Protein AF-0000000072481445 (afdb_homodimer)

Structure (mmCIF, N/CA/C/O backbone):
data_AF-0000000072481445-model_v1
#
loop_
_entity.id
_entity.type
_entity.pdbx_description
1 polymer "S-methyl-5'-thioadenosine phosphorylase"
#
loop_
_atom_site.group_PDB
_atom_site.id
_atom_site.type_symbol
_atom_site.label_atom_id
_atom_site.label_alt_id
_atom_site.label_comp_id
_atom_site.label_asym_id
_atom_site.label_entity_id
_atom_site.label_seq_id
_atom_site.pdbx_PDB_ins_code
_atom_site.Cartn_x
_atom_site.Cartn_y
_atom_site.Cartn_z
_atom_site.occupancy
_atom_site.B_iso_or_equiv
_atom_site.auth_seq_id
_atom_site.auth_comp_id
_atom_site.auth_asym_id
_atom_site.auth_atom_id
_atom_site.pdbx_PDB_model_num
ATOM 1 N N . MET A 1 1 ? -11.697 -18.052 -28.982 1 64.4 1 MET A N 1
ATOM 2 C CA . MET A 1 1 ? -11.62 -19.223 -28.114 1 64.4 1 MET A CA 1
ATOM 3 C C . MET A 1 1 ? -10.359 -19.183 -27.257 1 64.4 1 MET A C 1
ATOM 5 O O . MET A 1 1 ? -9.265 -18.932 -27.767 1 64.4 1 MET A O 1
ATOM 9 N N . TYR A 1 2 ? -10.506 -18.995 -25.963 1 80.51 2 TYR A N 1
ATOM 10 C CA . TYR A 1 2 ? -9.39 -18.939 -25.026 1 80.51 2 TYR A CA 1
ATOM 11 C C . TYR A 1 2 ? -8.826 -20.331 -24.766 1 80.51 2 TYR A C 1
ATOM 13 O O . TYR A 1 2 ? -9.576 -21.268 -24.478 1 80.51 2 TYR A O 1
ATOM 21 N N . GLY A 1 3 ? -7.567 -20.613 -25.312 1 81.81 3 GLY A N 1
ATOM 22 C CA . GLY A 1 3 ? -7.007 -21.947 -25.163 1 81.81 3 GLY A CA 1
ATOM 23 C C . GLY A 1 3 ? -5.511 -21.941 -24.912 1 81.81 3 GLY A C 1
ATOM 24 O O . GLY A 1 3 ? -4.911 -20.88 -24.729 1 81.81 3 GLY A O 1
ATOM 25 N N . ASN A 1 4 ? -4.974 -23.139 -24.82 1 88.79 4 ASN A N 1
ATOM 26 C CA . ASN A 1 4 ? -3.552 -23.39 -24.612 1 88.79 4 ASN A CA 1
ATOM 27 C C . ASN A 1 4 ? -2.779 -23.358 -25.927 1 88.79 4 ASN A C 1
ATOM 29 O O . ASN A 1 4 ? -2.931 -24.251 -26.763 1 88.79 4 ASN A O 1
ATOM 33 N N . PRO A 1 5 ? -1.974 -22.346 -26.081 1 90.45 5 PRO A N 1
ATOM 34 C CA . PRO A 1 5 ? -1.217 -22.254 -27.332 1 90.45 5 PRO A CA 1
ATOM 35 C C . PRO A 1 5 ? -0.036 -23.22 -27.379 1 90.45 5 PRO A C 1
ATOM 37 O O . PRO A 1 5 ? 0.562 -23.419 -28.44 1 90.45 5 PRO A O 1
ATOM 40 N N . HIS A 1 6 ? 0.334 -23.745 -26.209 1 88.96 6 HIS A N 1
ATOM 41 C CA . HIS A 1 6 ? 1.386 -24.753 -26.14 1 88.96 6 HIS A CA 1
ATOM 42 C C . HIS A 1 6 ? 0.817 -26.157 -26.322 1 88.96 6 HIS A C 1
ATOM 44 O O . HIS A 1 6 ? -0.168 -26.52 -25.675 1 88.96 6 HIS A O 1
ATOM 50 N N . LYS A 1 7 ? 1.376 -26.898 -27.187 1 86.5 7 LYS A N 1
ATOM 51 C CA . LYS A 1 7 ? 0.851 -28.194 -27.607 1 86.5 7 LYS A CA 1
ATOM 52 C C . LYS A 1 7 ? 0.726 -29.147 -26.422 1 86.5 7 LYS A C 1
ATOM 54 O O . LYS A 1 7 ? -0.226 -29.925 -26.341 1 86.5 7 LYS A O 1
ATOM 59 N N . GLU A 1 8 ? 1.588 -29.061 -25.49 1 89.55 8 GLU A N 1
ATOM 60 C CA . GLU A 1 8 ? 1.589 -29.95 -24.332 1 89.55 8 GLU A CA 1
ATOM 61 C C . GLU A 1 8 ? 1.099 -29.226 -23.081 1 89.55 8 GLU A C 1
ATOM 63 O O . GLU A 1 8 ? 1.242 -28.007 -22.966 1 89.55 8 GLU A O 1
ATOM 68 N N . VAL A 1 9 ? 0.489 -30.043 -22.187 1 88.67 9 VAL A N 1
ATOM 69 C CA . VAL A 1 9 ? 0.043 -29.507 -20.905 1 88.67 9 VAL A CA 1
ATOM 70 C C . VAL A 1 9 ? 1.228 -29.404 -19.948 1 88.67 9 VAL A C 1
ATOM 72 O O . VAL A 1 9 ? 1.979 -30.367 -19.774 1 88.67 9 VAL A O 1
ATOM 75 N N . VAL A 1 10 ? 1.362 -28.266 -19.44 1 95.43 10 VAL A N 1
ATOM 76 C CA . VAL A 1 10 ? 2.389 -28.034 -18.43 1 95.43 10 VAL A CA 1
ATOM 77 C C . VAL A 1 10 ? 1.734 -27.817 -17.068 1 95.43 10 VAL A C 1
ATOM 79 O O . VAL A 1 10 ? 0.969 -26.867 -16.884 1 95.43 10 VAL A O 1
ATOM 82 N N . THR A 1 11 ? 2.013 -28.586 -16.12 1 97.36 11 THR A N 1
ATOM 83 C CA . THR A 1 11 ? 1.202 -28.641 -14.908 1 97.36 11 THR A CA 1
ATOM 84 C C . THR A 1 11 ? 1.81 -27.771 -13.811 1 97.36 11 THR A C 1
ATOM 86 O O . THR A 1 11 ? 1.152 -27.474 -12.811 1 97.36 11 THR A O 1
ATOM 89 N N . ILE A 1 12 ? 3.064 -27.341 -13.949 1 98.3 12 ILE A N 1
ATOM 90 C CA . ILE A 1 12 ? 3.76 -26.594 -12.907 1 98.3 12 ILE A CA 1
ATOM 91 C C . ILE A 1 12 ? 4.065 -25.181 -13.4 1 98.3 12 ILE A C 1
ATOM 93 O O . ILE A 1 12 ? 4.519 -24.997 -14.532 1 98.3 12 ILE A O 1
ATOM 97 N N . ALA A 1 13 ? 3.772 -24.201 -12.579 1 98.39 13 ALA A N 1
ATOM 98 C CA . ALA A 1 13 ? 4.102 -22.815 -12.9 1 98.39 13 ALA A CA 1
ATOM 99 C C . ALA A 1 13 ? 4.869 -22.156 -11.757 1 98.39 13 ALA A C 1
ATOM 101 O O . ALA A 1 13 ? 4.702 -22.528 -10.593 1 98.39 13 ALA A O 1
ATOM 102 N N . VAL A 1 14 ? 5.696 -21.215 -12.13 1 98.05 14 VAL A N 1
ATOM 103 C CA . VAL A 1 14 ? 6.376 -20.332 -11.188 1 98.05 14 VAL A CA 1
ATOM 104 C C . VAL A 1 14 ? 5.993 -18.881 -11.471 1 98.05 14 VAL A C 1
ATOM 106 O O . VAL A 1 14 ? 6.074 -18.423 -12.614 1 98.05 14 VAL A O 1
ATOM 109 N N . ILE A 1 15 ? 5.489 -18.219 -10.499 1 98.1 15 ILE A N 1
ATOM 110 C CA . ILE A 1 15 ? 5.272 -16.779 -10.587 1 98.1 15 ILE A CA 1
ATOM 111 C C . ILE A 1 15 ? 6.403 -16.042 -9.872 1 98.1 15 ILE A C 1
ATOM 113 O O . ILE A 1 15 ? 6.582 -16.193 -8.662 1 98.1 15 ILE A O 1
ATOM 117 N N . GLY A 1 16 ? 7.163 -15.261 -10.635 1 96.1 16 GLY A N 1
ATOM 118 C CA . GLY A 1 16 ? 8.254 -14.489 -10.064 1 96.1 16 GLY A CA 1
ATOM 119 C C . GLY A 1 16 ? 7.826 -13.115 -9.584 1 96.1 16 GLY A C 1
ATOM 120 O O . GLY A 1 16 ? 7.161 -12.376 -10.314 1 96.1 16 GLY A O 1
ATOM 121 N N . GLY A 1 17 ? 8.2 -12.803 -8.448 1 91.86 17 GLY A N 1
ATOM 122 C CA . GLY A 1 17 ? 7.922 -11.491 -7.885 1 91.86 17 GLY A CA 1
ATOM 123 C C . GLY A 1 17 ? 9.101 -10.54 -7.976 1 91.86 17 GLY A C 1
ATOM 124 O O . GLY A 1 17 ? 9.974 -10.706 -8.831 1 91.86 17 GLY A O 1
ATOM 125 N N . SER A 1 18 ? 9.046 -9.447 -7.166 1 85.46 18 SER A N 1
ATOM 126 C CA . SER A 1 18 ? 10.114 -8.453 -7.13 1 85.46 18 SER A CA 1
ATOM 127 C C . SER A 1 18 ? 11.475 -9.112 -6.936 1 85.46 18 SER A C 1
ATOM 129 O O . SER A 1 18 ? 11.663 -9.898 -6.004 1 85.46 18 SER A O 1
ATOM 131 N N . GLY A 1 19 ? 12.376 -8.853 -7.902 1 78.51 19 GLY A N 1
ATOM 132 C CA . GLY A 1 19 ? 13.729 -9.383 -7.828 1 78.51 19 GLY A CA 1
ATOM 133 C C . GLY A 1 19 ? 13.912 -10.664 -8.62 1 78.51 19 GLY A C 1
ATOM 134 O O . GLY A 1 19 ? 15.035 -11.146 -8.779 1 78.51 19 GLY A O 1
ATOM 135 N N . VAL A 1 20 ? 12.771 -11.258 -9.021 1 85 20 VAL A N 1
ATOM 136 C CA . VAL A 1 20 ? 12.837 -12.5 -9.783 1 85 20 VAL A CA 1
ATOM 137 C C . VAL A 1 20 ? 12.022 -12.362 -11.068 1 85 20 VAL A C 1
ATOM 139 O O . VAL A 1 20 ? 10.858 -12.765 -11.118 1 85 20 VAL A O 1
ATOM 142 N N . TYR A 1 21 ? 12.604 -11.846 -12.057 1 82.88 21 TYR A N 1
ATOM 143 C CA . TYR A 1 21 ? 11.883 -11.552 -13.291 1 82.88 21 TYR A CA 1
ATOM 144 C C . TYR A 1 21 ? 12.244 -12.55 -14.385 1 82.88 21 TYR A C 1
ATOM 146 O O . TYR A 1 21 ? 11.576 -12.616 -15.419 1 82.88 21 TYR A O 1
ATOM 154 N N . LYS A 1 22 ? 13.31 -13.214 -14.017 1 80.32 22 LYS A N 1
ATOM 155 C CA . LYS A 1 22 ? 13.749 -14.306 -14.88 1 80.32 22 LYS A CA 1
ATOM 156 C C . LYS A 1 22 ? 14.452 -15.395 -14.075 1 80.32 22 LYS A C 1
ATOM 158 O O . LYS A 1 22 ? 15.042 -15.118 -13.029 1 80.32 22 LYS A O 1
ATOM 163 N N . LEU A 1 23 ? 14.281 -16.584 -14.531 1 84.93 23 LEU A N 1
ATOM 164 C CA . LEU A 1 23 ? 15.039 -17.709 -13.992 1 84.93 23 LEU A CA 1
ATOM 165 C C . LEU A 1 23 ? 16.095 -18.178 -14.987 1 84.93 23 LEU A C 1
ATOM 167 O O . LEU A 1 23 ? 15.775 -18.504 -16.132 1 84.93 23 LEU A O 1
ATOM 171 N N . ASP A 1 24 ? 17.3 -18.251 -14.571 1 85.65 24 ASP A N 1
ATOM 172 C CA . ASP A 1 24 ? 18.421 -18.577 -15.447 1 85.65 24 ASP A CA 1
ATOM 173 C C . ASP A 1 24 ? 18.406 -20.054 -15.832 1 85.65 24 ASP A C 1
ATOM 175 O O . ASP A 1 24 ? 19.007 -20.446 -16.834 1 85.65 24 ASP A O 1
ATOM 179 N N . CYS A 1 25 ? 17.682 -20.816 -15.139 1 85.24 25 CYS A N 1
ATOM 180 C CA . CYS A 1 25 ? 17.699 -22.262 -15.329 1 85.24 25 CYS A CA 1
ATOM 181 C C . CYS A 1 25 ? 16.705 -22.682 -16.406 1 85.24 25 CYS A C 1
ATOM 183 O O . CYS A 1 25 ? 16.585 -23.868 -16.718 1 85.24 25 CYS A O 1
ATOM 185 N N . LEU A 1 26 ? 16.003 -21.732 -16.991 1 88.59 26 LEU A N 1
ATOM 186 C CA . LEU A 1 26 ? 15.01 -22.056 -18.01 1 88.59 26 LEU A CA 1
ATOM 187 C C . LEU A 1 26 ? 15.684 -22.459 -19.317 1 88.59 26 LEU A C 1
ATOM 189 O O . LEU A 1 26 ? 16.462 -21.687 -19.883 1 88.59 26 LEU A O 1
ATOM 193 N N . GLN A 1 27 ? 15.392 -23.642 -19.708 1 92.18 27 GLN A N 1
ATOM 194 C CA . GLN A 1 27 ? 15.937 -24.165 -20.957 1 92.18 27 GLN A CA 1
ATOM 195 C C . GLN A 1 27 ? 14.857 -24.258 -22.031 1 92.18 27 GLN A C 1
ATOM 197 O O . GLN A 1 27 ? 13.702 -24.57 -21.732 1 92.18 27 GLN A O 1
ATOM 202 N N . ASP A 1 28 ? 15.231 -23.996 -23.293 1 94.02 28 ASP A N 1
ATOM 203 C CA . ASP A 1 28 ? 14.345 -24.122 -24.446 1 94.02 28 ASP A CA 1
ATOM 204 C C . ASP A 1 28 ? 13.082 -23.283 -24.263 1 94.02 28 ASP A C 1
ATOM 206 O O . ASP A 1 28 ? 11.969 -23.781 -24.445 1 94.02 28 ASP A O 1
ATOM 210 N N . ALA A 1 29 ? 13.268 -22.144 -23.886 1 94.97 29 ALA A N 1
ATOM 211 C CA . ALA A 1 29 ? 12.161 -21.254 -23.545 1 94.97 29 ALA A CA 1
ATOM 212 C C . ALA A 1 29 ? 11.345 -20.894 -24.783 1 94.97 29 ALA A C 1
ATOM 214 O O . ALA A 1 29 ? 11.907 -20.632 -25.849 1 94.97 29 ALA A O 1
ATOM 215 N N . LYS A 1 30 ? 10.094 -20.953 -24.714 1 96.64 30 LYS A N 1
ATOM 216 C CA . LYS A 1 30 ? 9.111 -20.464 -25.677 1 96.64 30 LYS A CA 1
ATOM 217 C C . LYS A 1 30 ? 8.145 -19.479 -25.025 1 96.64 30 LYS A C 1
ATOM 219 O O . LYS A 1 30 ? 7.701 -19.693 -23.895 1 96.64 30 LYS A O 1
ATOM 224 N N . TYR A 1 31 ? 7.828 -18.465 -25.705 1 96.37 31 TYR A N 1
ATOM 225 C CA . TYR A 1 31 ? 6.993 -17.399 -25.163 1 96.37 31 TYR A CA 1
ATOM 226 C C . TYR A 1 31 ? 5.657 -17.328 -25.891 1 96.37 31 TYR A C 1
ATOM 228 O O . TYR A 1 31 ? 5.607 -17.42 -27.12 1 96.37 31 TYR A O 1
ATOM 236 N N . TYR A 1 32 ? 4.575 -17.143 -25.115 1 97.11 32 TYR A N 1
ATOM 237 C CA . TYR A 1 32 ? 3.236 -17.164 -25.691 1 97.11 32 TYR A CA 1
ATOM 238 C C . TYR A 1 32 ? 2.4 -16 -25.173 1 97.11 32 TYR A C 1
ATOM 240 O O . TYR A 1 32 ? 2.437 -15.684 -23.981 1 97.11 32 TYR A O 1
ATOM 248 N N . ASP A 1 33 ? 1.711 -15.356 -26.054 1 96.16 33 ASP A N 1
ATOM 249 C CA . ASP A 1 33 ? 0.587 -14.513 -25.66 1 96.16 33 ASP A CA 1
ATOM 250 C C . ASP A 1 33 ? -0.65 -15.354 -25.352 1 96.16 33 ASP A C 1
ATOM 252 O O . ASP A 1 33 ? -1.081 -16.16 -26.179 1 96.16 33 ASP A O 1
ATOM 256 N N . VAL A 1 34 ? -1.16 -15.225 -24.208 1 96.47 34 VAL A N 1
ATOM 257 C CA . VAL A 1 34 ? -2.326 -16.002 -23.801 1 96.47 34 VAL A CA 1
ATOM 258 C C . VAL A 1 34 ? -3.452 -15.061 -23.378 1 96.47 34 VAL A C 1
ATOM 260 O O . VAL A 1 34 ? -3.642 -14.808 -22.186 1 96.47 34 VAL A O 1
ATOM 263 N N . PRO A 1 35 ? -4.214 -14.613 -24.279 1 96.28 35 PRO A N 1
ATOM 264 C CA . PRO A 1 35 ? -5.351 -13.763 -23.918 1 96.28 35 PRO A CA 1
ATOM 265 C C . PRO A 1 35 ? -6.379 -14.489 -23.052 1 96.28 35 PRO A C 1
ATOM 267 O O . PRO A 1 35 ? -6.557 -15.702 -23.186 1 96.28 35 PRO A O 1
ATOM 270 N N . THR A 1 36 ? -7 -13.797 -22.201 1 97.96 36 THR A N 1
ATOM 271 C CA . THR A 1 36 ? -8.035 -14.33 -21.322 1 97.96 36 THR A CA 1
ATOM 272 C C . THR A 1 36 ? -9.285 -13.456 -21.366 1 97.96 36 THR A C 1
ATOM 274 O O . THR A 1 36 ? -9.238 -12.32 -21.841 1 97.96 36 THR A O 1
ATOM 277 N N . PRO A 1 37 ? -10.406 -13.907 -20.916 1 97.75 37 PRO A N 1
ATOM 278 C CA . PRO A 1 37 ? -11.602 -13.067 -20.812 1 97.75 37 PRO A CA 1
ATOM 279 C C . PRO A 1 37 ? -11.415 -11.889 -19.858 1 97.75 37 PRO A C 1
ATOM 281 O O . PRO A 1 37 ? -12.239 -10.972 -19.835 1 97.75 37 PRO A O 1
ATOM 284 N N . TYR A 1 38 ? -10.369 -11.903 -19.135 1 98.08 38 TYR A N 1
ATOM 285 C CA . TYR A 1 38 ? -10.118 -10.871 -18.135 1 98.08 38 TYR A CA 1
ATOM 286 C C . TYR A 1 38 ? -9.035 -9.908 -18.605 1 98.08 38 TYR A C 1
ATOM 288 O O . TYR A 1 38 ? -8.526 -9.105 -17.82 1 98.08 38 TYR A O 1
ATOM 296 N N . GLY A 1 39 ? -8.716 -10.044 -19.841 1 97.37 39 GLY A N 1
ATOM 297 C CA . GLY A 1 39 ? -7.64 -9.231 -20.386 1 97.37 39 GLY A CA 1
ATOM 298 C C . GLY A 1 39 ? -6.328 -9.983 -20.509 1 97.37 39 GLY A C 1
ATOM 299 O O . GLY A 1 39 ? -6.314 -11.215 -20.542 1 97.37 39 GLY A O 1
ATOM 300 N N . ASN A 1 40 ? -5.22 -9.223 -20.592 1 97.05 40 ASN A N 1
ATOM 301 C CA . ASN A 1 40 ? -3.898 -9.811 -20.782 1 97.05 40 ASN A CA 1
ATOM 302 C C . ASN A 1 40 ? -3.183 -10.025 -19.451 1 97.05 40 ASN A C 1
ATOM 304 O O . ASN A 1 40 ? -3.318 -9.216 -18.532 1 97.05 40 ASN A O 1
ATOM 308 N N . PRO A 1 41 ? -2.416 -11.144 -19.377 1 97.9 41 PRO A N 1
ATOM 309 C CA . PRO A 1 41 ? -1.544 -11.306 -18.212 1 97.9 41 PRO A CA 1
ATOM 310 C C . PRO A 1 41 ? -0.45 -10.243 -18.141 1 97.9 41 PRO A C 1
ATOM 312 O O . PRO A 1 41 ? -0.337 -9.407 -19.042 1 97.9 41 PRO A O 1
ATOM 315 N N . SER A 1 42 ? 0.305 -10.242 -17.063 1 97.15 42 SER A N 1
ATOM 316 C CA . SER A 1 42 ? 1.349 -9.258 -16.798 1 97.15 42 SER A CA 1
ATOM 317 C C . SER A 1 42 ? 2.441 -9.31 -17.861 1 97.15 42 SER A C 1
ATOM 319 O O . SER A 1 42 ? 3.211 -8.36 -18.015 1 97.15 42 SER A O 1
ATOM 321 N N . GLY A 1 43 ? 2.569 -10.407 -18.552 1 95.34 43 GLY A N 1
ATOM 322 C CA . GLY A 1 43 ? 3.532 -10.643 -19.616 1 95.34 43 GLY A CA 1
ATOM 323 C C . GLY A 1 43 ? 3.288 -11.939 -20.366 1 95.34 43 GLY A C 1
ATOM 324 O O . GLY A 1 43 ? 2.322 -12.652 -20.085 1 95.34 43 GLY A O 1
ATOM 325 N N . GLN A 1 44 ? 4.154 -12.169 -21.314 1 96.24 44 GLN A N 1
ATOM 326 C CA . GLN A 1 44 ? 4.075 -13.455 -21.998 1 96.24 44 GLN A CA 1
ATOM 327 C C . GLN A 1 44 ? 4.378 -14.606 -21.042 1 96.24 44 GLN A C 1
ATOM 329 O O . GLN A 1 44 ? 5.227 -14.477 -20.158 1 96.24 44 GLN A O 1
ATOM 334 N N . LEU A 1 45 ? 3.679 -15.679 -21.213 1 97.3 45 LEU A N 1
ATOM 335 C CA . LEU A 1 45 ? 4.011 -16.893 -20.475 1 97.3 45 LEU A CA 1
ATOM 336 C C . LEU A 1 45 ? 5.205 -17.602 -21.104 1 97.3 45 LEU A C 1
ATOM 338 O O . LEU A 1 45 ? 5.239 -17.813 -22.319 1 97.3 45 LEU A O 1
ATOM 342 N N . CYS A 1 46 ? 6.15 -17.915 -20.306 1 96.78 46 CYS A N 1
ATOM 343 C CA . CYS A 1 46 ? 7.345 -18.62 -20.757 1 96.78 46 CYS A CA 1
ATOM 344 C C . CYS A 1 46 ? 7.261 -20.104 -20.423 1 96.78 46 CYS A C 1
ATOM 346 O O . CYS A 1 46 ? 7.239 -20.48 -19.25 1 96.78 46 CYS A O 1
ATOM 348 N N . VAL A 1 47 ? 7.178 -20.959 -21.41 1 97.23 47 VAL A N 1
ATOM 349 C CA . VAL A 1 47 ? 7.262 -22.403 -21.216 1 97.23 47 VAL A CA 1
ATOM 350 C C . VAL A 1 47 ? 8.699 -22.871 -21.432 1 97.23 47 VAL A C 1
ATOM 352 O O . VAL A 1 47 ? 9.289 -22.62 -22.485 1 97.23 47 VAL A O 1
ATOM 355 N N . ALA A 1 48 ? 9.214 -23.465 -20.429 1 95.66 48 ALA A N 1
ATOM 356 C CA . ALA A 1 48 ? 10.605 -23.906 -20.487 1 95.66 48 ALA A CA 1
ATOM 357 C C . ALA A 1 48 ? 10.817 -25.163 -19.648 1 95.66 48 ALA A C 1
ATOM 359 O O . ALA A 1 48 ? 9.908 -25.606 -18.941 1 95.66 48 ALA A O 1
ATOM 360 N N . LYS A 1 49 ? 11.962 -25.742 -19.846 1 95.02 49 LYS A N 1
ATOM 361 C CA . LYS A 1 49 ? 12.319 -26.918 -19.057 1 95.02 49 LYS A CA 1
ATOM 362 C C . LYS A 1 49 ? 13.283 -26.553 -17.932 1 95.02 49 LYS A C 1
ATOM 364 O O . LYS A 1 49 ? 14.186 -25.736 -18.121 1 95.02 49 LYS A O 1
ATOM 369 N N . VAL A 1 50 ? 12.988 -27.031 -16.799 1 92.52 50 VAL A N 1
ATOM 370 C CA . VAL A 1 50 ? 13.886 -26.981 -15.649 1 92.52 50 VAL A CA 1
ATOM 371 C C . VAL A 1 50 ? 14.322 -28.395 -15.273 1 92.52 50 VAL A C 1
ATOM 373 O O . VAL A 1 50 ? 13.535 -29.168 -14.721 1 92.52 50 VAL A O 1
ATOM 376 N N . ASP A 1 51 ? 15.569 -28.724 -15.565 1 88.65 51 ASP A N 1
ATOM 377 C CA . ASP A 1 51 ? 16.083 -30.074 -15.355 1 88.65 51 ASP A 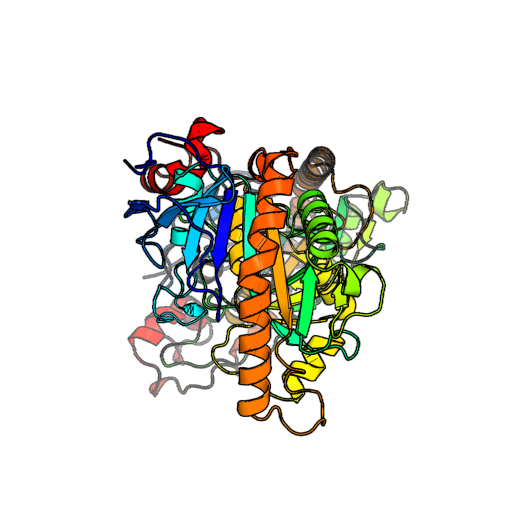CA 1
ATOM 378 C C . ASP A 1 51 ? 15.164 -31.116 -15.987 1 88.65 51 ASP A C 1
ATOM 380 O O . ASP A 1 51 ? 14.749 -32.069 -15.324 1 88.65 51 ASP A O 1
ATOM 384 N N . GLY A 1 52 ? 14.666 -30.833 -17.094 1 91.68 52 GLY A N 1
ATOM 385 C CA . GLY A 1 52 ? 13.876 -31.767 -17.879 1 91.68 52 GLY A CA 1
ATOM 386 C C . GLY A 1 52 ? 12.387 -31.661 -17.611 1 91.68 52 GLY A C 1
ATOM 387 O O . GLY A 1 52 ? 11.579 -32.272 -18.313 1 91.68 52 GLY A O 1
ATOM 388 N N . VAL A 1 53 ? 12.034 -30.931 -16.607 1 94.98 53 VAL A N 1
ATOM 389 C CA . VAL A 1 53 ? 10.625 -30.782 -16.256 1 94.98 53 VAL A CA 1
ATOM 390 C C . VAL A 1 53 ? 10.062 -29.518 -16.901 1 94.98 53 VAL A C 1
ATOM 392 O O . VAL A 1 53 ? 10.608 -28.427 -16.722 1 94.98 53 VAL A O 1
ATOM 395 N N . SER A 1 54 ? 9.028 -29.617 -17.676 1 95.59 54 SER A N 1
ATOM 396 C CA . SER A 1 54 ? 8.387 -28.461 -18.294 1 95.59 54 SER A CA 1
ATOM 397 C C . SER A 1 54 ? 7.646 -27.621 -17.259 1 95.59 54 SER A C 1
ATOM 399 O O . SER A 1 54 ? 6.914 -28.159 -16.424 1 95.59 54 SER A O 1
ATOM 401 N N . CYS A 1 55 ? 7.836 -26.366 -17.299 1 96.44 55 CYS A N 1
ATOM 402 C CA . CYS A 1 55 ? 7.137 -25.459 -16.395 1 96.44 55 CYS A CA 1
ATOM 403 C C . CYS A 1 55 ? 6.808 -24.144 -17.091 1 96.44 55 CYS A C 1
ATOM 405 O O . CYS A 1 55 ? 7.377 -23.831 -18.138 1 96.44 55 CYS A O 1
ATOM 407 N N . VAL A 1 56 ? 5.853 -23.392 -16.594 1 97.39 56 VAL A N 1
ATOM 408 C CA . VAL A 1 56 ? 5.484 -22.06 -17.061 1 97.39 56 VAL A CA 1
ATOM 409 C C . VAL A 1 56 ? 6.011 -21.007 -16.089 1 97.39 56 VAL A C 1
ATOM 411 O O . VAL A 1 56 ? 5.862 -21.146 -14.873 1 97.39 56 VAL A O 1
ATOM 414 N N . PHE A 1 57 ? 6.662 -19.979 -16.603 1 97.31 57 PHE A N 1
ATOM 415 C CA . PHE A 1 57 ? 7.123 -18.858 -15.793 1 97.31 57 PHE A CA 1
ATOM 416 C C . PHE A 1 57 ? 6.381 -17.58 -16.166 1 97.31 57 PHE A C 1
ATOM 418 O O . PHE A 1 57 ? 6.156 -17.308 -17.347 1 97.31 57 PHE A O 1
ATOM 425 N N . LEU A 1 58 ? 5.939 -16.834 -15.22 1 97.74 58 LEU A N 1
ATOM 426 C CA . LEU A 1 58 ? 5.249 -15.561 -15.4 1 97.74 58 LEU A CA 1
ATOM 427 C C . LEU A 1 58 ? 5.776 -14.514 -14.425 1 97.74 58 LEU A C 1
ATOM 429 O O . LEU A 1 58 ? 5.76 -14.727 -13.21 1 97.74 58 LEU A O 1
ATOM 433 N N . PRO A 1 59 ? 6.325 -13.398 -14.919 1 96.25 59 PRO A N 1
ATOM 434 C CA . PRO A 1 59 ? 6.683 -12.306 -14.012 1 96.25 59 PRO A CA 1
ATOM 435 C C . PRO A 1 59 ? 5.468 -11.515 -13.532 1 96.25 59 PRO A C 1
ATOM 437 O O . PRO A 1 59 ? 4.794 -10.865 -14.336 1 96.25 59 PRO A O 1
ATOM 440 N N . ARG A 1 60 ? 5.234 -11.431 -12.314 1 96.69 60 ARG A N 1
ATOM 441 C CA . ARG A 1 60 ? 4.032 -10.89 -11.687 1 96.69 60 ARG A CA 1
ATOM 442 C C . ARG A 1 60 ? 3.821 -9.431 -12.077 1 96.69 60 ARG A C 1
ATOM 444 O O . ARG A 1 60 ? 2.724 -9.045 -12.487 1 96.69 60 ARG A O 1
ATOM 451 N N . HIS A 1 61 ? 4.871 -8.622 -12.01 1 96.98 61 HIS A N 1
ATOM 452 C CA . HIS A 1 61 ? 4.78 -7.178 -12.19 1 96.98 61 HIS A CA 1
ATOM 453 C C . HIS A 1 61 ? 5.161 -6.774 -13.611 1 96.98 61 HIS A C 1
ATOM 455 O O . HIS A 1 61 ? 5.518 -5.62 -13.858 1 96.98 61 HIS A O 1
ATOM 461 N N . GLY A 1 62 ? 5.158 -7.777 -14.518 1 95.68 62 GLY A N 1
ATOM 462 C CA . GLY A 1 62 ? 5.702 -7.556 -15.848 1 95.68 62 GLY A CA 1
ATOM 463 C C . GLY A 1 62 ? 7.212 -7.688 -15.906 1 95.68 62 GLY A C 1
ATOM 464 O O . GLY A 1 62 ? 7.881 -7.682 -14.87 1 95.68 62 GLY A O 1
ATOM 465 N N . PRO A 1 63 ? 7.699 -7.818 -17.067 1 93.42 63 PRO A N 1
ATOM 466 C CA . PRO A 1 63 ? 9.139 -8.043 -17.214 1 93.42 63 PRO A CA 1
ATOM 467 C C . PRO A 1 63 ? 9.972 -6.847 -16.76 1 93.42 63 PRO A C 1
ATOM 469 O O . PRO A 1 63 ? 11.17 -6.989 -16.498 1 93.42 63 PRO A O 1
ATOM 472 N N . HIS A 1 64 ? 9.331 -5.688 -16.606 1 93.87 64 HIS A N 1
ATOM 473 C CA . HIS A 1 64 ? 10.082 -4.484 -16.271 1 93.87 64 HIS A CA 1
ATOM 474 C C . HIS A 1 64 ? 9.568 -3.856 -14.979 1 93.87 64 HIS A C 1
ATOM 476 O O . HIS A 1 64 ? 9.737 -2.655 -14.758 1 93.87 64 HIS A O 1
ATOM 482 N N . HIS A 1 65 ? 8.877 -4.675 -14.192 1 94.81 65 HIS A N 1
ATOM 483 C CA . HIS A 1 65 ? 8.291 -4.189 -12.947 1 94.81 65 HIS A CA 1
ATOM 484 C C . HIS A 1 65 ? 7.425 -2.958 -13.19 1 94.81 65 HIS A C 1
ATOM 486 O O . HIS A 1 65 ? 7.596 -1.933 -12.526 1 94.81 65 HIS A O 1
ATOM 492 N N . GLN A 1 66 ? 6.52 -3.071 -14.085 1 95.92 66 GLN A N 1
ATOM 493 C CA . GLN A 1 66 ? 5.789 -1.902 -14.562 1 95.92 66 GLN A CA 1
ATOM 494 C C . GLN A 1 66 ? 4.382 -1.856 -13.974 1 95.92 66 GLN A C 1
ATOM 496 O O . GLN A 1 66 ? 3.642 -0.895 -14.195 1 95.92 66 GLN A O 1
ATOM 501 N N . TYR A 1 67 ? 3.983 -2.858 -13.208 1 97.36 67 TYR A N 1
ATOM 502 C CA . TYR A 1 67 ? 2.663 -2.874 -12.588 1 97.36 67 TYR A CA 1
ATOM 503 C C . TYR A 1 67 ? 2.773 -2.799 -11.069 1 97.36 67 TYR A C 1
ATOM 505 O O . TYR A 1 67 ? 3.441 -3.629 -10.447 1 97.36 67 TYR A O 1
ATOM 513 N N . ASN A 1 68 ? 2.097 -1.846 -10.483 1 97.17 68 ASN A N 1
ATOM 514 C CA . ASN A 1 68 ? 1.915 -1.823 -9.035 1 97.17 68 ASN A CA 1
ATOM 515 C C . ASN A 1 68 ? 1.14 -3.043 -8.548 1 97.17 68 ASN A C 1
ATOM 517 O O . ASN A 1 68 ? 0.42 -3.676 -9.322 1 97.17 68 ASN A O 1
ATOM 521 N N . PRO A 1 69 ? 1.289 -3.368 -7.259 1 96.88 69 PRO A N 1
ATOM 522 C CA . PRO A 1 69 ? 0.525 -4.497 -6.724 1 96.88 69 PRO A CA 1
ATOM 523 C C . PRO A 1 69 ? -0.969 -4.393 -7.023 1 96.88 69 PRO A C 1
ATOM 525 O O . PRO A 1 69 ? -1.621 -5.405 -7.29 1 96.88 69 PRO A O 1
ATOM 528 N N . SER A 1 70 ? -1.466 -3.152 -7.09 1 96.36 70 SER A N 1
ATOM 529 C CA . SER A 1 70 ? -2.894 -2.967 -7.327 1 96.36 70 SER A CA 1
ATOM 530 C C . SER A 1 70 ? -3.218 -3.01 -8.817 1 96.36 70 SER A C 1
ATOM 532 O O . SER A 1 70 ? -4.383 -3.13 -9.202 1 96.36 70 SER A O 1
ATOM 534 N N . GLU A 1 71 ? -2.203 -2.918 -9.677 1 97.13 71 GLU A N 1
ATOM 535 C CA . GLU A 1 71 ? -2.418 -2.849 -11.119 1 97.13 71 GLU A CA 1
ATOM 536 C C . GLU A 1 71 ? -2.206 -4.211 -11.774 1 97.13 71 GLU A C 1
ATOM 538 O O . GLU A 1 71 ? -2.58 -4.414 -12.931 1 97.13 71 GLU A O 1
ATOM 543 N N . VAL A 1 72 ? -1.588 -5.14 -11.038 1 97.99 72 VAL A N 1
ATOM 544 C CA . VAL A 1 72 ? -1.401 -6.483 -11.577 1 97.99 72 VAL A CA 1
ATOM 545 C C . VAL A 1 72 ? -2.755 -7.083 -11.953 1 97.99 72 VAL A C 1
ATOM 547 O O . VAL A 1 72 ? -3.708 -7.016 -11.173 1 97.99 72 VAL A O 1
ATOM 550 N N . ASN A 1 73 ? -2.888 -7.544 -13.152 1 98.16 73 ASN A N 1
ATOM 551 C CA . ASN A 1 73 ? -4.092 -8.275 -13.534 1 98.16 73 ASN A CA 1
ATOM 552 C C . ASN A 1 73 ? -4.044 -9.723 -13.054 1 98.16 73 ASN A C 1
ATOM 554 O O . ASN A 1 73 ? -3.844 -10.64 -13.852 1 98.16 73 ASN A O 1
ATOM 558 N N . TYR A 1 74 ? -4.314 -9.921 -11.834 1 98.72 74 TYR A N 1
ATOM 559 C CA . TYR A 1 74 ? -4.206 -11.226 -11.192 1 98.72 74 TYR A CA 1
ATOM 560 C C . TYR A 1 74 ? -5.139 -12.236 -11.848 1 98.72 74 TYR A C 1
ATOM 562 O O . TYR A 1 74 ? -4.789 -13.409 -11.998 1 98.72 74 TYR A O 1
ATOM 570 N N . ARG A 1 75 ? -6.331 -11.752 -12.223 1 98.78 75 ARG A N 1
ATOM 571 C CA . ARG A 1 75 ? -7.285 -12.655 -12.859 1 98.78 75 ARG A CA 1
ATOM 572 C C . ARG A 1 75 ? -6.735 -13.196 -14.174 1 98.78 75 ARG A C 1
ATOM 574 O O . ARG A 1 75 ? -6.778 -14.403 -14.421 1 98.78 75 ARG A O 1
ATOM 581 N N . ALA A 1 76 ? -6.237 -12.313 -14.951 1 98.67 76 ALA A N 1
ATOM 582 C CA . ALA A 1 76 ? -5.678 -12.747 -16.229 1 98.67 76 ALA A CA 1
ATOM 583 C C . ALA A 1 76 ? -4.485 -13.674 -16.019 1 98.67 76 ALA A C 1
ATOM 585 O O . ALA A 1 76 ? -4.333 -14.671 -16.73 1 98.67 76 ALA A O 1
ATOM 586 N N . ASN A 1 77 ? -3.623 -13.335 -15.062 1 98.78 77 ASN A N 1
ATOM 587 C CA . ASN A 1 77 ? -2.46 -14.167 -14.768 1 98.78 77 ASN A CA 1
ATOM 588 C C . ASN A 1 77 ? -2.867 -15.596 -14.422 1 98.78 77 ASN A C 1
ATOM 590 O O . ASN A 1 77 ? -2.391 -16.549 -15.042 1 98.78 77 ASN A O 1
ATOM 594 N N . ILE A 1 78 ? -3.753 -15.742 -13.482 1 98.86 78 ILE A N 1
ATOM 595 C CA . ILE A 1 78 ? -4.139 -17.06 -12.99 1 98.86 78 ILE A CA 1
ATOM 596 C C . ILE A 1 78 ? -4.959 -17.788 -14.052 1 98.86 78 ILE A C 1
ATOM 598 O O . ILE A 1 78 ? -4.794 -18.993 -14.255 1 98.86 78 ILE A O 1
ATOM 602 N N . CYS A 1 79 ? -5.834 -17.061 -14.744 1 98.8 79 CYS A N 1
ATOM 603 C CA . CYS A 1 79 ? -6.642 -17.667 -15.797 1 98.8 79 CYS A CA 1
ATOM 604 C C . CYS A 1 79 ? -5.762 -18.2 -16.921 1 98.8 79 CYS A C 1
ATOM 606 O O . CYS A 1 79 ? -5.995 -19.297 -17.431 1 98.8 79 CYS A O 1
ATOM 608 N N . ALA A 1 80 ? -4.795 -17.401 -17.309 1 98.63 80 ALA A N 1
ATOM 609 C CA . ALA A 1 80 ? -3.877 -17.837 -18.358 1 98.63 80 ALA A CA 1
ATOM 610 C C . ALA A 1 80 ? -3.146 -19.114 -17.952 1 98.63 80 ALA A C 1
ATOM 612 O O . ALA A 1 80 ? -2.965 -20.019 -18.769 1 98.63 80 ALA A O 1
ATOM 613 N N . LEU A 1 81 ? -2.706 -19.167 -16.719 1 98.64 81 LEU A N 1
ATOM 614 C CA . LEU A 1 81 ? -2.035 -20.366 -16.228 1 98.64 81 LEU A CA 1
ATOM 615 C C . LEU A 1 81 ? -2.98 -21.562 -16.241 1 98.64 81 LEU A C 1
ATOM 617 O O . LEU A 1 81 ? -2.581 -22.67 -16.608 1 98.64 81 LEU A O 1
ATOM 621 N N . LYS A 1 82 ? -4.196 -21.36 -15.861 1 98.25 82 LYS A N 1
ATOM 622 C CA . LYS A 1 82 ? -5.201 -22.417 -15.934 1 98.25 82 LYS A CA 1
ATOM 623 C C . LYS A 1 82 ? -5.373 -22.915 -17.366 1 98.25 82 LYS A C 1
ATOM 625 O O . LYS A 1 82 ? -5.437 -24.123 -17.605 1 98.25 82 LYS A O 1
ATOM 630 N N . GLN A 1 83 ? -5.425 -21.994 -18.281 1 97.16 83 GLN A N 1
ATOM 631 C CA . GLN A 1 83 ? -5.58 -22.33 -19.693 1 97.16 83 GLN A CA 1
ATOM 632 C C . GLN A 1 83 ? -4.423 -23.197 -20.182 1 97.16 83 GLN A C 1
ATOM 634 O O . GLN A 1 83 ? -4.606 -24.05 -21.053 1 97.16 83 GLN A O 1
ATOM 639 N N . MET A 1 84 ? -3.274 -22.986 -19.589 1 97.34 84 MET A N 1
ATOM 640 C CA . MET A 1 84 ? -2.088 -23.745 -19.976 1 97.34 84 MET A CA 1
ATOM 641 C C . MET A 1 84 ? -2.12 -25.146 -19.374 1 97.34 84 MET A C 1
ATOM 643 O O . MET A 1 84 ? -1.285 -25.989 -19.709 1 97.34 84 MET A O 1
ATOM 647 N N . GLY A 1 85 ? -3.046 -25.394 -18.43 1 96.73 85 GLY A N 1
ATOM 648 C CA . GLY A 1 85 ? -3.176 -26.699 -17.801 1 96.73 85 GLY A CA 1
ATOM 649 C C . GLY A 1 85 ? -2.48 -26.785 -16.455 1 96.73 85 GLY A C 1
ATOM 650 O O . GLY A 1 85 ? -2.358 -27.869 -15.881 1 96.73 85 GLY A O 1
ATOM 651 N N . VAL A 1 86 ? -2.085 -25.682 -15.905 1 98.28 86 VAL A N 1
ATOM 652 C CA . VAL A 1 86 ? -1.326 -25.625 -14.66 1 98.28 86 VAL A CA 1
ATOM 653 C C . VAL A 1 86 ? -2.186 -26.135 -13.506 1 98.28 86 VAL A C 1
ATOM 655 O O . VAL A 1 86 ? -3.359 -25.772 -13.391 1 98.28 86 VAL A O 1
ATOM 658 N N . ARG A 1 87 ? -1.527 -26.928 -12.67 1 98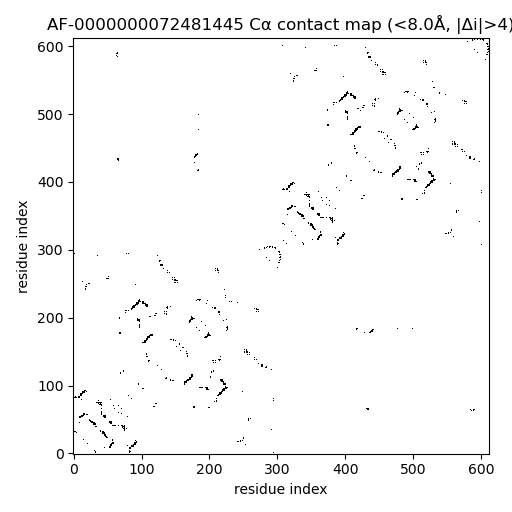.51 87 ARG A N 1
ATOM 659 C CA . ARG A 1 87 ? -2.199 -27.479 -11.498 1 98.51 87 ARG A CA 1
ATOM 660 C C . ARG A 1 87 ? -1.482 -27.073 -10.214 1 98.51 87 ARG A C 1
ATOM 662 O O . ARG A 1 87 ? -2.036 -27.201 -9.121 1 98.51 87 ARG A O 1
ATOM 669 N N . TYR A 1 88 ? -0.25 -26.629 -10.323 1 98.83 88 TYR A N 1
ATOM 670 C CA . TYR A 1 88 ? 0.591 -26.238 -9.197 1 98.83 88 TYR A CA 1
ATOM 671 C C . TYR A 1 88 ? 1.288 -24.911 -9.472 1 98.83 88 TYR A C 1
ATOM 673 O O . TYR A 1 88 ? 1.966 -24.758 -10.491 1 98.83 88 TYR A O 1
ATOM 681 N N . ILE A 1 89 ? 1.098 -23.963 -8.562 1 98.84 89 ILE A N 1
ATOM 682 C CA . ILE A 1 89 ? 1.775 -22.677 -8.688 1 98.84 89 ILE A CA 1
ATOM 683 C C . ILE A 1 89 ? 2.743 -22.488 -7.523 1 98.84 89 ILE A C 1
ATOM 685 O O . ILE A 1 89 ? 2.344 -22.556 -6.358 1 98.84 89 ILE A O 1
ATOM 689 N N . LEU A 1 90 ? 3.983 -22.309 -7.824 1 98.63 90 LEU A N 1
ATOM 690 C CA . LEU A 1 90 ? 4.976 -21.81 -6.879 1 98.63 90 LEU A CA 1
ATOM 691 C C . LEU A 1 90 ? 5.173 -20.306 -7.04 1 98.63 90 LEU A C 1
ATOM 693 O O . LEU A 1 90 ? 5.646 -19.846 -8.082 1 98.63 90 LEU A O 1
ATOM 697 N N . ALA A 1 91 ? 4.824 -19.571 -6.08 1 98.49 91 ALA A N 1
ATOM 698 C CA . ALA A 1 91 ? 5.018 -18.123 -6.108 1 98.49 91 ALA A CA 1
ATOM 699 C C . ALA A 1 91 ? 6.231 -17.716 -5.276 1 98.49 91 ALA A C 1
ATOM 701 O O . ALA A 1 91 ? 6.471 -18.273 -4.203 1 98.49 91 ALA A O 1
ATOM 702 N N . ILE A 1 92 ? 6.986 -16.79 -5.75 1 97.67 92 ILE A N 1
ATOM 703 C CA . ILE A 1 92 ? 8.14 -16.223 -5.061 1 97.67 92 ILE A CA 1
ATOM 704 C C . ILE A 1 92 ? 7.858 -14.767 -4.696 1 97.67 92 ILE A C 1
ATOM 706 O O . ILE A 1 92 ? 7.566 -13.947 -5.569 1 97.67 92 ILE A O 1
ATOM 710 N N . ASN A 1 93 ? 7.948 -14.427 -3.445 1 96.23 93 ASN A N 1
ATOM 711 C CA . ASN A 1 93 ? 7.546 -13.103 -2.983 1 96.23 93 ASN A CA 1
ATOM 712 C C . ASN A 1 93 ? 8.634 -12.451 -2.134 1 96.23 93 ASN A C 1
ATOM 714 O O . ASN A 1 93 ? 9.295 -13.125 -1.341 1 96.23 93 ASN A O 1
ATOM 718 N N . ALA A 1 94 ? 8.87 -11.157 -2.338 1 95.45 94 ALA A N 1
ATOM 719 C CA . ALA A 1 94 ? 9.64 -10.344 -1.4 1 95.45 94 ALA A CA 1
ATOM 720 C C . ALA A 1 94 ? 8.753 -9.813 -0.278 1 95.45 94 ALA A C 1
ATOM 722 O O . ALA A 1 94 ? 7.666 -9.29 -0.532 1 95.45 94 ALA A O 1
ATOM 723 N N . VAL A 1 95 ? 9.212 -9.983 0.97 1 96.91 95 VAL A N 1
ATOM 724 C CA . VAL A 1 95 ? 8.355 -9.608 2.09 1 96.91 95 VAL A CA 1
ATOM 725 C C . VAL A 1 95 ? 9.188 -8.928 3.174 1 96.91 95 VAL A C 1
ATOM 727 O O . VAL A 1 95 ? 10.406 -9.112 3.236 1 96.91 95 VAL A O 1
ATOM 730 N N . GLY A 1 96 ? 8.565 -8.09 3.938 1 95.81 96 GLY A N 1
ATOM 731 C CA . GLY A 1 96 ? 9.135 -7.608 5.186 1 95.81 96 GLY A CA 1
ATOM 732 C C . GLY A 1 96 ? 8.779 -8.475 6.379 1 95.81 96 GLY A C 1
ATOM 733 O O . GLY A 1 96 ? 7.768 -9.181 6.36 1 95.81 96 GLY A O 1
ATOM 734 N N . SER A 1 97 ? 9.583 -8.378 7.399 1 97.43 97 SER A N 1
ATOM 735 C CA . SER A 1 97 ? 9.347 -9.144 8.618 1 97.43 97 SER A CA 1
ATOM 736 C C . SER A 1 97 ? 8.582 -8.32 9.649 1 97.43 97 SER A C 1
ATOM 738 O O . SER A 1 97 ? 8.849 -7.129 9.821 1 97.43 97 SER A O 1
ATOM 740 N N . LEU A 1 98 ? 7.623 -8.889 10.269 1 97.65 98 LEU A N 1
ATOM 741 C CA . LEU A 1 98 ? 6.909 -8.303 11.398 1 97.65 98 LEU A CA 1
ATOM 742 C C . LEU A 1 98 ? 7.312 -8.978 12.705 1 97.65 98 LEU A C 1
ATOM 744 O O . LEU A 1 98 ? 6.712 -8.721 13.751 1 97.65 98 LEU A O 1
ATOM 748 N N . ASP A 1 99 ? 8.194 -9.873 12.644 1 96.61 99 ASP A N 1
ATOM 749 C CA . ASP A 1 99 ? 8.574 -10.739 13.756 1 96.61 99 ASP A CA 1
ATOM 750 C C . ASP A 1 99 ? 10.087 -10.941 13.803 1 96.61 99 ASP A C 1
ATOM 752 O O . ASP A 1 99 ? 10.71 -11.243 12.783 1 96.61 99 ASP A O 1
ATOM 756 N N . GLU A 1 100 ? 10.714 -10.806 14.952 1 95.1 100 GLU A N 1
ATOM 757 C CA . GLU A 1 100 ? 12.163 -10.871 15.118 1 95.1 100 GLU A CA 1
ATOM 758 C C . GLU A 1 100 ? 12.696 -12.258 14.769 1 95.1 100 GLU A C 1
ATOM 760 O O . GLU A 1 100 ? 13.876 -12.412 14.444 1 95.1 100 GLU A O 1
ATOM 765 N N . SER A 1 101 ? 11.838 -13.261 14.769 1 96.97 101 SER A N 1
ATOM 766 C CA . SER A 1 101 ? 12.261 -14.629 14.49 1 96.97 101 SER A CA 1
ATOM 767 C C . SER A 1 101 ? 12.419 -14.864 12.992 1 96.97 101 SER A C 1
ATOM 769 O O . SER A 1 101 ? 12.988 -15.874 12.573 1 96.97 101 SER A O 1
ATOM 771 N N . PHE A 1 102 ? 11.917 -13.992 12.207 1 97.55 102 PHE A N 1
ATOM 772 C CA . PHE A 1 102 ? 12.083 -14.017 10.758 1 97.55 102 PHE A CA 1
ATOM 773 C C . PHE A 1 102 ? 13.046 -12.926 10.305 1 97.55 102 PHE A C 1
ATOM 775 O O . PHE A 1 102 ? 12.676 -11.753 10.237 1 97.55 102 PHE A O 1
ATOM 782 N N . LYS A 1 103 ? 14.217 -13.27 9.892 1 96.04 103 LYS A N 1
ATOM 783 C CA . LYS A 1 103 ? 15.264 -12.282 9.652 1 96.04 103 LYS A CA 1
ATOM 784 C C . LYS A 1 103 ? 15.523 -12.108 8.158 1 96.04 103 LYS A C 1
ATOM 786 O O . LYS A 1 103 ? 15.271 -13.021 7.369 1 96.04 103 LYS A O 1
ATOM 791 N N . PRO A 1 104 ? 16.021 -10.904 7.789 1 95.74 104 PRO A N 1
ATOM 792 C CA . PRO A 1 104 ? 16.415 -10.724 6.39 1 95.74 104 PRO A CA 1
ATOM 793 C C . PRO A 1 104 ? 17.318 -11.846 5.882 1 95.74 104 PRO A C 1
ATOM 795 O O . PRO A 1 104 ? 18.302 -12.197 6.539 1 95.74 104 PRO A O 1
ATOM 798 N N . GLY A 1 105 ? 16.934 -12.396 4.76 1 96.55 105 GLY A N 1
ATOM 799 C CA . GLY A 1 105 ? 17.659 -13.53 4.209 1 96.55 105 GLY A CA 1
ATOM 800 C C . GLY A 1 105 ? 16.945 -14.852 4.415 1 96.55 105 GLY A C 1
ATOM 801 O O . GLY A 1 105 ? 17.202 -15.821 3.698 1 96.55 105 GLY A O 1
ATOM 802 N N . ASP A 1 106 ? 16.058 -14.902 5.33 1 98.1 106 ASP A N 1
ATOM 803 C CA . ASP A 1 106 ? 15.308 -16.126 5.597 1 98.1 106 ASP A CA 1
ATOM 804 C C . ASP A 1 106 ? 14.342 -16.438 4.456 1 98.1 106 ASP A C 1
ATOM 806 O O . ASP A 1 106 ? 13.916 -15.535 3.732 1 98.1 106 ASP A O 1
ATOM 810 N N . LEU A 1 107 ? 14.072 -17.694 4.296 1 98.58 107 LEU A N 1
ATOM 811 C CA . LEU A 1 107 ? 13.025 -18.19 3.409 1 98.58 107 LEU A CA 1
ATOM 812 C C . LEU A 1 107 ? 11.881 -18.803 4.21 1 98.58 107 LEU A C 1
ATOM 814 O O . LEU A 1 107 ? 12.115 -19.553 5.161 1 98.58 107 LEU A O 1
ATOM 818 N N . VAL A 1 108 ? 10.653 -18.45 3.837 1 98.79 108 VAL A N 1
ATOM 819 C CA . VAL A 1 108 ? 9.522 -18.893 4.646 1 98.79 108 VAL A CA 1
ATOM 820 C C . VAL A 1 108 ? 8.448 -19.499 3.744 1 98.79 108 VAL A C 1
ATOM 822 O O . VAL A 1 108 ? 8.023 -18.875 2.769 1 98.79 108 VAL A O 1
ATOM 825 N N . LEU A 1 109 ? 8.047 -20.673 4.017 1 98.77 109 LEU A N 1
ATOM 826 C CA . LEU A 1 109 ? 6.825 -21.218 3.436 1 98.77 109 LEU A CA 1
ATOM 827 C C . LEU A 1 109 ? 5.598 -20.736 4.202 1 98.77 109 LEU A C 1
ATOM 829 O O . LEU A 1 109 ? 5.344 -21.183 5.323 1 98.77 109 LEU A O 1
ATOM 833 N N . CYS A 1 110 ? 4.797 -19.931 3.541 1 98.62 110 CYS A N 1
ATOM 834 C CA . CYS A 1 110 ? 3.636 -19.375 4.227 1 98.62 110 CYS A CA 1
ATOM 835 C C . CYS A 1 110 ? 2.463 -20.347 4.191 1 98.62 110 CYS A C 1
ATOM 837 O O . CYS A 1 110 ? 2.185 -20.953 3.155 1 98.62 110 CYS A O 1
ATOM 839 N N . ASP A 1 111 ? 1.782 -20.419 5.316 1 98.56 111 ASP A N 1
ATOM 840 C CA . ASP A 1 111 ? 0.647 -21.336 5.349 1 98.56 111 ASP A CA 1
ATOM 841 C C . ASP A 1 111 ? -0.645 -20.599 5.693 1 98.56 111 ASP A C 1
ATOM 843 O O . ASP A 1 111 ? -1.738 -21.15 5.548 1 98.56 111 ASP A O 1
ATOM 847 N N . GLN A 1 112 ? -0.562 -19.33 6.129 1 98.77 112 GLN A N 1
ATOM 848 C CA . GLN A 1 112 ? -1.716 -18.48 6.402 1 98.77 112 GLN A CA 1
ATOM 849 C C . GLN A 1 112 ? -1.521 -17.083 5.818 1 98.77 112 GLN A C 1
ATOM 851 O O . GLN A 1 112 ? -0.387 -16.64 5.622 1 98.77 112 GLN A O 1
ATOM 856 N N . ILE A 1 113 ? -2.683 -16.437 5.544 1 98.7 113 ILE A N 1
ATOM 857 C CA . ILE A 1 113 ? -2.663 -15.107 4.945 1 98.7 113 ILE A CA 1
ATOM 858 C C . ILE A 1 113 ? -3.722 -14.227 5.607 1 98.7 113 ILE A C 1
ATOM 860 O O . ILE A 1 113 ? -4.827 -14.689 5.899 1 98.7 113 ILE A O 1
ATOM 864 N N . ILE A 1 114 ? -3.401 -13.02 5.893 1 98.62 114 ILE A N 1
ATOM 865 C CA . ILE A 1 114 ? -4.344 -11.971 6.265 1 98.62 114 ILE A CA 1
ATOM 866 C C . ILE A 1 114 ? -4.445 -10.944 5.14 1 98.62 114 ILE A C 1
ATOM 868 O O . ILE A 1 114 ? -3.459 -10.283 4.804 1 98.62 114 ILE A O 1
ATOM 872 N N . ASP A 1 115 ? -5.642 -10.845 4.604 1 98.16 115 ASP A N 1
ATOM 873 C CA . ASP A 1 115 ? -5.845 -9.977 3.448 1 98.16 115 ASP A CA 1
ATOM 874 C C . ASP A 1 115 ? -6.309 -8.587 3.879 1 98.16 115 ASP A C 1
ATOM 876 O O . ASP A 1 115 ? -7.409 -8.433 4.414 1 98.16 115 ASP A O 1
ATOM 880 N N . LYS A 1 116 ? -5.476 -7.574 3.569 1 97.37 116 LYS A N 1
ATOM 881 C CA . LYS A 1 116 ? -5.826 -6.187 3.86 1 97.37 116 LYS A CA 1
ATOM 882 C C . LYS A 1 116 ? -5.918 -5.362 2.579 1 97.37 116 LYS A C 1
ATOM 884 O O . LYS A 1 116 ? -5.899 -4.131 2.624 1 97.37 116 LYS A O 1
ATOM 889 N N . THR A 1 117 ? -5.953 -6.026 1.455 1 96.72 117 THR A N 1
ATOM 890 C CA . THR A 1 117 ? -6.08 -5.332 0.178 1 96.72 117 THR A CA 1
ATOM 891 C C . THR A 1 117 ? -7.519 -4.882 -0.053 1 96.72 117 THR A C 1
ATOM 893 O O . THR A 1 117 ? -8.451 -5.441 0.529 1 96.72 117 THR A O 1
ATOM 896 N N . TYR A 1 118 ? -7.711 -3.81 -0.946 1 94.1 118 TYR A N 1
ATOM 897 C CA . TYR A 1 118 ? -9.065 -3.301 -1.135 1 94.1 118 TYR A CA 1
ATOM 898 C C . TYR A 1 118 ? -9.295 -2.886 -2.583 1 94.1 118 TYR A C 1
ATOM 900 O O . TYR A 1 118 ? -10.433 -2.648 -2.994 1 94.1 118 TYR A O 1
ATOM 908 N N . ALA A 1 119 ? -8.305 -2.775 -3.394 1 92.41 119 ALA A N 1
ATOM 909 C CA . ALA A 1 119 ? -8.441 -2.117 -4.691 1 92.41 119 ALA A CA 1
ATOM 910 C C . ALA A 1 119 ? -8.384 -3.132 -5.83 1 92.41 119 ALA A C 1
ATOM 912 O O . ALA A 1 119 ? -8.291 -2.756 -7.001 1 92.41 119 ALA A O 1
ATOM 913 N N . ARG A 1 120 ? -8.411 -4.459 -5.565 1 93.34 120 ARG A N 1
ATOM 914 C CA . ARG A 1 120 ? -8.198 -5.461 -6.604 1 93.34 120 ARG A CA 1
ATOM 915 C C . ARG A 1 120 ? -9.399 -6.393 -6.72 1 93.34 120 ARG A C 1
ATOM 917 O O . ARG A 1 120 ? -10.139 -6.586 -5.753 1 93.34 120 ARG A O 1
ATOM 924 N N . LYS A 1 121 ? -9.573 -6.91 -7.974 1 95.18 121 LYS A N 1
ATOM 925 C CA . LYS A 1 121 ? -10.568 -7.96 -8.173 1 95.18 121 LYS A CA 1
ATOM 926 C C . LYS A 1 121 ? -10.065 -9.302 -7.65 1 95.18 121 LYS A C 1
ATOM 928 O O . LYS A 1 121 ? -8.999 -9.771 -8.053 1 95.18 121 LYS A O 1
ATOM 933 N N . THR A 1 122 ? -10.875 -9.916 -6.796 1 96.87 122 THR A N 1
ATOM 934 C CA . THR A 1 122 ? -10.351 -11.071 -6.077 1 96.87 122 THR A CA 1
ATOM 935 C C . THR A 1 122 ? -11.174 -12.319 -6.385 1 96.87 122 THR A C 1
ATOM 937 O O . THR A 1 122 ? -11.046 -13.338 -5.703 1 96.87 122 THR A O 1
ATOM 940 N N . THR A 1 123 ? -12.092 -12.28 -7.407 1 98.56 123 THR A N 1
ATOM 941 C CA . THR A 1 123 ? -12.914 -13.433 -7.76 1 98.56 123 THR A CA 1
ATOM 942 C C . THR A 1 123 ? -13.163 -13.48 -9.264 1 98.56 123 THR A C 1
ATOM 944 O O . THR A 1 123 ? -13.239 -12.438 -9.919 1 98.56 123 THR A O 1
ATOM 947 N N . PHE A 1 124 ? -13.272 -14.624 -9.751 1 98.63 124 PHE A N 1
ATOM 948 C CA . PHE A 1 124 ? -13.683 -14.83 -11.134 1 98.63 124 PHE A CA 1
ATOM 949 C C . PHE A 1 124 ? -15.203 -14.84 -11.251 1 98.63 124 PHE A C 1
ATOM 951 O O . PHE A 1 124 ? -15.747 -14.732 -12.352 1 98.63 124 PHE A O 1
ATOM 958 N N . PHE A 1 125 ? -15.859 -15.047 -10.204 1 98.58 125 PHE A N 1
ATOM 959 C CA . PHE A 1 125 ? -17.289 -15.337 -10.216 1 98.58 125 PHE A CA 1
ATOM 960 C C . PHE A 1 125 ? -18.094 -14.102 -9.83 1 98.58 125 PHE A C 1
ATOM 962 O O . PHE A 1 125 ? -18.349 -13.865 -8.648 1 98.58 125 PHE A O 1
ATOM 969 N N . GLU A 1 126 ? -18.424 -13.358 -10.756 1 98.1 126 GLU A N 1
ATOM 970 C CA . GLU A 1 126 ? -19.203 -12.125 -10.702 1 98.1 126 GLU A CA 1
ATOM 971 C C . GLU A 1 126 ? -20.054 -11.954 -11.957 1 98.1 126 GLU A C 1
ATOM 973 O O . GLU A 1 126 ? -19.956 -12.75 -12.892 1 98.1 126 GLU A O 1
ATOM 978 N N . GLY A 1 127 ? -20.943 -10.969 -11.906 1 97.45 127 GLY A N 1
ATOM 979 C CA . GLY A 1 127 ? -21.748 -10.702 -13.086 1 97.45 127 GLY A CA 1
ATOM 980 C C . GLY A 1 127 ? -22.797 -11.767 -13.347 1 97.45 127 GLY A C 1
ATOM 981 O O . GLY A 1 127 ? -23.012 -12.166 -14.493 1 97.45 127 GLY A O 1
ATOM 982 N N . GLY A 1 128 ? -23.331 -12.353 -12.386 1 98.13 128 GLY A N 1
ATOM 983 C CA . GLY A 1 128 ? -24.452 -13.267 -12.534 1 98.13 128 GLY A CA 1
ATOM 984 C C . GLY A 1 128 ? -24.13 -14.682 -12.091 1 98.13 128 GLY A C 1
ATOM 985 O O . GLY A 1 128 ? -24.912 -15.605 -12.327 1 98.13 128 GLY A O 1
ATOM 986 N N . VAL A 1 129 ? -22.942 -14.818 -11.49 1 98.44 129 VAL A N 1
ATOM 987 C CA . VAL A 1 129 ? -22.57 -16.115 -10.935 1 98.44 129 VAL A CA 1
ATOM 988 C C . VAL A 1 129 ? -21.868 -15.921 -9.593 1 98.44 129 VAL A C 1
ATOM 990 O O . VAL A 1 129 ? -21.084 -14.984 -9.425 1 98.44 129 VAL A O 1
ATOM 993 N N . VAL A 1 130 ? -22.207 -16.765 -8.626 1 98.39 130 VAL A N 1
ATOM 994 C CA . VAL A 1 130 ? -21.625 -16.688 -7.29 1 98.39 130 VAL A CA 1
ATOM 995 C C . VAL A 1 130 ? -20.974 -18.021 -6.932 1 98.39 130 VAL A C 1
ATOM 997 O O . VAL A 1 130 ? -21.574 -19.082 -7.119 1 98.39 130 VAL A O 1
ATOM 1000 N N . ALA A 1 131 ? -19.775 -17.965 -6.504 1 98.09 131 ALA A N 1
ATOM 1001 C CA . ALA A 1 131 ? -19.103 -19.133 -5.942 1 98.09 131 ALA A CA 1
ATOM 1002 C C . ALA A 1 131 ? -18.514 -18.82 -4.57 1 98.09 131 ALA A C 1
ATOM 1004 O O . ALA A 1 131 ? -17.924 -17.755 -4.369 1 98.09 131 ALA A O 1
ATOM 1005 N N . HIS A 1 132 ? -18.75 -19.678 -3.582 1 97.43 132 HIS A N 1
ATOM 1006 C CA . HIS A 1 132 ? -18.099 -19.639 -2.278 1 97.43 132 HIS A CA 1
ATOM 1007 C C . HIS A 1 132 ? -17.103 -20.782 -2.124 1 97.43 132 HIS A C 1
ATOM 1009 O O . HIS A 1 132 ? -17.493 -21.952 -2.094 1 97.43 132 HIS A O 1
ATOM 1015 N N . VAL A 1 133 ? -15.896 -20.453 -1.992 1 97.15 133 VAL A N 1
ATOM 1016 C CA . VAL A 1 133 ? -14.888 -21.505 -1.911 1 97.15 133 VAL A CA 1
ATOM 1017 C C . VAL A 1 133 ? -14.251 -21.505 -0.524 1 97.15 133 VAL A C 1
ATOM 1019 O O . VAL A 1 133 ? -14.172 -20.463 0.13 1 97.15 133 VAL A O 1
ATOM 1022 N N . ASP A 1 134 ? -13.834 -22.67 -0.114 1 95.77 134 ASP A N 1
ATOM 1023 C CA . ASP A 1 134 ? -13.115 -22.811 1.148 1 95.77 134 ASP A CA 1
ATOM 1024 C C . ASP A 1 134 ? -11.695 -22.259 1.036 1 95.77 134 ASP A C 1
ATOM 1026 O O . ASP A 1 134 ? -11.014 -22.482 0.033 1 95.77 134 ASP A O 1
ATOM 1030 N N . LEU A 1 135 ? -11.319 -21.484 2.021 1 97.37 135 LEU A N 1
ATOM 1031 C CA . LEU A 1 135 ? -9.986 -20.892 2.015 1 97.37 135 LEU A CA 1
ATOM 1032 C C . LEU A 1 135 ? -9.365 -20.937 3.407 1 97.37 135 LEU A C 1
ATOM 1034 O O . LEU A 1 135 ? -8.524 -20.099 3.743 1 97.37 135 LEU A O 1
ATOM 1038 N N . ALA A 1 136 ? -9.751 -21.872 4.261 1 97.53 136 ALA A N 1
ATOM 1039 C CA . ALA A 1 136 ? -9.185 -22.02 5.599 1 97.53 136 ALA A CA 1
ATOM 1040 C C . ALA A 1 136 ? -7.669 -22.182 5.538 1 97.53 136 ALA A C 1
ATOM 1042 O O . ALA A 1 136 ? -6.952 -21.71 6.423 1 97.53 136 ALA A O 1
ATOM 1043 N N . HIS A 1 137 ? -7.249 -22.902 4.53 1 97.81 137 HIS A N 1
ATOM 1044 C CA . HIS A 1 137 ? -5.831 -23.084 4.239 1 97.81 137 HIS A CA 1
ATOM 1045 C C . HIS A 1 137 ? -5.487 -22.581 2.84 1 97.81 137 HIS A C 1
ATOM 1047 O O . HIS A 1 137 ? -5.585 -23.33 1.865 1 97.81 137 HIS A O 1
ATOM 1053 N N . PRO A 1 138 ? -5.033 -21.333 2.758 1 98.37 138 PRO A N 1
ATOM 1054 C CA . PRO A 1 138 ? -4.885 -20.674 1.458 1 98.37 138 PRO A CA 1
ATOM 1055 C C . PRO A 1 138 ? -3.757 -21.27 0.619 1 98.37 138 PRO A C 1
ATOM 1057 O O . PRO A 1 138 ? -3.716 -21.069 -0.597 1 98.37 138 PRO A O 1
ATOM 1060 N N . THR A 1 139 ? -2.8 -22 1.277 1 98.51 139 THR A N 1
ATOM 1061 C CA . THR A 1 139 ? -1.724 -22.69 0.574 1 98.51 139 THR A CA 1
ATOM 1062 C C . THR A 1 139 ? -1.843 -24.201 0.755 1 98.51 139 THR A C 1
ATOM 1064 O O . THR A 1 139 ? -2.514 -24.671 1.676 1 98.51 139 THR A O 1
ATOM 1067 N N . SER A 1 140 ? -1.262 -24.892 -0.163 1 98.52 140 SER A N 1
ATOM 1068 C CA . SER A 1 140 ? -1.322 -26.35 -0.122 1 98.52 140 SER A CA 1
ATOM 1069 C C . SER A 1 140 ? -0.375 -26.912 0.933 1 98.52 140 SER A C 1
ATOM 1071 O O . SER A 1 140 ? 0.832 -26.665 0.886 1 98.52 140 SER A O 1
ATOM 1073 N N . ARG A 1 141 ? -0.904 -27.738 1.83 1 97.66 141 ARG A N 1
ATOM 1074 C CA . ARG A 1 141 ? -0.105 -28.349 2.888 1 97.66 141 ARG A CA 1
ATOM 1075 C C . ARG A 1 141 ? 0.914 -29.325 2.311 1 97.66 141 ARG A C 1
ATOM 1077 O O . ARG A 1 141 ? 2.074 -29.34 2.729 1 97.66 141 ARG A O 1
ATOM 1084 N N . ILE A 1 142 ? 0.477 -30.059 1.384 1 98.27 142 ILE A N 1
ATOM 1085 C CA . ILE A 1 142 ? 1.343 -31.058 0.767 1 98.27 142 ILE A CA 1
ATOM 1086 C C . ILE A 1 142 ? 2.433 -30.364 -0.047 1 98.27 142 ILE A C 1
ATOM 1088 O O . ILE A 1 142 ? 3.612 -30.713 0.057 1 98.27 142 ILE A O 1
ATOM 1092 N N . PHE A 1 143 ? 2.018 -29.337 -0.822 1 98.6 143 PHE A N 1
ATOM 1093 C CA . PHE A 1 143 ? 2.983 -28.597 -1.626 1 98.6 143 PHE A CA 1
ATOM 1094 C C . PHE A 1 143 ? 4.018 -27.916 -0.739 1 98.6 143 PHE A C 1
ATOM 1096 O O . PHE A 1 143 ? 5.216 -27.962 -1.025 1 98.6 143 PHE A O 1
ATOM 1103 N N . ASN A 1 144 ? 3.576 -27.377 0.349 1 98.58 144 ASN A N 1
ATOM 1104 C CA . ASN A 1 144 ? 4.482 -26.732 1.294 1 98.58 144 ASN A CA 1
ATOM 1105 C C . ASN A 1 144 ? 5.504 -27.717 1.852 1 98.58 144 ASN A C 1
ATOM 1107 O O . ASN A 1 144 ? 6.679 -27.378 2.008 1 98.58 144 ASN A O 1
ATOM 1111 N N . LYS A 1 145 ? 5.065 -28.901 2.172 1 98.24 145 LYS A N 1
ATOM 1112 C CA . LYS A 1 145 ? 5.972 -29.919 2.694 1 98.24 145 LYS A CA 1
ATOM 1113 C C . LYS A 1 145 ? 7.035 -30.288 1.663 1 98.24 145 LYS A C 1
ATOM 1115 O O . LYS A 1 145 ? 8.223 -30.36 1.987 1 98.24 145 LYS A O 1
ATOM 1120 N N . ILE A 1 146 ? 6.587 -30.479 0.435 1 98.25 146 ILE A N 1
ATOM 1121 C CA . ILE A 1 146 ? 7.504 -30.814 -0.649 1 98.25 146 ILE A CA 1
ATOM 1122 C C . ILE A 1 146 ? 8.517 -29.687 -0.835 1 98.25 146 ILE A C 1
ATOM 1124 O O . ILE A 1 146 ? 9.72 -29.936 -0.94 1 98.25 146 ILE A O 1
ATOM 1128 N N . ALA A 1 147 ? 8.035 -28.482 -0.836 1 98.51 147 ALA A N 1
ATOM 1129 C CA . ALA A 1 147 ? 8.895 -27.317 -1.024 1 98.51 147 ALA A CA 1
ATOM 1130 C C . ALA A 1 147 ? 9.879 -27.169 0.134 1 98.51 147 ALA A C 1
ATOM 1132 O O . ALA A 1 147 ? 11.054 -26.859 -0.078 1 98.51 147 ALA A O 1
ATOM 1133 N N . TYR A 1 148 ? 9.39 -27.383 1.326 1 98.53 148 TYR A N 1
ATOM 1134 C CA . TYR A 1 148 ? 10.244 -27.271 2.503 1 98.53 148 TYR A CA 1
ATOM 1135 C C . TYR A 1 148 ? 11.41 -28.25 2.425 1 98.53 148 TYR A C 1
ATOM 1137 O O . TYR A 1 148 ? 12.564 -27.867 2.63 1 98.53 148 TYR A O 1
ATOM 1145 N N . GLU A 1 149 ? 11.117 -29.458 2.153 1 98.17 149 GLU A N 1
ATOM 1146 C CA . GLU A 1 149 ? 12.149 -30.484 2.038 1 98.17 149 GLU A CA 1
ATOM 1147 C C . GLU A 1 149 ? 13.131 -30.156 0.917 1 98.17 149 GLU A C 1
ATOM 1149 O O . GLU A 1 149 ? 14.338 -30.36 1.063 1 98.17 149 GLU A O 1
ATOM 1154 N N . ALA A 1 150 ? 12.605 -29.698 -0.177 1 98.01 150 ALA A N 1
ATOM 1155 C CA . ALA A 1 150 ? 13.452 -29.315 -1.304 1 98.01 150 ALA A CA 1
ATOM 1156 C C . ALA A 1 150 ? 14.394 -28.177 -0.922 1 98.01 150 ALA A C 1
ATOM 1158 O O . ALA A 1 150 ? 15.563 -28.172 -1.314 1 98.01 150 ALA A O 1
ATOM 1159 N N . LEU A 1 151 ? 13.86 -27.188 -0.176 1 98.33 151 LEU A N 1
ATOM 1160 C CA . LEU A 1 151 ? 14.681 -26.068 0.27 1 98.33 151 LEU A CA 1
ATOM 1161 C C . LEU A 1 151 ? 15.827 -26.552 1.153 1 98.33 151 LEU A C 1
ATOM 1163 O O . LEU A 1 151 ? 16.966 -26.107 0.997 1 98.33 151 LEU A O 1
ATOM 1167 N N . LEU A 1 152 ? 15.569 -27.479 2.017 1 97.85 152 LEU A N 1
ATOM 1168 C CA . LEU A 1 152 ? 16.596 -28.005 2.909 1 97.85 152 LEU A CA 1
ATOM 1169 C C . LEU A 1 152 ? 17.65 -28.781 2.127 1 97.85 152 LEU A C 1
ATOM 1171 O O . LEU A 1 152 ? 18.829 -28.771 2.487 1 97.85 152 LEU A O 1
ATOM 1175 N N . ARG A 1 153 ? 17.228 -29.457 1.078 1 97.42 153 ARG A N 1
ATOM 1176 C CA . ARG A 1 153 ? 18.181 -30.153 0.219 1 97.42 153 ARG A CA 1
ATOM 1177 C C . ARG A 1 153 ? 19.041 -29.163 -0.56 1 97.42 153 ARG A C 1
ATOM 1179 O O . ARG A 1 153 ? 20.238 -29.387 -0.748 1 97.42 153 ARG A O 1
ATOM 1186 N N . CYS A 1 154 ? 18.434 -28.12 -0.983 1 96.49 154 CYS A N 1
ATOM 1187 C CA . CYS A 1 154 ? 19.12 -27.098 -1.765 1 96.49 154 CYS A CA 1
ATOM 1188 C C . CYS A 1 154 ? 20.16 -26.371 -0.921 1 96.49 154 CYS A C 1
ATOM 1190 O O . CYS A 1 154 ? 21.192 -25.938 -1.437 1 96.49 154 CYS A O 1
ATOM 1192 N N . PHE A 1 155 ? 19.859 -26.267 0.348 1 97.05 155 PHE A N 1
ATOM 1193 C CA . PHE A 1 155 ? 20.742 -25.564 1.271 1 97.05 155 PHE A CA 1
ATOM 1194 C C . PHE A 1 155 ? 21.102 -26.451 2.458 1 97.05 155 PHE A C 1
ATOM 1196 O O . PHE A 1 155 ? 20.674 -26.193 3.585 1 97.05 155 PHE A O 1
ATOM 1203 N N . PRO A 1 156 ? 22.029 -27.277 2.265 1 96.19 156 PRO A N 1
ATOM 1204 C CA . PRO A 1 156 ? 22.325 -28.282 3.289 1 96.19 156 PRO A CA 1
ATOM 1205 C C . PRO A 1 156 ? 22.899 -27.672 4.565 1 96.19 156 PRO A C 1
ATOM 1207 O O . PRO A 1 156 ? 22.668 -28.192 5.66 1 96.19 156 PRO A O 1
ATOM 1210 N N . ASP A 1 157 ? 23.734 -26.622 4.393 1 95.95 157 ASP A N 1
ATOM 1211 C CA . ASP A 1 157 ? 24.276 -25.97 5.581 1 95.95 157 ASP A CA 1
ATOM 1212 C C . ASP A 1 157 ? 23.158 -25.43 6.47 1 95.95 157 ASP A C 1
ATOM 1214 O O . ASP A 1 157 ? 23.259 -25.47 7.698 1 95.95 157 ASP A O 1
ATOM 1218 N N . VAL A 1 158 ? 22.136 -24.937 5.873 1 95.01 158 VAL A N 1
ATOM 1219 C CA . VAL A 1 158 ? 20.976 -24.434 6.603 1 95.01 158 VAL A CA 1
ATOM 1220 C C . VAL A 1 158 ? 20.253 -25.593 7.286 1 95.01 158 VAL A C 1
ATOM 1222 O O . VAL A 1 158 ? 19.862 -25.488 8.451 1 95.01 158 VAL A O 1
ATOM 1225 N N . ALA A 1 159 ? 20.116 -26.664 6.624 1 94.66 159 ALA A N 1
ATOM 1226 C CA . ALA A 1 159 ? 19.475 -27.857 7.172 1 94.66 159 ALA A CA 1
ATOM 1227 C C . ALA A 1 159 ? 20.21 -28.354 8.412 1 94.66 159 ALA A C 1
ATOM 1229 O O . ALA A 1 159 ? 19.591 -28.887 9.337 1 94.66 159 ALA A O 1
ATOM 1230 N N . ALA A 1 160 ? 21.461 -28.1 8.388 1 95.19 160 ALA A N 1
ATOM 1231 C CA . ALA A 1 160 ? 22.308 -28.573 9.479 1 95.19 160 ALA A CA 1
ATOM 1232 C C . ALA A 1 160 ? 22.389 -27.539 10.599 1 95.19 160 ALA A C 1
ATOM 1234 O O . ALA A 1 160 ? 23.069 -27.756 11.605 1 95.19 160 ALA A O 1
ATOM 1235 N N . GLY A 1 161 ? 21.802 -26.437 10.399 1 92.48 161 GLY A N 1
ATOM 1236 C CA . GLY A 1 161 ? 21.826 -25.39 11.407 1 92.48 161 GLY A CA 1
ATOM 1237 C C . GLY A 1 161 ? 23.078 -24.535 11.349 1 92.48 161 GLY A C 1
ATOM 1238 O O . GLY A 1 161 ? 23.433 -23.878 12.33 1 92.48 161 GLY A O 1
ATOM 1239 N N . LYS A 1 162 ? 23.821 -24.528 10.285 1 93.46 162 LYS A N 1
ATOM 1240 C CA . LYS A 1 162 ? 25.093 -23.824 10.15 1 93.46 162 LYS A CA 1
ATOM 1241 C C . LYS A 1 162 ? 25.007 -22.732 9.087 1 93.46 162 LYS A C 1
ATOM 1243 O O . LYS A 1 162 ? 26.024 -22.154 8.699 1 93.46 162 LYS A O 1
ATOM 1248 N N . GLY A 1 163 ? 23.857 -22.5 8.618 1 91.44 163 GLY A N 1
ATOM 1249 C CA . GLY A 1 163 ? 23.709 -21.525 7.549 1 91.44 163 GLY A CA 1
ATOM 1250 C C . GLY A 1 163 ? 23.608 -20.098 8.053 1 91.44 163 GLY A C 1
ATOM 1251 O O . GLY A 1 163 ? 23.474 -19.867 9.257 1 91.44 163 GLY A O 1
ATOM 1252 N N . THR A 1 164 ? 23.692 -19.15 7.143 1 93.08 164 THR A N 1
ATOM 1253 C CA . THR A 1 164 ? 23.639 -17.724 7.444 1 93.08 164 THR A CA 1
ATOM 1254 C C . THR A 1 164 ? 22.198 -17.224 7.443 1 93.08 164 THR A C 1
ATOM 1256 O O . THR A 1 164 ? 21.945 -16.041 7.68 1 93.08 164 THR A O 1
ATOM 1259 N N . PHE A 1 165 ? 21.258 -18.145 7.118 1 96.95 165 PHE A N 1
ATOM 1260 C CA . PHE A 1 165 ? 19.829 -17.857 7.139 1 96.95 165 PHE A CA 1
ATOM 1261 C C . PHE A 1 165 ? 19.035 -19.09 7.555 1 96.95 165 PHE A C 1
ATOM 1263 O O . PHE A 1 165 ? 19.611 -20.153 7.798 1 96.95 165 PHE A O 1
ATOM 1270 N N . GLN A 1 166 ? 17.747 -18.948 7.703 1 97.99 166 GLN A N 1
ATOM 1271 C CA . GLN A 1 166 ? 16.889 -20.053 8.116 1 97.99 166 GLN A CA 1
ATOM 1272 C C . GLN A 1 166 ? 15.77 -20.287 7.105 1 97.99 166 GLN A C 1
ATOM 1274 O O . GLN A 1 166 ? 15.406 -19.381 6.352 1 97.99 166 GLN A O 1
ATOM 1279 N N . VAL A 1 167 ? 15.326 -21.487 7.091 1 98.49 167 VAL A N 1
ATOM 1280 C CA . VAL A 1 167 ? 14.123 -21.851 6.35 1 98.49 167 VAL A CA 1
ATOM 1281 C C . VAL A 1 167 ? 12.993 -22.171 7.325 1 98.49 167 VAL A C 1
ATOM 1283 O O . VAL A 1 167 ? 13.139 -23.035 8.193 1 98.49 167 VAL A O 1
ATOM 1286 N N . HIS A 1 168 ? 11.925 -21.424 7.208 1 98.51 168 HIS A N 1
ATOM 1287 C CA . HIS A 1 168 ? 10.777 -21.624 8.084 1 98.51 168 HIS A CA 1
ATOM 1288 C C . HIS A 1 168 ? 9.673 -22.404 7.376 1 98.51 168 HIS A C 1
ATOM 1290 O O . HIS A 1 168 ? 9.326 -22.097 6.233 1 98.51 168 HIS A O 1
ATOM 1296 N N . SER A 1 169 ? 9.074 -23.323 8.023 1 98.16 169 SER A N 1
ATOM 1297 C CA . SER A 1 169 ? 8.068 -24.184 7.41 1 98.16 169 SER A CA 1
ATOM 1298 C C . SER A 1 169 ? 6.674 -23.574 7.525 1 98.16 169 SER A C 1
ATOM 1300 O O . SER A 1 169 ? 5.709 -24.11 6.977 1 98.16 169 SER A O 1
ATOM 1302 N N . SER A 1 170 ? 6.574 -22.467 8.262 1 98.38 170 SER A N 1
ATOM 1303 C CA . SER A 1 170 ? 5.28 -21.828 8.474 1 98.38 170 SER A CA 1
ATOM 1304 C C . SER A 1 170 ? 5.437 -20.333 8.729 1 98.38 170 SER A C 1
ATOM 1306 O O . SER A 1 170 ? 6.462 -19.891 9.253 1 98.38 170 SER A O 1
ATOM 1308 N N . GLY A 1 171 ? 4.434 -19.576 8.374 1 98.67 171 GLY A N 1
ATOM 1309 C CA . GLY A 1 171 ? 4.346 -18.145 8.62 1 98.67 171 GLY A CA 1
ATOM 1310 C C . GLY A 1 171 ? 3.05 -17.533 8.125 1 98.67 171 GLY A C 1
ATOM 1311 O O . GLY A 1 171 ? 2.5 -17.965 7.11 1 98.67 171 GLY A O 1
ATOM 1312 N N . THR A 1 172 ? 2.56 -16.574 8.815 1 98.88 172 THR A N 1
ATOM 1313 C CA . THR A 1 172 ? 1.379 -15.817 8.415 1 98.88 172 THR A CA 1
ATOM 1314 C C . THR A 1 172 ? 1.779 -14.535 7.691 1 98.88 172 THR A C 1
ATOM 1316 O O . THR A 1 172 ? 2.505 -13.705 8.242 1 98.88 172 THR A O 1
ATOM 1319 N N . LEU A 1 173 ? 1.309 -14.449 6.493 1 98.84 173 LEU A N 1
ATOM 1320 C CA . LEU A 1 173 ? 1.681 -13.329 5.635 1 98.84 173 LEU A CA 1
ATOM 1321 C C . LEU A 1 173 ? 0.535 -12.33 5.518 1 98.84 173 LEU A C 1
ATOM 1323 O O . LEU A 1 173 ? -0.533 -12.661 5 1 98.84 173 LEU A O 1
ATOM 1327 N N . VAL A 1 174 ? 0.739 -11.093 6.043 1 98.82 174 VAL A N 1
ATOM 1328 C CA . VAL A 1 174 ? -0.205 -10.003 5.819 1 98.82 174 VAL A CA 1
ATOM 1329 C C . VAL A 1 174 ? -0.013 -9.432 4.416 1 98.82 174 VAL A C 1
ATOM 1331 O O . VAL A 1 174 ? 1.11 -9.114 4.017 1 98.82 174 VAL A O 1
ATOM 1334 N N . THR A 1 175 ? -1.052 -9.341 3.637 1 98.62 175 THR A N 1
ATOM 1335 C CA . THR A 1 175 ? -0.986 -8.714 2.322 1 98.62 175 THR A CA 1
ATOM 1336 C C . THR A 1 175 ? -1.608 -7.321 2.355 1 98.62 175 THR A C 1
ATOM 1338 O O . THR A 1 175 ? -2.819 -7.179 2.536 1 98.62 175 THR A O 1
ATOM 1341 N N . MET A 1 176 ? -0.777 -6.334 2.195 1 97.85 176 MET A N 1
ATOM 1342 C CA . MET A 1 176 ? -1.257 -4.955 2.179 1 97.85 176 MET A CA 1
ATOM 1343 C C . MET A 1 176 ? -1.417 -4.451 0.749 1 97.85 176 MET A C 1
ATOM 1345 O O . MET A 1 176 ? -0.977 -5.106 -0.198 1 97.85 176 MET A O 1
ATOM 1349 N N . GLU A 1 177 ? -1.986 -3.294 0.621 1 96.71 177 GLU A N 1
ATOM 1350 C CA . GLU A 1 177 ? -2.32 -2.782 -0.705 1 96.71 177 GLU A CA 1
ATOM 1351 C C . GLU A 1 177 ? -1.082 -2.243 -1.416 1 96.71 177 GLU A C 1
ATOM 1353 O O . GLU A 1 177 ? -0.817 -2.597 -2.567 1 96.71 177 GLU A O 1
ATOM 1358 N N . GLY A 1 178 ? -0.222 -1.419 -0.654 1 94.35 178 GLY A N 1
ATOM 1359 C CA . GLY A 1 178 ? 0.87 -0.708 -1.301 1 94.35 178 GLY A CA 1
ATOM 1360 C C . GLY A 1 178 ? 0.403 0.461 -2.147 1 94.35 178 GLY A C 1
ATOM 1361 O O . GLY A 1 178 ? -0.733 0.92 -2.008 1 94.35 178 GLY A O 1
ATOM 1362 N N . PRO A 1 179 ? 1.323 1.028 -2.997 1 95.66 179 PRO A N 1
ATOM 1363 C CA . PRO A 1 179 ? 2.687 0.546 -3.228 1 95.66 179 PRO A CA 1
ATOM 1364 C C . PRO A 1 179 ? 3.68 1.068 -2.192 1 95.66 179 PRO A C 1
ATOM 1366 O O . PRO A 1 179 ? 4.835 0.635 -2.165 1 95.66 179 PRO A O 1
ATOM 1369 N N . GLN A 1 180 ? 3.263 2.055 -1.327 1 94.56 180 GLN A N 1
ATOM 1370 C CA . GLN A 1 180 ? 4.164 2.547 -0.29 1 94.56 180 GLN A CA 1
ATOM 1371 C C . GLN A 1 180 ? 4.315 1.529 0.836 1 94.56 180 GLN A C 1
ATOM 1373 O O . GLN A 1 180 ? 3.424 0.706 1.059 1 94.56 180 GLN A O 1
ATOM 1378 N N . PHE A 1 181 ? 5.411 1.676 1.51 1 94.06 181 PHE A N 1
ATOM 1379 C CA . PHE A 1 181 ? 5.615 0.816 2.67 1 94.06 181 PHE A CA 1
ATOM 1380 C C . PHE A 1 181 ? 4.784 1.298 3.853 1 94.06 181 PHE A C 1
ATOM 1382 O O . PHE A 1 181 ? 4.099 2.319 3.763 1 94.06 181 PHE A O 1
ATOM 1389 N N . SER A 1 182 ? 4.768 0.528 4.876 1 95.57 182 SER A N 1
ATOM 1390 C CA . SER A 1 182 ? 3.934 0.801 6.042 1 95.57 182 SER A CA 1
ATOM 1391 C C . SER A 1 182 ? 4.54 1.898 6.91 1 95.57 182 SER A C 1
ATOM 1393 O O . SER A 1 182 ? 5.76 2.078 6.931 1 95.57 182 SER A O 1
ATOM 1395 N N . THR A 1 183 ? 3.658 2.622 7.587 1 97.18 183 THR A N 1
ATOM 1396 C CA . THR A 1 183 ? 4.118 3.387 8.741 1 97.18 183 THR A CA 1
ATOM 1397 C C . THR A 1 183 ? 4.505 2.456 9.887 1 97.18 183 THR A C 1
ATOM 1399 O O . THR A 1 183 ? 4.141 1.278 9.887 1 97.18 183 THR A O 1
ATOM 1402 N N . LYS A 1 184 ? 5.225 3.017 10.861 1 96.89 184 LYS A N 1
ATOM 1403 C CA . LYS A 1 184 ? 5.552 2.223 12.042 1 96.89 184 LYS A CA 1
ATOM 1404 C C . LYS A 1 184 ? 4.288 1.764 12.763 1 96.89 184 LYS A C 1
ATOM 1406 O O . LYS A 1 184 ? 4.189 0.608 13.178 1 96.89 184 LYS A O 1
ATOM 1411 N N . ALA A 1 185 ? 3.307 2.632 12.902 1 97.75 185 ALA A N 1
ATOM 1412 C CA . ALA A 1 185 ? 2.051 2.296 13.567 1 97.75 185 ALA A CA 1
ATOM 1413 C C . ALA A 1 185 ? 1.336 1.157 12.845 1 97.75 185 ALA A C 1
ATOM 1415 O O . ALA A 1 185 ? 0.799 0.249 13.483 1 97.75 185 ALA A O 1
ATOM 1416 N N . GLU A 1 186 ? 1.337 1.177 11.563 1 97.56 186 GLU A N 1
ATOM 1417 C CA . GLU A 1 186 ? 0.693 0.132 10.773 1 97.56 186 GLU A CA 1
ATOM 1418 C C . GLU A 1 186 ? 1.41 -1.205 10.938 1 97.56 186 GLU A C 1
ATOM 1420 O O . GLU A 1 186 ? 0.767 -2.254 11.027 1 97.56 186 GLU A O 1
ATOM 1425 N N . SER A 1 187 ? 2.731 -1.155 10.913 1 97.19 187 SER A N 1
ATOM 1426 C CA . SER A 1 187 ? 3.492 -2.385 11.107 1 97.19 187 SER A CA 1
ATOM 1427 C C . SER A 1 187 ? 3.221 -2.991 12.48 1 97.19 187 SER A C 1
ATOM 1429 O O . SER A 1 187 ? 3.07 -4.208 12.608 1 97.19 187 SER A O 1
ATOM 1431 N N . LEU A 1 188 ? 3.191 -2.144 13.467 1 97.13 188 LEU A N 1
ATOM 1432 C CA . LEU A 1 188 ? 2.911 -2.619 14.818 1 97.13 188 LEU A CA 1
ATOM 1433 C C . LEU A 1 188 ? 1.509 -3.214 14.905 1 97.13 188 LEU A C 1
ATOM 1435 O O . LEU A 1 188 ? 1.301 -4.227 15.577 1 97.13 188 LEU A O 1
ATOM 1439 N N . LEU A 1 189 ? 0.577 -2.62 14.242 1 97.1 189 LEU A N 1
ATOM 1440 C CA . LEU A 1 189 ? -0.772 -3.17 14.159 1 97.1 189 LEU A CA 1
ATOM 1441 C C . LEU A 1 189 ? -0.756 -4.557 13.525 1 97.1 189 LEU A C 1
ATOM 1443 O O . LEU A 1 189 ? -1.37 -5.49 14.047 1 97.1 189 LEU A O 1
ATOM 1447 N N . ASN A 1 190 ? -0.1 -4.729 12.424 1 97.74 190 ASN A N 1
ATOM 1448 C CA . ASN A 1 190 ? -0.038 -6.004 11.718 1 97.74 190 ASN A CA 1
ATOM 1449 C C . ASN A 1 190 ? 0.629 -7.083 12.566 1 97.74 190 ASN A C 1
ATOM 1451 O O . ASN A 1 190 ? 0.229 -8.248 12.523 1 97.74 190 ASN A O 1
ATOM 1455 N N . LYS A 1 191 ? 1.619 -6.677 13.3 1 96.38 191 LYS A N 1
ATOM 1456 C CA . LYS A 1 191 ? 2.239 -7.584 14.262 1 96.38 191 LYS A CA 1
ATOM 1457 C C . LYS A 1 191 ? 1.237 -8.028 15.323 1 96.38 191 LYS A C 1
ATOM 1459 O O . LYS A 1 191 ? 1.132 -9.219 15.626 1 96.38 191 LYS A O 1
ATOM 1464 N N . GLN A 1 192 ? 0.495 -7.141 15.781 1 95.65 192 GLN A N 1
ATOM 1465 C CA . GLN A 1 192 ? -0.446 -7.381 16.87 1 95.65 192 GLN A CA 1
ATOM 1466 C C . GLN A 1 192 ? -1.553 -8.338 16.439 1 95.65 192 GLN A C 1
ATOM 1468 O O . GLN A 1 192 ? -2.029 -9.146 17.24 1 95.65 192 GLN A O 1
ATOM 1473 N N . ILE A 1 193 ? -1.855 -8.304 15.206 1 95.37 193 ILE A N 1
ATOM 1474 C CA . ILE A 1 193 ? -2.985 -9.123 14.782 1 95.37 193 ILE A CA 1
ATOM 1475 C C . ILE A 1 193 ? -2.489 -10.499 14.343 1 95.37 193 ILE A C 1
ATOM 1477 O O . ILE A 1 193 ? -3.246 -11.284 13.768 1 95.37 193 ILE A O 1
ATOM 1481 N N . GLY A 1 194 ? -1.243 -10.765 14.497 1 96.72 194 GLY A N 1
ATOM 1482 C CA . GLY A 1 194 ? -0.759 -12.125 14.321 1 96.72 194 GLY A CA 1
ATOM 1483 C C . GLY A 1 194 ? 0.05 -12.31 13.051 1 96.72 194 GLY A C 1
ATOM 1484 O O . GLY A 1 194 ? 0.359 -13.44 12.664 1 96.72 194 GLY A O 1
ATOM 1485 N N . GLY A 1 195 ? 0.387 -11.212 12.363 1 98.38 195 GLY A N 1
ATOM 1486 C CA . GLY A 1 195 ? 1.236 -11.319 11.187 1 98.38 195 GLY A CA 1
ATOM 1487 C C . GLY A 1 195 ? 2.684 -11.622 11.522 1 98.38 195 GLY A C 1
ATOM 1488 O O . GLY A 1 195 ? 3.224 -11.095 12.497 1 98.38 195 GLY A O 1
ATOM 1489 N N . HIS A 1 196 ? 3.308 -12.476 10.73 1 98.76 196 HIS A N 1
ATOM 1490 C CA . HIS A 1 196 ? 4.743 -12.715 10.827 1 98.76 196 HIS A CA 1
ATOM 1491 C C . HIS A 1 196 ? 5.504 -11.949 9.75 1 98.76 196 HIS A C 1
ATOM 1493 O O . HIS A 1 196 ? 6.649 -11.544 9.962 1 98.76 196 HIS A O 1
ATOM 1499 N N . LEU A 1 197 ? 4.881 -11.863 8.638 1 98.76 197 LEU A N 1
ATOM 1500 C CA . LEU A 1 197 ? 5.435 -11.247 7.437 1 98.76 197 LEU A CA 1
ATOM 1501 C C . LEU A 1 197 ? 4.432 -10.285 6.808 1 98.76 197 LEU A C 1
ATOM 1503 O O . LEU A 1 197 ? 3.241 -10.328 7.125 1 98.76 197 LEU A O 1
ATOM 1507 N N . ILE A 1 198 ? 4.975 -9.421 5.939 1 98.53 198 ILE A N 1
ATOM 1508 C CA . ILE A 1 198 ? 4.095 -8.492 5.24 1 98.53 198 ILE A CA 1
ATOM 1509 C C . ILE A 1 198 ? 4.558 -8.331 3.794 1 98.53 198 ILE A C 1
ATOM 1511 O O . ILE A 1 198 ? 5.755 -8.19 3.531 1 98.53 198 ILE A O 1
ATOM 1515 N N . GLY A 1 199 ? 3.685 -8.501 2.853 1 97.81 199 GLY A N 1
ATOM 1516 C CA . GLY A 1 199 ? 3.882 -8.294 1.427 1 97.81 199 GLY A CA 1
ATOM 1517 C C . GLY A 1 199 ? 2.684 -7.661 0.744 1 97.81 199 GLY A C 1
ATOM 1518 O O . GLY A 1 199 ? 1.795 -7.125 1.409 1 97.81 199 GLY A O 1
ATOM 1519 N N . MET A 1 200 ? 2.663 -7.679 -0.615 1 98.05 200 MET A N 1
ATOM 1520 C CA . MET A 1 200 ? 1.636 -6.877 -1.274 1 98.05 200 MET A CA 1
ATOM 1521 C C . MET A 1 200 ? 0.879 -7.705 -2.307 1 98.05 200 MET A C 1
ATOM 1523 O O . MET A 1 200 ? 0.013 -7.184 -3.012 1 98.05 200 MET A O 1
ATOM 1527 N N . THR A 1 201 ? 1.11 -9.118 -2.412 1 97.75 201 THR A N 1
ATOM 1528 C CA . THR A 1 201 ? 0.582 -9.734 -3.624 1 97.75 201 THR A CA 1
ATOM 1529 C C . THR A 1 201 ? -0.058 -11.083 -3.311 1 97.75 201 THR A C 1
ATOM 1531 O O . THR A 1 201 ? -0.861 -11.592 -4.095 1 97.75 201 THR A O 1
ATOM 1534 N N . SER A 1 202 ? 0.171 -11.74 -2.241 1 98.14 202 SER A N 1
ATOM 1535 C CA . SER A 1 202 ? -0.062 -13.167 -2.044 1 98.14 202 SER A CA 1
ATOM 1536 C C . SER A 1 202 ? -1.547 -13.466 -1.87 1 98.14 202 SER A C 1
ATOM 1538 O O . SER A 1 202 ? -2.041 -14.487 -2.352 1 98.14 202 SER A O 1
ATOM 1540 N N . ALA A 1 203 ? -2.276 -12.603 -1.171 1 98.52 203 ALA A N 1
ATOM 1541 C CA . ALA A 1 203 ? -3.671 -12.897 -0.853 1 98.52 203 ALA A CA 1
ATOM 1542 C C . ALA A 1 203 ? -4.503 -13.052 -2.123 1 98.52 203 ALA A C 1
ATOM 1544 O O . ALA A 1 203 ? -5.251 -14.022 -2.267 1 98.52 203 ALA A O 1
ATOM 1545 N N . THR A 1 204 ? -4.347 -12.119 -3.033 1 98.4 204 THR A N 1
ATOM 1546 C CA . THR A 1 204 ? -5.132 -12.13 -4.263 1 98.4 204 THR A CA 1
ATOM 1547 C C . THR A 1 204 ? -4.776 -13.34 -5.121 1 98.4 204 THR A C 1
ATOM 1549 O O . THR A 1 204 ? -5.661 -14.001 -5.668 1 98.4 204 THR A O 1
ATOM 1552 N N . GLU A 1 205 ? -3.522 -13.67 -5.188 1 98.5 205 GLU A N 1
ATOM 1553 C CA . GLU A 1 205 ? -3.07 -14.819 -5.967 1 98.5 205 GLU A CA 1
ATOM 1554 C C . GLU A 1 205 ? -3.628 -16.122 -5.402 1 98.5 205 GLU A C 1
ATOM 1556 O O . GLU A 1 205 ? -4.114 -16.972 -6.152 1 98.5 205 GLU A O 1
ATOM 1561 N N . ALA A 1 206 ? -3.553 -16.242 -4.105 1 98.74 206 ALA A N 1
ATOM 1562 C CA . ALA A 1 206 ? -4.017 -17.463 -3.452 1 98.74 206 ALA A CA 1
ATOM 1563 C C . ALA A 1 206 ? -5.516 -17.66 -3.656 1 98.74 206 ALA A C 1
ATOM 1565 O O . ALA A 1 206 ? -5.97 -18.772 -3.933 1 98.74 206 ALA A O 1
ATOM 1566 N N . ARG A 1 207 ? -6.281 -16.584 -3.549 1 98.58 207 ARG A N 1
ATOM 1567 C CA . ARG A 1 207 ? -7.73 -16.653 -3.708 1 98.58 207 ARG A CA 1
ATOM 1568 C C . ARG A 1 207 ? -8.106 -17.073 -5.125 1 98.58 207 ARG A C 1
ATOM 1570 O O . ARG A 1 207 ? -8.948 -17.953 -5.315 1 98.58 207 ARG A O 1
ATOM 1577 N N . LEU A 1 208 ? -7.48 -16.442 -6.072 1 98.86 208 LEU A N 1
ATOM 1578 C CA . LEU A 1 208 ? -7.812 -16.72 -7.465 1 98.86 208 LEU A CA 1
ATOM 1579 C C . LEU A 1 208 ? -7.314 -18.102 -7.877 1 98.86 208 LEU A C 1
ATOM 1581 O O . LEU A 1 208 ? -7.973 -18.798 -8.653 1 98.86 208 LEU A O 1
ATOM 1585 N N . ALA A 1 209 ? -6.152 -18.484 -7.349 1 98.89 209 ALA A N 1
ATOM 1586 C CA . ALA A 1 209 ? -5.674 -19.84 -7.606 1 98.89 209 ALA A CA 1
ATOM 1587 C C . ALA A 1 209 ? -6.667 -20.878 -7.091 1 98.89 209 ALA A C 1
ATOM 1589 O O . ALA A 1 209 ? -6.943 -21.871 -7.768 1 98.89 209 ALA A O 1
ATOM 1590 N N . ARG A 1 210 ? -7.204 -20.645 -5.904 1 98.77 210 ARG A N 1
ATOM 1591 C CA . ARG A 1 210 ? -8.19 -21.554 -5.329 1 98.77 210 ARG A CA 1
ATOM 1592 C C . ARG A 1 210 ? -9.421 -21.663 -6.222 1 98.77 210 ARG A C 1
ATOM 1594 O O . ARG A 1 210 ? -9.874 -22.767 -6.531 1 98.77 210 ARG A O 1
ATOM 1601 N N . GLU A 1 211 ? -9.885 -20.536 -6.706 1 98.71 211 GLU A N 1
ATOM 1602 C CA . GLU A 1 211 ? -11.073 -20.531 -7.554 1 98.71 211 GLU A CA 1
ATOM 1603 C C . GLU A 1 211 ? -10.79 -21.183 -8.904 1 98.71 211 GLU A C 1
ATOM 1605 O O . GLU A 1 211 ? -11.71 -21.652 -9.578 1 98.71 211 GLU A O 1
ATOM 1610 N N . ALA A 1 212 ? -9.54 -21.2 -9.301 1 98.71 212 ALA A N 1
ATOM 1611 C CA . ALA A 1 212 ? -9.15 -21.842 -10.554 1 98.71 212 ALA A CA 1
ATOM 1612 C C . ALA A 1 212 ? -8.79 -23.308 -10.331 1 98.71 212 ALA A C 1
ATOM 1614 O O . ALA A 1 212 ? -8.354 -23.995 -11.257 1 98.71 212 ALA A O 1
ATOM 1615 N N . GLU A 1 213 ? -8.807 -23.742 -9.067 1 98.64 213 GLU A N 1
ATOM 1616 C CA . GLU A 1 213 ? -8.502 -25.11 -8.661 1 98.64 213 GLU A CA 1
ATOM 1617 C C . GLU A 1 213 ? -7.045 -25.46 -8.95 1 98.64 213 GLU A C 1
ATOM 1619 O O . GLU A 1 213 ? -6.755 -26.523 -9.505 1 98.64 213 GLU A O 1
ATOM 1624 N N . ILE A 1 214 ? -6.243 -24.579 -8.559 1 98.79 214 ILE A N 1
ATOM 1625 C CA . ILE A 1 214 ? -4.798 -24.759 -8.65 1 98.79 214 ILE A CA 1
ATOM 1626 C C . ILE A 1 214 ? -4.191 -24.777 -7.249 1 98.79 214 ILE A C 1
ATOM 1628 O O . ILE A 1 214 ? -4.51 -23.924 -6.417 1 98.79 214 ILE A O 1
ATOM 1632 N N . ALA A 1 215 ? -3.352 -25.751 -6.919 1 98.87 215 ALA A N 1
ATOM 1633 C CA . ALA A 1 215 ? -2.616 -25.762 -5.658 1 98.87 215 ALA A CA 1
ATOM 1634 C C . ALA A 1 215 ? -1.556 -24.665 -5.631 1 98.87 215 ALA A C 1
ATOM 1636 O O . ALA A 1 215 ? -0.767 -24.532 -6.571 1 98.87 215 ALA A O 1
ATOM 1637 N N . TYR A 1 216 ? -1.524 -23.951 -4.587 1 98.78 216 TYR A N 1
ATOM 1638 C CA . TYR A 1 216 ? -0.703 -22.751 -4.471 1 98.78 216 TYR A CA 1
ATOM 1639 C C . TYR A 1 216 ? 0.259 -22.86 -3.294 1 98.78 216 TYR A C 1
ATOM 1641 O O . TYR A 1 216 ? -0.127 -23.294 -2.206 1 98.78 216 TYR A O 1
ATOM 1649 N N . ALA A 1 217 ? 1.493 -22.566 -3.493 1 98.76 217 ALA A N 1
ATOM 1650 C CA . ALA A 1 217 ? 2.514 -22.382 -2.466 1 98.76 217 ALA A CA 1
ATOM 1651 C C . ALA A 1 217 ? 3.333 -21.121 -2.725 1 98.76 217 ALA A C 1
ATOM 1653 O O . ALA A 1 217 ? 3.535 -20.73 -3.877 1 98.76 217 ALA A O 1
ATOM 1654 N N . THR A 1 218 ? 3.777 -20.528 -1.678 1 98.5 218 THR A N 1
ATOM 1655 C CA . THR A 1 218 ? 4.607 -19.337 -1.821 1 98.5 218 THR A CA 1
ATOM 1656 C C . THR A 1 218 ? 5.835 -19.422 -0.92 1 98.5 218 THR A C 1
ATOM 1658 O O . THR A 1 218 ? 5.737 -19.842 0.235 1 98.5 218 THR A O 1
ATOM 1661 N N . VAL A 1 219 ? 6.986 -19.173 -1.503 1 98.4 219 VAL A N 1
ATOM 1662 C CA . VAL A 1 219 ? 8.21 -18.939 -0.744 1 98.4 219 VAL A CA 1
ATOM 1663 C C . VAL A 1 219 ? 8.423 -17.439 -0.554 1 98.4 219 VAL A C 1
ATOM 1665 O O . VAL A 1 219 ? 8.708 -16.72 -1.515 1 98.4 219 VAL A O 1
ATOM 1668 N N . ALA A 1 220 ? 8.303 -17.021 0.636 1 98.35 220 ALA A N 1
ATOM 1669 C CA . ALA A 1 220 ? 8.535 -15.624 0.992 1 98.35 220 ALA A CA 1
ATOM 1670 C C . ALA A 1 220 ? 10.005 -15.379 1.32 1 98.35 220 ALA A C 1
ATOM 1672 O O . ALA A 1 220 ? 10.572 -16.042 2.193 1 98.35 220 ALA A O 1
ATOM 1673 N N . MET A 1 221 ? 10.575 -14.477 0.633 1 97.82 221 MET A N 1
ATOM 1674 C CA . MET A 1 221 ? 11.955 -14.071 0.884 1 97.82 221 MET A CA 1
ATOM 1675 C C . MET A 1 221 ? 12.004 -12.811 1.742 1 97.82 221 MET A C 1
ATOM 1677 O O . MET A 1 221 ? 11.638 -11.728 1.283 1 97.82 221 MET A O 1
ATOM 1681 N N . VAL A 1 222 ? 12.498 -12.968 2.935 1 97.19 222 VAL A N 1
ATOM 1682 C CA . VAL A 1 222 ? 12.498 -11.848 3.872 1 97.19 222 VAL A CA 1
ATOM 1683 C C . VAL A 1 222 ? 13.588 -10.851 3.485 1 97.19 222 VAL A C 1
ATOM 1685 O O . VAL A 1 222 ? 14.764 -11.213 3.392 1 97.19 222 VAL A O 1
ATOM 1688 N N . THR A 1 223 ? 13.193 -9.621 3.3 1 93.92 223 THR A N 1
ATOM 1689 C CA . THR A 1 223 ? 14.137 -8.643 2.772 1 93.92 223 THR A CA 1
ATOM 1690 C C . THR A 1 223 ? 14.531 -7.635 3.848 1 93.92 223 THR A C 1
ATOM 1692 O O . THR A 1 223 ? 15.605 -7.034 3.781 1 93.92 223 THR A O 1
ATOM 1695 N N . ASP A 1 224 ? 13.681 -7.449 4.774 1 92.63 224 ASP A N 1
ATOM 1696 C CA . ASP A 1 224 ? 13.873 -6.401 5.772 1 92.63 224 ASP A CA 1
ATOM 1697 C C . ASP A 1 224 ? 13.027 -6.666 7.015 1 92.63 224 ASP A C 1
ATOM 1699 O O . ASP A 1 224 ? 12.263 -7.632 7.059 1 92.63 224 ASP A O 1
ATOM 1703 N N . MET A 1 225 ? 13.204 -5.813 8.018 1 93.26 225 MET A N 1
ATOM 1704 C CA . MET A 1 225 ? 12.476 -5.957 9.276 1 93.26 225 MET A CA 1
ATOM 1705 C C . MET A 1 225 ? 11.246 -5.056 9.299 1 93.26 225 MET A C 1
ATOM 1707 O O . MET A 1 225 ? 10.703 -4.767 10.366 1 93.26 225 MET A O 1
ATOM 1711 N N . ASP A 1 226 ? 10.815 -4.635 8.194 1 91.68 226 ASP A N 1
ATOM 1712 C CA . ASP A 1 226 ? 9.7 -3.707 8.038 1 91.68 226 ASP A CA 1
ATOM 1713 C C . ASP A 1 226 ? 9.856 -2.501 8.962 1 91.68 226 ASP A C 1
ATOM 1715 O O . ASP A 1 226 ? 10.948 -2.238 9.469 1 91.68 226 ASP A O 1
ATOM 1719 N N . ALA A 1 227 ? 8.799 -1.734 9.233 1 91.67 227 ALA A N 1
ATOM 1720 C CA . ALA A 1 227 ? 8.908 -0.399 9.815 1 91.67 227 ALA A CA 1
ATOM 1721 C C . ALA A 1 227 ? 8.884 -0.462 11.339 1 91.67 227 ALA A C 1
ATOM 1723 O O . ALA A 1 227 ? 9.222 0.515 12.013 1 91.67 227 ALA A O 1
ATOM 1724 N N . TRP A 1 228 ? 8.553 -1.576 11.94 1 91.49 228 TRP A N 1
ATOM 1725 C CA . TRP A 1 228 ? 8.337 -1.63 13.382 1 91.49 228 TRP A CA 1
ATOM 1726 C C . TRP A 1 228 ? 9.664 -1.602 14.133 1 91.49 228 TRP A C 1
ATOM 1728 O O . TRP A 1 228 ? 9.721 -1.183 15.292 1 91.49 228 TRP A O 1
ATOM 1738 N N . SER A 1 229 ? 10.638 -2.103 13.5 1 83.03 229 SER A N 1
ATOM 1739 C CA . SER A 1 229 ? 11.913 -2.3 14.181 1 83.03 229 SER A CA 1
ATOM 1740 C C . SER A 1 229 ? 12.763 -1.034 14.14 1 83.03 229 SER A C 1
ATOM 1742 O O . SER A 1 229 ? 12.769 -0.317 13.138 1 83.03 229 SER A O 1
ATOM 1744 N N . ASP A 1 230 ? 13.231 -0.665 15.349 1 71.22 230 ASP A N 1
ATOM 1745 C CA . ASP A 1 230 ? 14.106 0.501 15.427 1 71.22 230 ASP A CA 1
ATOM 1746 C C . ASP A 1 230 ? 15.494 0.184 14.874 1 71.22 230 ASP A C 1
ATOM 1748 O O . ASP A 1 230 ? 16.408 1.006 14.97 1 71.22 230 ASP A O 1
ATOM 1752 N N . ALA A 1 231 ? 15.635 -1.138 14.59 1 57.56 231 ALA A N 1
ATOM 1753 C CA . ALA A 1 231 ? 16.937 -1.396 13.98 1 57.56 231 ALA A CA 1
ATOM 1754 C C . ALA A 1 231 ? 17.264 -0.347 12.921 1 57.56 231 ALA A C 1
ATOM 1756 O O . ALA A 1 231 ? 16.361 0.252 12.332 1 57.56 231 ALA A O 1
ATOM 1757 N N . PRO A 1 232 ? 18.497 0.066 13.026 1 51.85 232 PRO A N 1
ATOM 1758 C CA . PRO A 1 232 ? 18.844 1.107 12.056 1 51.85 232 PRO A CA 1
ATOM 1759 C C . PRO A 1 232 ? 18.042 0.998 10.761 1 51.85 232 PRO A C 1
ATOM 1761 O O . PRO A 1 232 ? 17.752 -0.11 10.301 1 51.85 232 PRO A O 1
ATOM 1764 N N . HIS A 1 233 ? 17.174 2.009 10.516 1 49.88 233 HIS A N 1
ATOM 1765 C CA . HIS A 1 233 ? 16.367 2.102 9.304 1 49.88 233 HIS A CA 1
ATOM 1766 C C . HIS A 1 233 ? 17.034 1.375 8.141 1 49.88 233 HIS A C 1
ATOM 1768 O O . HIS A 1 233 ? 18.253 1.454 7.971 1 49.88 233 HIS A O 1
ATOM 1774 N N . VAL A 1 234 ? 16.45 0.508 7.793 1 51.16 234 VAL A N 1
ATOM 1775 C CA . VAL A 1 234 ? 16.919 -0.253 6.64 1 51.16 234 VAL A CA 1
ATOM 1776 C C . VAL A 1 234 ? 17.624 0.68 5.657 1 51.16 234 VAL A C 1
ATOM 1778 O O . VAL A 1 234 ? 17.056 1.69 5.235 1 51.16 234 VAL A O 1
ATOM 1781 N N . ASP A 1 235 ? 19.005 0.91 5.877 1 56.46 235 ASP A N 1
ATOM 1782 C CA . ASP A 1 235 ? 19.814 1.526 4.83 1 56.46 235 ASP A CA 1
ATOM 1783 C C . ASP A 1 235 ? 19.492 0.928 3.463 1 56.46 235 ASP A C 1
ATOM 1785 O O . ASP A 1 235 ? 19.436 -0.294 3.312 1 56.46 235 ASP A O 1
ATOM 1789 N N . VAL A 1 236 ? 18.935 1.728 2.624 1 59.85 236 VAL A N 1
ATOM 1790 C CA . VAL A 1 236 ? 18.622 1.328 1.256 1 59.85 236 VAL A CA 1
ATOM 1791 C C . VAL A 1 236 ? 19.676 0.346 0.75 1 59.85 236 VAL A C 1
ATOM 1793 O O . VAL A 1 236 ? 19.348 -0.635 0.078 1 59.85 236 VAL A O 1
ATOM 1796 N N . SER A 1 237 ? 20.911 0.579 1.254 1 67.97 237 SER A N 1
ATOM 1797 C CA . SER A 1 237 ? 21.999 -0.281 0.797 1 67.97 237 SER A CA 1
ATOM 1798 C C . SER A 1 237 ? 21.841 -1.702 1.327 1 67.97 237 SER A C 1
ATOM 1800 O O . SER A 1 237 ? 22.071 -2.67 0.6 1 67.97 237 SER A O 1
ATOM 1802 N N . GLN A 1 238 ? 21.44 -1.741 2.569 1 75.61 238 GLN A N 1
ATOM 1803 C CA . GLN A 1 238 ? 21.268 -3.059 3.172 1 75.61 238 GLN A CA 1
ATOM 1804 C C . GLN A 1 238 ? 20.107 -3.811 2.528 1 75.61 238 GLN A C 1
ATOM 1806 O O . GLN A 1 238 ? 20.206 -5.012 2.268 1 75.61 238 GLN A O 1
ATOM 1811 N N . VAL A 1 239 ? 19.135 -3.107 2.201 1 74.65 239 VAL A N 1
ATOM 1812 C CA . VAL A 1 239 ? 17.967 -3.716 1.574 1 74.65 239 VAL A CA 1
ATOM 1813 C C . VAL A 1 239 ? 18.339 -4.245 0.191 1 74.65 239 VAL A C 1
ATOM 1815 O O . VAL A 1 239 ? 17.96 -5.359 -0.177 1 74.65 239 VAL A O 1
ATOM 1818 N N . MET A 1 240 ? 19.131 -3.519 -0.42 1 77.85 240 MET A N 1
ATOM 1819 C CA . MET A 1 240 ? 19.537 -3.922 -1.764 1 77.85 240 MET A CA 1
ATOM 1820 C C . MET A 1 240 ? 20.434 -5.154 -1.714 1 77.85 240 MET A C 1
ATOM 1822 O O . MET A 1 240 ? 20.332 -6.036 -2.568 1 77.85 240 MET A O 1
ATOM 1826 N N . LYS A 1 241 ? 21.277 -5.182 -0.729 1 85.22 241 LYS A N 1
ATOM 1827 C CA . LYS A 1 241 ? 22.16 -6.333 -0.562 1 85.22 241 LYS A CA 1
ATOM 1828 C C . LYS A 1 241 ? 21.363 -7.6 -0.269 1 85.22 241 LYS A C 1
ATOM 1830 O O . LYS A 1 241 ? 21.62 -8.652 -0.858 1 85.22 241 LYS A O 1
ATOM 1835 N N . VAL A 1 242 ? 20.453 -7.455 0.571 1 89.73 242 VAL A N 1
ATOM 1836 C CA . VAL A 1 242 ? 19.631 -8.603 0.94 1 89.73 242 VAL A CA 1
ATOM 1837 C C . VAL A 1 242 ? 18.798 -9.05 -0.259 1 89.73 242 VAL A C 1
ATOM 1839 O O . VAL A 1 242 ? 18.655 -10.249 -0.511 1 89.73 242 VAL A O 1
ATOM 1842 N N . MET A 1 243 ? 18.343 -8.089 -0.97 1 86.55 243 MET A N 1
ATOM 1843 C CA . MET A 1 243 ? 17.551 -8.405 -2.156 1 86.55 243 MET A CA 1
ATOM 1844 C C . MET A 1 243 ? 18.381 -9.177 -3.175 1 86.55 243 MET A C 1
ATOM 1846 O O . MET A 1 243 ? 17.899 -10.142 -3.772 1 86.55 243 MET A O 1
ATOM 1850 N N . ALA A 1 244 ? 19.563 -8.79 -3.339 1 88.31 244 ALA A N 1
ATOM 1851 C CA . ALA A 1 244 ? 20.452 -9.459 -4.285 1 88.31 244 ALA A CA 1
ATOM 1852 C C . ALA A 1 244 ? 20.746 -10.89 -3.844 1 88.31 244 ALA A C 1
ATOM 1854 O O . ALA A 1 244 ? 20.735 -11.813 -4.662 1 88.31 244 ALA A O 1
ATOM 1855 N N . ALA A 1 245 ? 21.009 -11.021 -2.575 1 92.75 245 ALA A N 1
ATOM 1856 C CA . ALA A 1 245 ? 21.279 -12.352 -2.036 1 92.75 245 ALA A CA 1
ATOM 1857 C C . ALA A 1 245 ? 20.06 -13.259 -2.18 1 92.75 245 ALA A C 1
ATOM 1859 O O . ALA A 1 245 ? 20.194 -14.444 -2.493 1 92.75 245 ALA A O 1
ATOM 1860 N N . ASN A 1 246 ? 18.941 -12.718 -1.938 1 93.7 246 ASN A N 1
ATOM 1861 C CA . ASN A 1 246 ? 17.702 -13.471 -2.097 1 93.7 246 ASN A CA 1
ATOM 1862 C C . ASN A 1 246 ? 17.471 -13.871 -3.551 1 93.7 246 ASN A C 1
ATOM 1864 O O . ASN A 1 246 ? 17.004 -14.977 -3.828 1 93.7 246 ASN A O 1
ATOM 1868 N N . ALA A 1 247 ? 17.779 -12.976 -4.384 1 90.99 247 ALA A N 1
ATOM 1869 C CA . ALA A 1 247 ? 17.638 -13.266 -5.808 1 90.99 247 ALA A CA 1
ATOM 1870 C C . ALA A 1 247 ? 18.548 -14.417 -6.226 1 90.99 247 ALA A C 1
ATOM 1872 O O . ALA A 1 247 ? 18.175 -15.237 -7.068 1 90.99 247 ALA A O 1
ATOM 1873 N N . GLU A 1 248 ? 19.72 -14.482 -5.665 1 92.79 248 GLU A N 1
ATOM 1874 C CA . GLU A 1 248 ? 20.636 -15.585 -5.942 1 92.79 248 GLU A CA 1
ATOM 1875 C C . GLU A 1 248 ? 20.063 -16.913 -5.456 1 92.79 248 GLU A C 1
ATOM 1877 O O . GLU A 1 248 ? 20.151 -17.925 -6.155 1 92.79 248 GLU A O 1
ATOM 1882 N N . LYS A 1 249 ? 19.513 -16.93 -4.244 1 95.03 249 LYS A N 1
ATOM 1883 C CA . LYS A 1 249 ? 18.856 -18.133 -3.742 1 95.03 249 LYS A CA 1
ATOM 1884 C C . LYS A 1 249 ? 17.72 -18.564 -4.665 1 95.03 249 LYS A C 1
ATOM 1886 O O . LYS A 1 249 ? 17.539 -19.757 -4.92 1 95.03 249 LYS A O 1
ATOM 1891 N N . ALA A 1 250 ? 17.019 -17.549 -5.179 1 94.72 250 ALA A N 1
ATOM 1892 C CA . ALA A 1 250 ? 15.835 -17.794 -5.999 1 94.72 250 ALA A CA 1
ATOM 1893 C C . ALA A 1 250 ? 16.219 -18.378 -7.356 1 94.72 250 ALA A C 1
ATOM 1895 O O . ALA A 1 250 ? 15.37 -18.923 -8.067 1 94.72 250 ALA A O 1
ATOM 1896 N N . GLN A 1 251 ? 17.444 -18.296 -7.678 1 92.64 251 GLN A N 1
ATOM 1897 C CA . GLN A 1 251 ? 17.914 -18.941 -8.9 1 92.64 251 GLN A CA 1
ATOM 1898 C C . GLN A 1 251 ? 18.163 -20.43 -8.675 1 92.64 251 GLN A C 1
ATOM 1900 O O . GLN A 1 251 ? 18.283 -21.196 -9.633 1 92.64 251 GLN A O 1
ATOM 1905 N N . ARG A 1 252 ? 18.138 -20.862 -7.478 1 93.62 252 ARG A N 1
ATOM 1906 C CA . ARG A 1 252 ? 18.532 -22.23 -7.154 1 93.62 252 ARG A CA 1
ATOM 1907 C C . ARG A 1 252 ? 17.331 -23.051 -6.695 1 93.62 252 ARG A C 1
ATOM 1909 O O . ARG A 1 252 ? 17.037 -24.103 -7.266 1 93.62 252 ARG A O 1
ATOM 1916 N N . TYR A 1 253 ? 16.575 -22.574 -5.772 1 95.81 253 TYR A N 1
ATOM 1917 C CA . TYR A 1 253 ? 15.652 -23.451 -5.06 1 95.81 253 TYR A CA 1
ATOM 1918 C C . TYR A 1 253 ? 14.452 -23.802 -5.932 1 95.81 253 TYR A C 1
ATOM 1920 O O . TYR A 1 253 ? 13.858 -24.872 -5.778 1 95.81 253 TYR A O 1
ATOM 1928 N N . PRO A 1 254 ? 14.022 -22.933 -6.878 1 95.81 254 PRO A N 1
ATOM 1929 C CA . PRO A 1 254 ? 12.895 -23.368 -7.707 1 95.81 254 PRO A CA 1
ATOM 1930 C C . PRO A 1 254 ? 13.193 -24.65 -8.482 1 95.81 254 PRO A C 1
ATOM 1932 O O . PRO A 1 254 ? 12.305 -25.485 -8.667 1 95.81 254 PRO A O 1
ATOM 1935 N N . VAL A 1 255 ? 14.421 -24.828 -8.878 1 94.94 255 VAL A N 1
ATOM 1936 C CA . VAL A 1 255 ? 14.823 -26.02 -9.617 1 94.94 255 VAL A CA 1
ATOM 1937 C C . VAL A 1 255 ? 14.555 -27.265 -8.775 1 94.94 255 VAL A C 1
ATOM 1939 O O . VAL A 1 255 ? 13.93 -28.218 -9.247 1 94.94 255 VAL A O 1
ATOM 1942 N N . GLU A 1 256 ? 14.985 -27.165 -7.568 1 96.29 256 GLU A N 1
ATOM 1943 C CA . GLU A 1 256 ? 14.837 -28.307 -6.669 1 96.29 256 GLU A CA 1
ATOM 1944 C C . GLU A 1 256 ? 13.37 -28.559 -6.335 1 96.29 256 GLU A C 1
ATOM 1946 O O . GLU A 1 256 ? 12.941 -29.71 -6.23 1 96.29 256 GLU A O 1
ATOM 1951 N N . ILE A 1 257 ? 12.599 -27.54 -6.17 1 97.68 257 ILE A N 1
ATOM 1952 C CA . ILE A 1 257 ? 11.188 -27.674 -5.821 1 97.68 257 ILE A CA 1
ATOM 1953 C C . ILE A 1 257 ? 10.419 -28.265 -7.001 1 97.68 257 ILE A C 1
ATOM 1955 O O . ILE A 1 257 ? 9.605 -29.175 -6.826 1 97.68 257 ILE A O 1
ATOM 1959 N N . ILE A 1 258 ? 10.696 -27.773 -8.187 1 96.88 258 ILE A N 1
ATOM 1960 C CA . ILE A 1 258 ? 10.024 -28.241 -9.394 1 96.88 258 ILE A CA 1
ATOM 1961 C C . ILE A 1 258 ? 10.327 -29.721 -9.612 1 96.88 258 ILE A C 1
ATOM 1963 O O . ILE A 1 258 ? 9.422 -30.512 -9.889 1 96.88 258 ILE A O 1
ATOM 1967 N N . LYS A 1 259 ? 11.59 -30.067 -9.446 1 96.02 259 LYS A N 1
ATOM 1968 C CA . LYS A 1 259 ? 11.985 -31.465 -9.592 1 96.02 259 LYS A CA 1
ATOM 1969 C C . LYS A 1 259 ? 11.25 -32.351 -8.591 1 96.02 259 LYS A C 1
ATOM 1971 O O . LYS A 1 259 ? 10.727 -33.407 -8.955 1 96.02 259 LYS A O 1
ATOM 1976 N N . SER A 1 260 ? 11.265 -31.928 -7.402 1 97.07 260 SER A N 1
ATOM 1977 C CA . SER A 1 260 ? 10.617 -32.694 -6.343 1 97.07 260 SER A CA 1
ATOM 1978 C C . SER A 1 260 ? 9.121 -32.838 -6.599 1 97.07 260 SER A C 1
ATOM 1980 O O . SER A 1 260 ? 8.548 -33.907 -6.379 1 97.07 260 SER A O 1
ATOM 1982 N N . LEU A 1 261 ? 8.537 -31.766 -7.02 1 96.99 261 LEU A N 1
ATOM 1983 C CA . LEU A 1 261 ? 7.107 -31.77 -7.309 1 96.99 261 LEU A CA 1
ATOM 1984 C C . LEU A 1 261 ? 6.792 -32.696 -8.479 1 96.99 261 LEU A C 1
ATOM 1986 O O . LEU A 1 261 ? 5.825 -33.46 -8.429 1 96.99 261 LEU A O 1
ATOM 1990 N N . ALA A 1 262 ? 7.61 -32.61 -9.52 1 96.05 262 ALA A N 1
ATOM 1991 C CA . ALA A 1 262 ? 7.4 -33.424 -10.714 1 96.05 262 ALA A CA 1
ATOM 1992 C C . ALA A 1 262 ? 7.483 -34.912 -10.384 1 96.05 262 ALA A C 1
ATOM 1994 O O . ALA A 1 262 ? 6.803 -35.731 -11.006 1 96.05 262 ALA A O 1
ATOM 1995 N N . GLN A 1 263 ? 8.277 -35.218 -9.418 1 94.87 263 GLN A N 1
ATOM 1996 C CA . GLN A 1 263 ? 8.458 -36.607 -9.011 1 94.87 263 GLN A CA 1
ATOM 1997 C C . GLN A 1 263 ? 7.336 -37.058 -8.08 1 94.87 263 GLN A C 1
ATOM 1999 O O . GLN A 1 263 ? 7.146 -38.257 -7.863 1 94.87 263 GLN A O 1
ATOM 2004 N N . ASN A 1 264 ? 6.663 -36.088 -7.561 1 92.62 264 ASN A N 1
ATOM 2005 C CA . ASN A 1 264 ? 5.638 -36.387 -6.567 1 92.62 264 ASN A CA 1
ATOM 2006 C C . ASN A 1 264 ? 4.366 -35.581 -6.814 1 92.62 264 ASN A C 1
ATOM 2008 O O . ASN A 1 264 ? 3.892 -34.872 -5.924 1 92.62 264 ASN A O 1
ATOM 2012 N N . LEU A 1 265 ? 3.845 -35.758 -8.005 1 95.32 265 LEU A N 1
ATOM 2013 C CA . LEU A 1 265 ? 2.58 -35.076 -8.257 1 95.32 265 LEU A CA 1
ATOM 2014 C C . LEU A 1 265 ? 1.478 -35.625 -7.357 1 95.32 265 LEU A C 1
ATOM 2016 O O . LEU A 1 265 ? 1.454 -36.821 -7.056 1 95.32 265 LEU A O 1
ATOM 2020 N N . PHE A 1 266 ? 0.645 -34.767 -6.869 1 97.56 266 PHE A N 1
ATOM 2021 C CA . PHE A 1 266 ? -0.387 -35.173 -5.922 1 97.56 266 PHE A CA 1
ATOM 2022 C C . PHE A 1 266 ? -1.711 -34.489 -6.237 1 97.56 266 PHE A C 1
ATOM 2024 O O . PHE A 1 266 ? -1.749 -33.52 -6.999 1 97.56 266 PHE A O 1
ATOM 2031 N N . ASP A 1 267 ? -2.729 -35.063 -5.767 1 97.74 267 ASP A N 1
ATOM 2032 C CA . ASP A 1 267 ? -4.04 -34.421 -5.782 1 97.74 267 ASP A CA 1
ATOM 2033 C C . ASP A 1 267 ? -4.265 -33.602 -4.513 1 97.74 267 ASP A C 1
ATOM 2035 O O . ASP A 1 267 ? -3.895 -34.029 -3.418 1 97.74 267 ASP A O 1
ATOM 2039 N N . ASP A 1 268 ? -4.694 -32.419 -4.647 1 97.5 268 ASP A N 1
ATOM 2040 C CA . ASP A 1 268 ? -4.91 -31.474 -3.556 1 97.5 268 ASP A CA 1
ATOM 2041 C C . ASP A 1 268 ? -6.389 -31.118 -3.422 1 97.5 268 ASP A C 1
ATOM 2043 O O . ASP A 1 268 ? -7.115 -31.072 -4.418 1 97.5 268 ASP A O 1
ATOM 2047 N N . PRO A 1 269 ? -6.862 -30.904 -2.195 1 96.38 269 PRO A N 1
ATOM 2048 C CA . PRO A 1 269 ? -8.23 -30.399 -2.06 1 96.38 269 PRO A CA 1
ATOM 2049 C C . PRO A 1 269 ? -8.498 -29.18 -2.94 1 96.38 269 PRO A C 1
ATOM 2051 O O . PRO A 1 269 ? -9.615 -29.005 -3.435 1 96.38 269 PRO A O 1
ATOM 2054 N N . ALA A 1 270 ? -7.518 -28.394 -3.195 1 97.72 270 ALA A N 1
ATOM 2055 C CA . ALA A 1 270 ? -7.654 -27.196 -4.019 1 97.72 270 ALA A CA 1
ATOM 2056 C C . ALA A 1 270 ? -8.062 -27.556 -5.445 1 97.72 270 ALA A C 1
ATOM 2058 O O . ALA A 1 270 ? -8.66 -26.74 -6.151 1 97.72 270 ALA A O 1
ATOM 2059 N N . HIS A 1 271 ? -7.808 -28.753 -5.901 1 98.17 271 HIS A N 1
ATOM 2060 C CA . HIS A 1 271 ? -8.093 -29.171 -7.269 1 98.17 271 HIS A CA 1
ATOM 2061 C C . HIS A 1 271 ? -9.574 -29.485 -7.453 1 98.17 271 HIS A C 1
ATOM 2063 O O . HIS A 1 271 ? -10.022 -29.75 -8.571 1 98.17 271 HIS A O 1
ATOM 2069 N N . HIS A 1 272 ? -10.335 -29.395 -6.385 1 97.19 272 HIS A N 1
ATOM 2070 C CA . HIS A 1 272 ? -11.73 -29.817 -6.431 1 97.19 272 HIS A CA 1
ATOM 2071 C C . HIS A 1 272 ? -12.639 -28.789 -5.765 1 97.19 272 HIS A C 1
ATOM 2073 O O . HIS A 1 272 ? -13.773 -29.103 -5.396 1 97.19 272 HIS A O 1
ATOM 2079 N N . THR A 1 273 ? -12.177 -27.594 -5.583 1 96.79 273 THR A N 1
ATOM 2080 C CA . THR A 1 273 ? -12.834 -26.603 -4.737 1 96.79 273 THR A CA 1
ATOM 2081 C C . THR A 1 273 ? -14.172 -26.182 -5.337 1 96.79 273 THR A C 1
ATOM 2083 O O . THR A 1 273 ? -15.102 -25.831 -4.608 1 96.79 273 THR A O 1
ATOM 2086 N N . LEU A 1 274 ? -14.394 -26.269 -6.621 1 97.65 274 LEU A N 1
ATOM 2087 C CA . LEU A 1 274 ? -15.578 -25.724 -7.277 1 97.65 274 LEU A CA 1
ATOM 2088 C C . LEU A 1 274 ? -16.696 -26.76 -7.33 1 97.65 274 LEU A C 1
ATOM 2090 O O . LEU A 1 274 ? -17.818 -26.449 -7.736 1 97.65 274 LEU A O 1
ATOM 2094 N N . GLU A 1 275 ? -16.398 -28.007 -6.958 1 95.43 275 GLU A N 1
ATOM 2095 C CA . GLU A 1 275 ? -17.345 -29.111 -7.089 1 95.43 275 GLU A CA 1
ATOM 2096 C C . GLU A 1 275 ? -18.705 -28.744 -6.502 1 95.43 275 GLU A C 1
ATOM 2098 O O . GLU A 1 275 ? -19.744 -29.056 -7.087 1 95.43 275 GLU A O 1
ATOM 2103 N N . TYR A 1 276 ? -18.744 -27.963 -5.393 1 93.54 276 TYR A N 1
ATOM 2104 C CA . TYR A 1 276 ? -19.999 -27.574 -4.76 1 93.54 276 TYR A CA 1
ATOM 2105 C C . TYR A 1 276 ? -20.015 -26.082 -4.452 1 93.54 276 TYR A C 1
ATOM 2107 O O . TYR A 1 276 ? -20.835 -25.614 -3.659 1 93.54 276 TYR A O 1
ATOM 2115 N N . ALA A 1 277 ? -19.138 -25.398 -5.075 1 97.35 277 ALA A N 1
ATOM 2116 C CA . ALA A 1 277 ? -18.924 -24.021 -4.638 1 97.35 277 ALA A CA 1
ATOM 2117 C C . ALA A 1 277 ? -19.794 -23.052 -5.434 1 97.35 277 ALA A C 1
ATOM 2119 O O . ALA A 1 277 ? -20.139 -21.973 -4.946 1 97.35 277 ALA A O 1
ATOM 2120 N N . ILE A 1 278 ? -20.144 -23.365 -6.676 1 97.5 278 ILE A N 1
ATOM 2121 C CA . ILE A 1 278 ? -20.94 -22.477 -7.516 1 97.5 278 ILE A CA 1
ATOM 2122 C C . ILE A 1 278 ? -22.41 -22.566 -7.113 1 97.5 278 ILE A C 1
ATOM 2124 O O . ILE A 1 278 ? -23.035 -23.621 -7.248 1 97.5 278 ILE A O 1
ATOM 2128 N N . MET A 1 279 ? -22.935 -21.497 -6.685 1 97.68 279 MET A N 1
ATOM 2129 C CA . MET A 1 279 ? -24.258 -21.465 -6.069 1 97.68 279 MET A CA 1
ATOM 2130 C C . MET A 1 279 ? -25.336 -21.177 -7.109 1 97.68 279 MET A C 1
ATOM 2132 O O . MET A 1 279 ? -26.488 -21.582 -6.944 1 97.68 279 MET A O 1
ATOM 2136 N N . THR A 1 280 ? -24.963 -20.445 -8.108 1 97.82 280 THR A N 1
ATOM 2137 C CA . THR A 1 280 ? -25.934 -20.074 -9.132 1 97.82 280 THR A CA 1
ATOM 2138 C C . THR A 1 280 ? -26.229 -21.256 -10.051 1 97.82 280 THR A C 1
ATOM 2140 O O . THR A 1 280 ? -25.308 -21.889 -10.571 1 97.82 280 THR A O 1
ATOM 2143 N N . LYS A 1 281 ? -27.453 -21.528 -10.219 1 97.5 281 LYS A N 1
ATOM 2144 C CA . LYS A 1 281 ? -27.828 -22.597 -11.14 1 97.5 281 LYS A CA 1
ATOM 2145 C C . LYS A 1 281 ? -27.401 -22.268 -12.568 1 97.5 281 LYS A C 1
ATOM 2147 O O . LYS A 1 281 ? -27.512 -21.121 -13.005 1 97.5 281 LYS A O 1
ATOM 2152 N N . PRO A 1 282 ? -26.892 -23.314 -13.229 1 97.28 282 PRO A N 1
ATOM 2153 C CA . PRO A 1 282 ? -26.355 -23.092 -14.574 1 97.28 282 PRO A CA 1
ATOM 2154 C C . PRO A 1 282 ? -27.341 -22.373 -15.492 1 97.28 282 PRO A C 1
ATOM 2156 O O . PRO A 1 282 ? -26.941 -21.514 -16.282 1 97.28 282 PRO A O 1
ATOM 2159 N N . GLU A 1 283 ? -28.582 -22.636 -15.412 1 97.49 283 GLU A N 1
ATOM 2160 C CA . GLU A 1 283 ? -29.579 -22.103 -16.336 1 97.49 283 GLU A CA 1
ATOM 2161 C C . GLU A 1 283 ? -29.834 -20.62 -16.078 1 97.49 283 GLU A C 1
ATOM 2163 O O . GLU A 1 283 ? -30.45 -19.938 -16.899 1 97.49 283 GLU A O 1
ATOM 2168 N N . HIS A 1 284 ? -29.386 -20.092 -14.96 1 98.14 284 HIS A N 1
ATOM 2169 C CA . HIS A 1 284 ? -29.639 -18.699 -14.61 1 98.14 284 HIS A CA 1
ATOM 2170 C C . HIS A 1 284 ? -28.386 -17.849 -14.791 1 98.14 284 HIS A C 1
ATOM 2172 O O . HIS A 1 284 ? -28.414 -16.637 -14.565 1 98.14 284 HIS A O 1
ATOM 2178 N N . ILE A 1 285 ? -27.315 -18.473 -15.179 1 98.05 285 ILE A N 1
ATOM 2179 C CA . ILE A 1 285 ? -26.092 -17.727 -15.455 1 98.05 285 ILE A CA 1
ATOM 2180 C C . ILE A 1 285 ? -26.163 -17.119 -16.854 1 98.05 285 ILE A C 1
ATOM 2182 O O . ILE A 1 285 ? -26.427 -17.823 -17.831 1 98.05 285 ILE A O 1
ATOM 2186 N N . PRO A 1 286 ? -25.937 -15.79 -16.936 1 98.48 286 PRO A N 1
ATOM 2187 C CA . PRO A 1 286 ? -25.97 -15.15 -18.254 1 98.48 286 PRO A CA 1
ATOM 2188 C C . PRO A 1 286 ? -24.957 -15.75 -19.226 1 98.48 286 PRO A C 1
ATOM 2190 O O . PRO A 1 286 ? -23.869 -16.161 -18.815 1 98.48 286 PRO A O 1
ATOM 2193 N N . ALA A 1 287 ? -25.263 -15.746 -20.521 1 97.75 287 ALA A N 1
ATOM 2194 C CA . ALA A 1 287 ? -24.424 -16.332 -21.564 1 97.75 287 ALA A CA 1
ATOM 2195 C C . ALA A 1 287 ? -23.036 -15.699 -21.572 1 97.75 287 ALA A C 1
ATOM 2197 O O . ALA A 1 287 ? -22.029 -16.396 -21.715 1 97.75 287 ALA A O 1
ATOM 2198 N N . GLU A 1 288 ? -23.023 -14.397 -21.407 1 97.78 288 GLU A N 1
ATOM 2199 C CA . GLU A 1 288 ? -21.752 -13.68 -21.402 1 97.78 288 GLU A CA 1
ATOM 2200 C C . GLU A 1 288 ? -20.867 -14.133 -20.244 1 97.78 288 GLU A C 1
ATOM 2202 O O . GLU A 1 288 ? -19.651 -14.263 -20.399 1 97.78 288 GLU A O 1
ATOM 2207 N N . THR A 1 289 ? -21.489 -14.386 -19.119 1 98.24 289 THR A N 1
ATOM 2208 C CA . THR A 1 289 ? -20.763 -14.834 -17.936 1 98.24 289 THR A CA 1
ATOM 2209 C C . THR A 1 289 ? -20.24 -16.255 -18.128 1 98.24 289 THR A C 1
ATOM 2211 O O . THR A 1 289 ? -19.099 -16.555 -17.772 1 98.24 289 THR A O 1
ATOM 2214 N N . LYS A 1 290 ? -21.023 -17.126 -18.688 1 97.9 290 LYS A N 1
ATOM 2215 C CA . LYS A 1 290 ? -20.582 -18.486 -18.98 1 97.9 290 LYS A CA 1
ATOM 2216 C C . LYS A 1 290 ? -19.36 -18.483 -19.895 1 97.9 290 LYS A C 1
ATOM 2218 O O . LYS A 1 290 ? -18.424 -19.259 -19.692 1 97.9 290 LYS A O 1
ATOM 2223 N N . GLN A 1 291 ? -19.423 -17.612 -20.897 1 97.37 291 GLN A N 1
ATOM 2224 C CA . GLN A 1 291 ? -18.289 -17.495 -21.807 1 97.37 291 GLN A CA 1
ATOM 2225 C C . GLN A 1 291 ? -17.039 -17.022 -21.07 1 97.37 291 GLN A C 1
ATOM 2227 O O . GLN A 1 291 ? -15.939 -17.517 -21.321 1 97.37 291 GLN A O 1
ATOM 2232 N N . ARG A 1 292 ? -17.185 -16.131 -20.122 1 97.87 292 ARG A N 1
ATOM 2233 C CA . ARG A 1 292 ? -16.065 -15.535 -19.402 1 97.87 292 ARG A CA 1
ATOM 2234 C C . ARG A 1 292 ? -15.396 -16.555 -18.487 1 97.87 292 ARG A C 1
ATOM 2236 O O . ARG A 1 292 ? -14.167 -16.62 -18.415 1 97.87 292 ARG A O 1
ATOM 2243 N N . ILE A 1 293 ? -16.206 -17.419 -17.803 1 98.37 293 ILE A N 1
ATOM 2244 C CA . ILE A 1 293 ? -15.62 -18.303 -16.802 1 98.37 293 ILE A CA 1
ATOM 2245 C C . ILE A 1 293 ? -15.279 -19.649 -17.437 1 98.37 293 ILE A C 1
ATOM 2247 O O . ILE A 1 293 ? -14.719 -20.529 -16.78 1 98.37 293 ILE A O 1
ATOM 2251 N N . ALA A 1 294 ? -15.501 -19.86 -18.701 1 97.76 294 ALA A N 1
ATOM 2252 C CA . ALA A 1 294 ? -15.35 -21.13 -19.406 1 97.76 294 ALA A CA 1
ATOM 2253 C C . ALA A 1 294 ? -13.941 -21.691 -19.231 1 97.76 294 ALA A C 1
ATOM 2255 O O . ALA A 1 294 ? -13.77 -22.883 -18.963 1 97.76 294 ALA A O 1
ATOM 2256 N N . PRO A 1 295 ? -12.89 -20.838 -19.298 1 97.31 295 PRO A N 1
ATOM 2257 C CA . PRO A 1 295 ? -11.549 -21.408 -19.147 1 97.31 295 PRO A CA 1
ATOM 2258 C C . PRO A 1 295 ? -11.338 -22.066 -17.785 1 97.31 295 PRO A C 1
ATOM 2260 O O . PRO A 1 295 ? -10.457 -22.917 -17.637 1 97.31 295 PRO A O 1
ATOM 2263 N N . LEU A 1 296 ? -12.128 -21.698 -16.822 1 97.82 296 LEU A N 1
ATOM 2264 C CA . LEU A 1 296 ? -11.952 -22.175 -15.455 1 97.82 296 LEU A CA 1
ATOM 2265 C C . LEU A 1 296 ? -12.782 -23.429 -15.205 1 97.82 296 LEU A C 1
ATOM 2267 O O . LEU A 1 296 ? -12.417 -24.265 -14.375 1 97.82 296 LEU A O 1
ATOM 2271 N N . VAL A 1 297 ? -13.948 -23.614 -15.969 1 97.51 297 VAL A N 1
ATOM 2272 C CA . VAL A 1 297 ? -14.92 -24.587 -15.481 1 97.51 297 VAL A CA 1
ATOM 2273 C C . VAL A 1 297 ? -15.242 -25.593 -16.584 1 97.51 297 VAL A C 1
ATOM 2275 O O . VAL A 1 297 ? -15.769 -26.674 -16.312 1 97.51 297 VAL A O 1
ATOM 2278 N N . ALA A 1 298 ? -14.957 -25.361 -17.846 1 96.02 298 ALA A N 1
ATOM 2279 C CA . ALA A 1 298 ? -15.491 -26.121 -18.973 1 96.02 298 ALA A CA 1
ATOM 2280 C C . ALA A 1 298 ? -15.048 -27.58 -18.91 1 96.02 298 ALA A C 1
ATOM 2282 O O . ALA A 1 298 ? -15.818 -28.484 -19.242 1 96.02 298 ALA A O 1
ATOM 2283 N N . SER A 1 299 ? -13.851 -27.744 -18.539 1 93.75 299 SER A N 1
ATOM 2284 C CA . SER A 1 299 ? -13.286 -29.089 -18.578 1 93.75 299 SER A CA 1
ATOM 2285 C C . SER A 1 299 ? -13.903 -29.98 -17.505 1 93.75 299 SER A C 1
ATOM 2287 O O . SER A 1 299 ? -14.215 -31.145 -17.762 1 93.75 299 SER A O 1
ATOM 2289 N N . LYS A 1 300 ? -14.166 -29.465 -16.333 1 96.24 300 LYS A N 1
ATOM 2290 C CA . LYS A 1 300 ? -14.585 -30.29 -15.203 1 96.24 300 LYS A CA 1
ATOM 2291 C C . LYS A 1 300 ? -16.063 -30.08 -14.887 1 96.24 300 LYS A C 1
ATOM 2293 O O . LYS A 1 300 ? -16.722 -30.974 -14.352 1 96.24 300 LYS A O 1
ATOM 2298 N N . TYR A 1 301 ? -16.514 -28.919 -15.214 1 97.09 301 TYR A N 1
ATOM 2299 C CA . TYR A 1 301 ? -17.897 -28.56 -14.917 1 97.09 301 TYR A CA 1
ATOM 2300 C C . TYR A 1 301 ? -18.577 -27.956 -16.14 1 97.09 301 TYR A C 1
ATOM 2302 O O . TYR A 1 301 ? -18.994 -26.795 -16.116 1 97.09 301 TYR A O 1
ATOM 2310 N N . PRO A 1 302 ? -18.839 -28.741 -17.132 1 96.74 302 PRO A N 1
ATOM 2311 C CA . PRO A 1 302 ? -19.323 -28.233 -18.417 1 96.74 302 PRO A CA 1
ATOM 2312 C C . PRO A 1 302 ? -20.708 -27.598 -18.317 1 96.74 302 PRO A C 1
ATOM 2314 O O . PRO A 1 302 ? -21.091 -26.804 -19.179 1 96.74 302 PRO A O 1
ATOM 2317 N N . GLN A 1 303 ? -21.481 -27.872 -17.325 1 96.58 303 GLN A N 1
ATOM 2318 C CA . GLN A 1 303 ? -22.813 -27.298 -17.166 1 96.58 303 GLN A CA 1
ATOM 2319 C C . GLN A 1 303 ? -22.739 -25.793 -16.925 1 96.58 303 GLN A C 1
ATOM 2321 O O . GLN A 1 303 ? -23.734 -25.084 -17.085 1 96.58 303 GLN A O 1
ATOM 2326 N N . PHE A 1 304 ? -21.61 -25.291 -16.494 1 96.9 304 PHE A N 1
ATOM 2327 C CA . PHE A 1 304 ? -21.459 -23.87 -16.205 1 96.9 304 PHE A CA 1
ATOM 2328 C C . PHE A 1 304 ? -20.795 -23.148 -17.371 1 96.9 304 PHE A C 1
ATOM 2330 O O . PHE A 1 304 ? -20.518 -21.95 -17.289 1 96.9 304 PHE A O 1
ATOM 2337 N N . ALA A 1 305 ? -20.425 -23.822 -18.41 1 95.08 305 ALA A N 1
ATOM 2338 C CA . ALA A 1 305 ? -19.827 -23.267 -19.622 1 95.08 305 ALA A CA 1
ATOM 2339 C C . ALA A 1 305 ? -20.837 -23.232 -20.766 1 95.08 305 ALA A C 1
ATOM 2341 O O . ALA A 1 305 ? -21.89 -23.87 -20.692 1 95.08 305 ALA A O 1
ATOM 2342 N N . PRO A 1 306 ? -20.485 -22.485 -21.783 1 92.97 306 PRO A N 1
ATOM 2343 C CA . PRO A 1 306 ? -21.46 -22.423 -22.874 1 92.97 306 PRO A CA 1
ATOM 2344 C C . PRO A 1 306 ? -21.771 -23.797 -23.466 1 92.97 306 PRO A C 1
ATOM 2346 O O . PRO A 1 306 ? -20.921 -24.691 -23.438 1 92.97 306 PRO A O 1
ATOM 2349 N N . MET B 1 1 ? 2.453 22.408 -20.797 1 64.03 1 MET B N 1
ATOM 2350 C CA . MET B 1 1 ? 3.604 22.36 -19.899 1 64.03 1 MET B CA 1
ATOM 2351 C C . MET B 1 1 ? 3.204 22.746 -18.48 1 64.03 1 MET B C 1
ATOM 2353 O O . MET B 1 1 ? 2.549 23.77 -18.272 1 64.03 1 MET B O 1
ATOM 2357 N N . TYR B 1 2 ? 3.134 21.799 -17.577 1 80.07 2 TYR B N 1
ATOM 2358 C CA . TYR B 1 2 ? 2.753 22.025 -16.187 1 80.07 2 TYR B CA 1
ATOM 2359 C C . TYR B 1 2 ? 3.867 22.73 -15.423 1 80.07 2 TYR B C 1
ATOM 2361 O O . TYR B 1 2 ? 5.019 22.289 -15.446 1 80.07 2 TYR B O 1
ATOM 2369 N N . GLY B 1 3 ? 3.621 24.107 -15.115 1 81.59 3 GLY B N 1
ATOM 2370 C CA . GLY B 1 3 ? 4.682 24.851 -14.455 1 81.59 3 GLY B CA 1
ATOM 2371 C C . GLY B 1 3 ? 4.171 25.784 -13.373 1 81.59 3 GLY B C 1
ATOM 2372 O O . GLY B 1 3 ? 2.982 25.776 -13.05 1 81.59 3 GLY B O 1
ATOM 2373 N N . ASN B 1 4 ? 5.071 26.512 -12.8 1 88.79 4 ASN B N 1
ATOM 2374 C CA . ASN B 1 4 ? 4.818 27.496 -11.753 1 88.79 4 ASN B CA 1
ATOM 2375 C C . ASN B 1 4 ? 4.404 28.844 -12.338 1 88.79 4 ASN B C 1
ATOM 2377 O O . ASN B 1 4 ? 5.22 29.536 -12.95 1 88.79 4 ASN B O 1
ATOM 2381 N N . PRO B 1 5 ? 3.149 29.203 -12.128 1 90.55 5 PRO B N 1
ATOM 2382 C CA . PRO B 1 5 ? 2.694 30.484 -12.673 1 90.55 5 PRO B CA 1
ATOM 2383 C C . PRO B 1 5 ? 3.186 31.679 -11.86 1 90.55 5 PRO B C 1
ATOM 2385 O O . PRO B 1 5 ? 3.08 32.823 -12.312 1 90.55 5 PRO B O 1
ATOM 2388 N N . HIS B 1 6 ? 3.638 31.384 -10.65 1 88.88 6 HIS B N 1
ATOM 2389 C CA . HIS B 1 6 ? 4.225 32.43 -9.82 1 88.88 6 HIS B CA 1
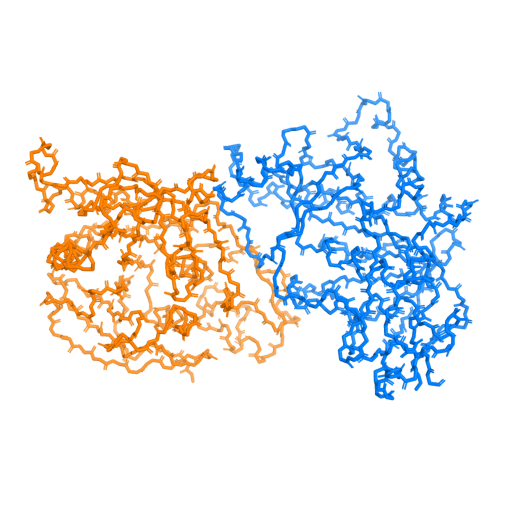ATOM 2390 C C . HIS B 1 6 ? 5.718 32.576 -10.092 1 88.88 6 HIS B C 1
ATOM 2392 O O . HIS B 1 6 ? 6.455 31.587 -10.089 1 88.88 6 HIS B O 1
ATOM 2398 N N . LYS B 1 7 ? 6.199 33.689 -10.319 1 85.87 7 LYS B N 1
ATOM 2399 C CA . LYS B 1 7 ? 7.559 33.978 -10.765 1 85.87 7 LYS B CA 1
ATOM 2400 C C . LYS B 1 7 ? 8.587 33.481 -9.752 1 85.87 7 LYS B C 1
ATOM 2402 O O . LYS B 1 7 ? 9.652 32.99 -10.132 1 85.87 7 LYS B O 1
ATOM 2407 N N . GLU B 1 8 ? 8.262 33.554 -8.495 1 89.4 8 GLU B N 1
ATOM 2408 C CA . GLU B 1 8 ? 9.183 33.136 -7.442 1 89.4 8 GLU B CA 1
ATOM 2409 C C . GLU B 1 8 ? 8.779 31.784 -6.861 1 89.4 8 GLU B C 1
ATOM 2411 O O . GLU B 1 8 ? 7.598 31.428 -6.865 1 89.4 8 GLU B O 1
ATOM 2416 N N . VAL B 1 9 ? 9.793 31.059 -6.428 1 88.19 9 VAL B N 1
ATOM 2417 C CA . VAL B 1 9 ? 9.549 29.781 -5.768 1 88.19 9 VAL B CA 1
ATOM 2418 C C . VAL B 1 9 ? 9.133 30.019 -4.318 1 88.19 9 VAL B C 1
ATOM 2420 O O . VAL B 1 9 ? 9.801 30.754 -3.587 1 88.19 9 VAL B O 1
ATOM 2423 N N . VAL B 1 10 ? 8.038 29.49 -4.002 1 95.46 10 VAL B N 1
ATOM 2424 C CA . VAL B 1 10 ? 7.556 29.536 -2.625 1 95.46 10 VAL B CA 1
ATOM 2425 C C . VAL B 1 10 ? 7.694 28.158 -1.982 1 95.46 10 VAL B C 1
ATOM 2427 O O . VAL B 1 10 ? 7.085 27.188 -2.441 1 95.46 10 VAL B O 1
ATOM 2430 N N . THR B 1 11 ? 8.388 28.013 -0.933 1 97.3 11 THR B N 1
ATOM 2431 C CA . THR B 1 11 ? 8.818 26.704 -0.457 1 97.3 11 THR B CA 1
ATOM 2432 C C . THR B 1 11 ? 7.887 26.195 0.64 1 97.3 11 THR B C 1
ATOM 2434 O O . THR B 1 11 ? 7.92 25.013 0.991 1 97.3 11 THR B O 1
ATOM 2437 N N . ILE B 1 12 ? 7.031 27.073 1.195 1 98.28 12 ILE B N 1
ATOM 2438 C CA . ILE B 1 12 ? 6.178 26.698 2.318 1 98.28 12 ILE B CA 1
ATOM 2439 C C . ILE B 1 12 ? 4.712 26.768 1.898 1 98.28 12 ILE B C 1
ATOM 2441 O O . ILE B 1 12 ? 4.29 27.73 1.251 1 98.28 12 ILE B O 1
ATOM 2445 N N . ALA B 1 13 ? 3.97 25.742 2.222 1 98.39 13 ALA B N 1
ATOM 2446 C CA . ALA B 1 13 ? 2.533 25.732 1.961 1 98.39 13 ALA B CA 1
ATOM 2447 C C . ALA B 1 13 ? 1.75 25.374 3.221 1 98.39 13 ALA B C 1
ATOM 2449 O O . ALA B 1 13 ? 2.253 24.659 4.09 1 98.39 13 ALA B O 1
ATOM 2450 N N . VAL B 1 14 ? 0.564 25.896 3.276 1 97.97 14 VAL B N 1
ATOM 2451 C CA . VAL B 1 14 ? -0.416 25.523 4.291 1 97.97 14 VAL B CA 1
ATOM 2452 C C . VAL B 1 14 ? -1.662 24.95 3.62 1 97.97 14 VAL B C 1
ATOM 2454 O O . VAL B 1 14 ? -2.214 25.557 2.699 1 97.97 14 VAL B O 1
ATOM 2457 N N . ILE B 1 15 ? -2.036 23.791 4.015 1 98.07 15 ILE B N 1
ATOM 2458 C CA . ILE B 1 15 ? -3.313 23.224 3.594 1 98.07 15 ILE B CA 1
ATOM 2459 C C . ILE B 1 15 ? -4.334 23.36 4.721 1 98.07 15 ILE B C 1
ATOM 2461 O O . ILE B 1 15 ? -4.154 22.794 5.802 1 98.07 15 ILE B O 1
ATOM 2465 N N . GLY B 1 16 ? -5.395 24.128 4.454 1 95.91 16 GLY B N 1
ATOM 2466 C CA . GLY B 1 16 ? -6.447 24.305 5.442 1 95.91 16 GLY B CA 1
ATOM 2467 C C . GLY B 1 16 ? -7.533 23.249 5.355 1 95.91 16 GLY B C 1
ATOM 2468 O O . GLY B 1 16 ? -8.055 22.976 4.272 1 95.91 16 GLY B O 1
ATOM 2469 N N . GLY B 1 17 ? -7.818 22.692 6.412 1 91.47 17 GLY B N 1
ATOM 2470 C CA . GLY B 1 17 ? -8.889 21.711 6.48 1 91.47 17 GLY B CA 1
ATOM 2471 C C . GLY B 1 17 ? -10.202 22.295 6.968 1 91.47 17 GLY B C 1
ATOM 2472 O O . GLY B 1 17 ? -10.436 23.499 6.845 1 91.47 17 GLY B O 1
ATOM 2473 N N . SER B 1 18 ? -11.103 21.373 7.403 1 84.27 18 SER B N 1
ATOM 2474 C CA . SER B 1 18 ? -12.405 21.792 7.913 1 84.27 18 SER B CA 1
ATOM 2475 C C . SER B 1 18 ? -12.258 22.855 8.996 1 84.27 18 SER B C 1
ATOM 2477 O O . SER B 1 18 ? -11.524 22.663 9.967 1 84.27 18 SER B O 1
ATOM 2479 N N . GLY B 1 19 ? -12.853 24.039 8.745 1 78.13 19 GLY B N 1
ATOM 2480 C CA . GLY B 1 19 ? -12.84 25.134 9.702 1 78.13 19 GLY B CA 1
ATOM 2481 C C . GLY B 1 19 ? -11.78 26.177 9.401 1 78.13 19 GLY B C 1
ATOM 2482 O O . GLY B 1 19 ? -11.74 27.231 10.039 1 78.13 19 GLY B O 1
ATOM 2483 N N . VAL B 1 20 ? -10.855 25.827 8.5 1 84.2 20 VAL B N 1
ATOM 2484 C CA . VAL B 1 20 ? -9.794 26.759 8.134 1 84.2 20 VAL B CA 1
ATOM 2485 C C . VAL B 1 20 ? -9.75 26.921 6.616 1 84.2 20 VAL B C 1
ATOM 2487 O O . VAL B 1 20 ? -8.967 26.254 5.936 1 84.2 20 VAL B O 1
ATOM 2490 N N . TYR B 1 21 ? -10.514 27.798 6.084 1 81.06 21 TYR B N 1
ATOM 2491 C CA . TYR B 1 21 ? -10.645 27.937 4.638 1 81.06 21 TYR B CA 1
ATOM 2492 C C . TYR B 1 21 ? -9.947 29.199 4.146 1 81.06 21 TYR B C 1
ATOM 2494 O O . TYR B 1 21 ? -9.743 29.374 2.943 1 81.06 21 TYR B O 1
ATOM 2502 N N . LYS B 1 22 ? -9.689 29.974 5.156 1 79.56 22 LYS B N 1
ATOM 2503 C CA . LYS B 1 22 ? -8.913 31.185 4.902 1 79.56 22 LYS B CA 1
ATOM 2504 C C . LYS B 1 22 ? -8.05 31.548 6.107 1 79.56 22 LYS B C 1
ATOM 2506 O O . LYS B 1 22 ? -8.399 31.228 7.246 1 79.56 22 LYS B O 1
ATOM 2511 N N . LEU B 1 23 ? -6.937 32.084 5.825 1 84.11 23 LEU B N 1
ATOM 2512 C CA . LEU B 1 23 ? -6.088 32.663 6.861 1 84.11 23 LEU B CA 1
ATOM 2513 C C . LEU B 1 23 ? -6.09 34.186 6.777 1 84.11 23 LEU B C 1
ATOM 2515 O O . LEU B 1 23 ? -5.767 34.754 5.731 1 84.11 23 LEU B O 1
ATOM 2519 N N . ASP B 1 24 ? -6.397 34.83 7.815 1 85.26 24 ASP B N 1
ATOM 2520 C CA . ASP B 1 24 ? -6.54 36.283 7.839 1 85.26 24 ASP B CA 1
ATOM 2521 C C . ASP B 1 24 ? -5.179 36.969 7.754 1 85.26 24 ASP B C 1
ATOM 2523 O O . ASP B 1 24 ? -5.092 38.143 7.388 1 85.26 24 ASP B O 1
ATOM 2527 N N . CYS B 1 25 ? -4.189 36.238 7.994 1 83.96 25 CYS B N 1
ATOM 2528 C CA . CYS B 1 25 ? -2.854 36.819 8.073 1 83.96 25 CYS B CA 1
ATOM 2529 C C . CYS B 1 25 ? -2.211 36.899 6.694 1 83.96 25 CYS B C 1
ATOM 2531 O O . CYS B 1 25 ? -1.079 37.369 6.558 1 83.96 25 CYS B O 1
ATOM 2533 N N . LEU B 1 26 ? -2.914 36.508 5.66 1 87.98 26 LEU B N 1
ATOM 2534 C CA . LEU B 1 26 ? -2.349 36.516 4.315 1 87.98 26 LEU B CA 1
ATOM 2535 C C . LEU B 1 26 ? -2.321 37.931 3.746 1 87.98 26 LEU B C 1
ATOM 2537 O O . LEU B 1 26 ? -3.363 38.58 3.632 1 87.98 26 LEU B O 1
ATOM 2541 N N . GLN B 1 27 ? -1.151 38.334 3.459 1 91.6 27 GLN B N 1
ATOM 2542 C CA . GLN B 1 27 ? -0.96 39.658 2.877 1 91.6 27 GLN B CA 1
ATOM 2543 C C . GLN B 1 27 ? -0.592 39.562 1.399 1 91.6 27 GLN B C 1
ATOM 2545 O O . GLN B 1 27 ? 0.121 38.643 0.99 1 91.6 27 GLN B O 1
ATOM 2550 N N . ASP B 1 28 ? -1.085 40.509 0.572 1 93.48 28 ASP B N 1
ATOM 2551 C CA . ASP B 1 28 ? -0.758 40.611 -0.847 1 93.48 28 ASP B CA 1
ATOM 2552 C C . ASP B 1 28 ? -1.088 39.313 -1.581 1 93.48 28 ASP B C 1
ATOM 2554 O O . ASP B 1 28 ? -0.254 38.78 -2.316 1 93.48 28 ASP B O 1
ATOM 2558 N N . ALA B 1 29 ? -2.213 38.871 -1.323 1 94.7 29 ALA B N 1
ATOM 2559 C CA . ALA B 1 29 ? -2.633 37.574 -1.847 1 94.7 29 ALA B CA 1
ATOM 2560 C C . ALA B 1 29 ? -2.798 37.623 -3.364 1 94.7 29 ALA B C 1
ATOM 2562 O O . ALA B 1 29 ? -3.333 38.593 -3.905 1 94.7 29 ALA B O 1
ATOM 2563 N N . LYS B 1 30 ? -2.258 36.692 -4.065 1 96.29 30 LYS B N 1
ATOM 2564 C CA . LYS B 1 30 ? -2.457 36.41 -5.483 1 96.29 30 LYS B CA 1
ATOM 2565 C C . LYS B 1 30 ? -2.987 34.994 -5.694 1 96.29 30 LYS B C 1
ATOM 2567 O O . LYS B 1 30 ? -2.525 34.051 -5.048 1 96.29 30 LYS B O 1
ATOM 2572 N N . TYR B 1 31 ? -3.899 34.86 -6.582 1 96.17 31 TYR B N 1
ATOM 2573 C CA . TYR B 1 31 ? -4.561 33.58 -6.809 1 96.17 31 TYR B CA 1
ATOM 2574 C C . TYR B 1 31 ? -4.231 33.034 -8.193 1 96.17 31 TYR B C 1
ATOM 2576 O O . TYR B 1 31 ? -4.239 33.776 -9.179 1 96.17 31 TYR B O 1
ATOM 2584 N N . TYR B 1 32 ? -3.918 31.749 -8.269 1 96.87 32 TYR B N 1
ATOM 2585 C CA . TYR B 1 32 ? -3.487 31.131 -9.518 1 96.87 32 TYR B CA 1
ATOM 2586 C C . TYR B 1 32 ? -4.249 29.837 -9.776 1 96.87 32 TYR B C 1
ATOM 2588 O O . TYR B 1 32 ? -4.455 29.036 -8.861 1 96.87 32 TYR B O 1
ATOM 2596 N N . ASP B 1 33 ? -4.688 29.674 -10.969 1 96.05 33 ASP B N 1
ATOM 2597 C CA . ASP B 1 33 ? -5.054 28.347 -11.455 1 96.05 33 ASP B CA 1
ATOM 2598 C C . ASP B 1 33 ? -3.814 27.537 -11.825 1 96.05 33 ASP B C 1
ATOM 2600 O O . ASP B 1 33 ? -2.979 27.993 -12.609 1 96.05 33 ASP B O 1
ATOM 2604 N N . VAL B 1 34 ? -3.657 26.4 -11.218 1 96.39 34 VAL B N 1
ATOM 2605 C CA . VAL B 1 34 ? -2.494 25.558 -11.481 1 96.39 34 VAL B CA 1
ATOM 2606 C C . VAL B 1 34 ? -2.95 24.182 -11.96 1 96.39 34 VAL B C 1
ATOM 2608 O O . VAL B 1 34 ? -3.024 23.236 -11.172 1 96.39 34 VAL B O 1
ATOM 261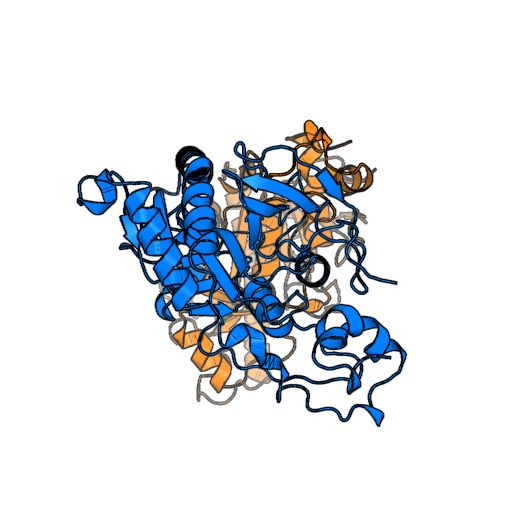1 N N . PRO B 1 35 ? -3.183 24.044 -13.198 1 96.18 35 PRO B N 1
ATOM 2612 C CA . PRO B 1 35 ? -3.549 22.726 -13.721 1 96.18 35 PRO B CA 1
ATOM 2613 C C . PRO B 1 35 ? -2.441 21.691 -13.539 1 96.18 35 PRO B C 1
ATOM 2615 O O . PRO B 1 35 ? -1.257 22.037 -13.568 1 96.18 35 PRO B O 1
ATOM 2618 N N . THR B 1 36 ? -2.824 20.498 -13.328 1 97.91 36 THR B N 1
ATOM 2619 C CA . THR B 1 36 ? -1.89 19.389 -13.173 1 97.91 36 THR B CA 1
ATOM 2620 C C . THR B 1 36 ? -2.27 18.229 -14.089 1 97.91 36 THR B C 1
ATOM 2622 O O . THR B 1 36 ? -3.39 18.178 -14.603 1 97.91 36 THR B O 1
ATOM 2625 N N . PRO B 1 37 ? -1.377 17.283 -14.345 1 97.67 37 PRO B N 1
ATOM 2626 C CA . PRO B 1 37 ? -1.733 16.082 -15.105 1 97.67 37 PRO B CA 1
ATOM 2627 C C . PRO B 1 37 ? -2.822 15.255 -14.426 1 97.67 37 PRO B C 1
ATOM 2629 O O . PRO B 1 37 ? -3.38 14.341 -15.039 1 97.67 37 PRO B O 1
ATOM 2632 N N . TYR B 1 38 ? -3.189 15.594 -13.235 1 98.06 38 TYR B N 1
ATOM 2633 C CA . TYR B 1 38 ? -4.163 14.835 -12.46 1 98.06 38 TYR B CA 1
ATOM 2634 C C . TYR B 1 38 ? -5.473 15.602 -12.328 1 98.06 38 TYR B C 1
ATOM 2636 O O . TYR B 1 38 ? -6.335 15.238 -11.524 1 98.06 38 TYR B O 1
ATOM 2644 N N . GLY B 1 39 ? -5.537 16.655 -13.102 1 97.44 39 GLY B N 1
ATOM 2645 C CA . GLY B 1 39 ? -6.709 17.51 -13.008 1 97.44 39 GLY B CA 1
ATOM 2646 C C . GLY B 1 39 ? -6.462 18.777 -12.211 1 97.44 39 GLY B C 1
ATOM 2647 O O . GLY B 1 39 ? -5.316 19.206 -12.059 1 97.44 39 GLY B O 1
ATOM 2648 N N . ASN B 1 40 ? -7.563 19.317 -11.689 1 96.89 40 ASN B N 1
ATOM 2649 C CA . ASN B 1 40 ? -7.481 20.579 -10.962 1 96.89 40 ASN B CA 1
ATOM 2650 C C . ASN B 1 40 ? -7.421 20.354 -9.454 1 96.89 40 ASN B C 1
ATOM 2652 O O . ASN B 1 40 ? -8.057 19.436 -8.933 1 96.89 40 ASN B O 1
ATOM 2656 N N . PRO B 1 41 ? -6.659 21.22 -8.773 1 97.79 41 PRO B N 1
ATOM 2657 C CA . PRO B 1 41 ? -6.714 21.19 -7.31 1 97.79 41 PRO B CA 1
ATOM 2658 C C . PRO B 1 41 ? -8.081 21.596 -6.763 1 97.79 41 PRO B C 1
ATOM 2660 O O . PRO B 1 41 ? -8.975 21.959 -7.532 1 97.79 41 PRO B O 1
ATOM 2663 N N . SER B 1 42 ? -8.251 21.456 -5.472 1 97.2 42 SER B N 1
ATOM 2664 C CA . SER B 1 42 ? -9.513 21.732 -4.795 1 97.2 42 SER B CA 1
ATOM 2665 C C . SER B 1 42 ? -9.925 23.191 -4.965 1 97.2 42 SER B C 1
ATOM 2667 O O . SER B 1 42 ? -11.094 23.537 -4.781 1 97.2 42 SER B O 1
ATOM 2669 N N . GLY B 1 43 ? -9.002 24.088 -5.277 1 95.26 43 GLY B N 1
ATOM 2670 C CA . GLY B 1 43 ? -9.204 25.512 -5.498 1 95.26 43 GLY B CA 1
ATOM 2671 C C . GLY B 1 43 ? -7.972 26.213 -6.037 1 95.26 43 GLY B C 1
ATOM 2672 O O . GLY B 1 43 ? -6.944 25.576 -6.276 1 95.26 43 GLY B O 1
ATOM 2673 N N . GLN B 1 44 ? -8.135 27.481 -6.227 1 96.07 44 GLN B N 1
ATOM 2674 C CA . GLN B 1 44 ? -6.967 28.26 -6.626 1 96.07 44 GLN B CA 1
ATOM 2675 C C . GLN B 1 44 ? -5.911 28.271 -5.524 1 96.07 44 GLN B C 1
ATOM 2677 O O . GLN B 1 44 ? -6.244 28.297 -4.338 1 96.07 44 GLN B O 1
ATOM 2682 N N . LEU B 1 45 ? -4.7 28.201 -5.912 1 97.13 45 LEU B N 1
ATOM 2683 C CA . LEU B 1 45 ? -3.613 28.386 -4.957 1 97.13 45 LEU B CA 1
ATOM 2684 C C . LEU B 1 45 ? -3.414 29.864 -4.639 1 97.13 45 LEU B C 1
ATOM 2686 O O . LEU B 1 45 ? -3.323 30.692 -5.548 1 97.13 45 LEU B O 1
ATOM 2690 N N . CYS B 1 46 ? -3.38 30.152 -3.406 1 96.58 46 CYS B N 1
ATOM 2691 C CA . CYS B 1 46 ? -3.172 31.521 -2.946 1 96.58 46 CYS B CA 1
ATOM 2692 C C . CYS B 1 46 ? -1.728 31.736 -2.509 1 96.58 46 CYS B C 1
ATOM 2694 O O . CYS B 1 46 ? -1.268 31.117 -1.548 1 96.58 46 CYS B O 1
ATOM 2696 N N . VAL B 1 47 ? -0.991 32.569 -3.209 1 96.98 47 VAL B N 1
ATOM 2697 C CA . VAL B 1 47 ? 0.344 32.978 -2.785 1 96.98 47 VAL B CA 1
ATOM 2698 C C . VAL B 1 47 ? 0.263 34.302 -2.029 1 96.98 47 VAL B C 1
ATOM 2700 O O . VAL B 1 47 ? -0.262 35.29 -2.549 1 96.98 47 VAL B O 1
ATOM 2703 N N . ALA B 1 48 ? 0.738 34.259 -0.809 1 95.48 48 ALA B N 1
ATOM 2704 C CA . ALA B 1 48 ? 0.661 35.445 0.04 1 95.48 48 ALA B CA 1
ATOM 2705 C C . ALA B 1 48 ? 1.828 35.494 1.022 1 95.48 48 ALA B C 1
ATOM 2707 O O . ALA B 1 48 ? 2.612 34.546 1.112 1 95.48 48 ALA B O 1
ATOM 2708 N N . LYS B 1 49 ? 1.947 36.619 1.645 1 94.72 49 LYS B N 1
ATOM 2709 C CA . LYS B 1 49 ? 2.985 36.776 2.66 1 94.72 49 LYS B CA 1
ATOM 2710 C C . LYS B 1 49 ? 2.401 36.663 4.066 1 94.72 49 LYS B C 1
ATOM 2712 O O . LYS B 1 49 ? 1.307 37.165 4.331 1 94.72 49 LYS B O 1
ATOM 2717 N N . VAL B 1 50 ? 3.042 35.889 4.846 1 92.26 50 VAL B N 1
ATOM 2718 C CA . VAL B 1 50 ? 2.781 35.818 6.28 1 92.26 50 VAL B CA 1
ATOM 2719 C C . VAL B 1 50 ? 3.979 36.366 7.051 1 92.26 50 VAL B C 1
ATOM 2721 O O . VAL B 1 50 ? 5.022 35.712 7.136 1 92.26 50 VAL B O 1
ATOM 2724 N N . ASP B 1 51 ? 3.837 37.544 7.598 1 88.43 51 ASP B N 1
ATOM 2725 C CA . ASP B 1 51 ? 4.936 38.224 8.278 1 88.43 51 ASP B CA 1
ATOM 2726 C C . ASP B 1 51 ? 6.178 38.282 7.392 1 88.43 51 ASP B C 1
ATOM 2728 O O . ASP B 1 51 ? 7.266 37.884 7.813 1 88.43 51 ASP B O 1
ATOM 2732 N N . GLY B 1 52 ? 5.987 38.524 6.176 1 91.45 52 GLY B N 1
ATOM 2733 C CA . GLY B 1 52 ? 7.071 38.735 5.229 1 91.45 52 GLY B CA 1
ATOM 2734 C C . GLY B 1 52 ? 7.514 37.46 4.536 1 91.45 52 GLY B C 1
ATOM 2735 O O . GLY B 1 52 ? 8.313 37.503 3.599 1 91.45 52 GLY B O 1
ATOM 2736 N N . VAL B 1 53 ? 7.009 36.355 5.007 1 94.81 53 VAL B N 1
ATOM 2737 C CA . VAL B 1 53 ? 7.395 35.078 4.415 1 94.81 53 VAL B CA 1
ATOM 2738 C C . VAL B 1 53 ? 6.358 34.655 3.378 1 94.81 53 VAL B C 1
ATOM 2740 O O . VAL B 1 53 ? 5.165 34.577 3.68 1 94.81 53 VAL B O 1
ATOM 2743 N N . SER B 1 54 ? 6.756 34.424 2.175 1 95.35 54 SER B N 1
ATOM 2744 C CA . SER B 1 54 ? 5.85 33.961 1.128 1 95.35 54 SER B CA 1
ATOM 2745 C C . SER B 1 54 ? 5.418 32.519 1.37 1 95.35 54 SER B C 1
ATOM 2747 O O . SER B 1 54 ? 6.249 31.657 1.667 1 95.35 54 SER B O 1
ATOM 2749 N N . CYS B 1 55 ? 4.177 32.293 1.266 1 96.3 55 CYS B N 1
ATOM 2750 C CA . CYS B 1 55 ? 3.648 30.942 1.42 1 96.3 55 CYS B CA 1
ATOM 2751 C C . CYS B 1 55 ? 2.476 30.704 0.476 1 96.3 55 CYS B C 1
ATOM 2753 O O . CYS B 1 55 ? 1.901 31.654 -0.059 1 96.3 55 CYS B O 1
ATOM 2755 N N . VAL B 1 56 ? 2.178 29.46 0.185 1 97.28 56 VAL B N 1
ATOM 2756 C CA . VAL B 1 56 ? 1.023 29.048 -0.605 1 97.28 56 VAL B CA 1
ATOM 2757 C C . VAL B 1 56 ? -0.061 28.492 0.315 1 97.28 56 VAL B C 1
ATOM 2759 O O . VAL B 1 56 ? 0.224 27.686 1.205 1 97.28 56 VAL B O 1
ATOM 2762 N N . PHE B 1 57 ? -1.293 28.944 0.138 1 97.12 57 PHE B N 1
ATOM 2763 C CA . PHE B 1 57 ? -2.432 28.413 0.878 1 97.12 57 PHE B CA 1
ATOM 2764 C C . PHE B 1 57 ? -3.395 27.691 -0.056 1 97.12 57 PHE B C 1
ATOM 2766 O O . PHE B 1 57 ? -3.662 28.159 -1.164 1 97.12 57 PHE B O 1
ATOM 2773 N N . LEU B 1 58 ? -3.857 26.551 0.332 1 97.55 58 LEU B N 1
ATOM 2774 C CA . LEU B 1 58 ? -4.819 25.747 -0.414 1 97.55 58 LEU B CA 1
ATOM 2775 C C . LEU B 1 58 ? -5.892 25.184 0.512 1 97.55 58 LEU B C 1
ATOM 2777 O O . LEU B 1 58 ? -5.578 24.494 1.485 1 97.55 58 LEU B O 1
ATOM 2781 N N . PRO B 1 59 ? -7.166 25.539 0.302 1 95.95 59 PRO B N 1
ATOM 2782 C CA . PRO B 1 59 ? -8.227 24.881 1.066 1 95.95 59 PRO B CA 1
ATOM 2783 C C . PRO B 1 59 ? -8.501 23.456 0.59 1 95.95 59 PRO B C 1
ATOM 2785 O O . PRO B 1 59 ? -8.955 23.255 -0.54 1 95.95 59 PRO B O 1
ATOM 2788 N N . ARG B 1 60 ? -8.419 22.51 1.447 1 96.4 60 ARG B N 1
ATOM 2789 C CA . ARG B 1 60 ? -8.457 21.088 1.125 1 96.4 60 ARG B CA 1
ATOM 2790 C C . ARG B 1 60 ? -9.778 20.712 0.463 1 96.4 60 ARG B C 1
ATOM 2792 O O . ARG B 1 60 ? -9.791 20.054 -0.58 1 96.4 60 ARG B O 1
ATOM 2799 N N . HIS B 1 61 ? -10.862 21.183 1.01 1 96.81 61 HIS B N 1
ATOM 2800 C CA . HIS B 1 61 ? -12.197 20.779 0.584 1 96.81 61 HIS B CA 1
ATOM 2801 C C . HIS B 1 61 ? -12.809 21.809 -0.36 1 96.81 61 HIS B C 1
ATOM 2803 O O . HIS B 1 61 ? -14.03 21.853 -0.53 1 96.81 61 HIS B O 1
ATOM 2809 N N . GLY B 1 62 ? -11.961 22.683 -0.904 1 95.38 62 GLY B N 1
ATOM 2810 C CA . GLY B 1 62 ? -12.459 23.819 -1.664 1 95.38 62 GLY B CA 1
ATOM 2811 C C . GLY B 1 62 ? -12.845 24.998 -0.79 1 95.38 62 GLY B C 1
ATOM 2812 O O . GLY B 1 62 ? -12.981 24.857 0.427 1 95.38 62 GLY B O 1
ATOM 2813 N N . PRO B 1 63 ? -12.958 26.12 -1.409 1 91.95 63 PRO B N 1
ATOM 2814 C CA . PRO B 1 63 ? -13.239 27.331 -0.635 1 91.95 63 PRO B CA 1
ATOM 2815 C C . PRO B 1 63 ? -14.595 27.282 0.066 1 91.95 63 PRO B C 1
ATOM 2817 O O . PRO B 1 63 ? -14.824 28.02 1.027 1 91.95 63 PRO B O 1
ATOM 2820 N N . HIS B 1 64 ? -15.456 26.352 -0.38 1 92.79 64 HIS B N 1
ATOM 2821 C CA . HIS B 1 64 ? -16.797 26.285 0.19 1 92.79 64 HIS B CA 1
ATOM 2822 C C . HIS B 1 64 ? -17.059 24.922 0.823 1 92.79 64 HIS B C 1
ATOM 2824 O O . HIS B 1 64 ? -18.212 24.511 0.965 1 92.79 64 HIS B O 1
ATOM 2830 N N . HIS B 1 65 ? -15.982 24.224 1.086 1 93.85 65 HIS B N 1
ATOM 2831 C CA . HIS B 1 65 ? -16.085 22.893 1.673 1 93.85 65 HIS B CA 1
ATOM 2832 C C . HIS B 1 65 ? -16.977 21.986 0.832 1 93.85 65 HIS B C 1
ATOM 2834 O O . HIS B 1 65 ? -17.892 21.348 1.357 1 93.85 65 HIS B O 1
ATOM 2840 N N . GLN B 1 66 ? -16.686 21.898 -0.399 1 95.98 66 GLN B N 1
ATOM 2841 C CA . GLN B 1 66 ? -17.634 21.275 -1.317 1 95.98 66 GLN B CA 1
ATOM 2842 C C . GLN B 1 66 ? -17.185 19.869 -1.702 1 95.98 66 GLN B C 1
ATOM 2844 O O . GLN B 1 66 ? -17.912 19.144 -2.385 1 95.98 66 GLN B O 1
ATOM 2849 N N . TYR B 1 67 ? -16.068 19.422 -1.274 1 96.78 67 TYR B N 1
ATOM 2850 C CA . TYR B 1 67 ? -15.584 18.083 -1.593 1 96.78 67 TYR B CA 1
ATOM 2851 C C . TYR B 1 67 ? -15.558 17.203 -0.349 1 96.78 67 TYR B C 1
ATOM 2853 O O . TYR B 1 67 ? -14.933 17.553 0.654 1 96.78 67 TYR B O 1
ATOM 2861 N N . ASN B 1 68 ? -16.23 16.074 -0.444 1 96.73 68 ASN B N 1
ATOM 2862 C CA . ASN B 1 68 ? -16.062 15.045 0.576 1 96.73 68 ASN B CA 1
ATOM 2863 C C . ASN B 1 68 ? -14.617 14.56 0.651 1 96.73 68 ASN B C 1
ATOM 2865 O O . ASN B 1 68 ? -13.86 14.699 -0.311 1 96.73 68 ASN B O 1
ATOM 2869 N N . PRO B 1 69 ? -14.259 14.007 1.843 1 96.88 69 PRO B N 1
ATOM 2870 C CA . PRO B 1 69 ? -12.888 13.504 1.957 1 96.88 69 PRO B CA 1
ATOM 2871 C C . PRO B 1 69 ? -12.494 12.597 0.794 1 96.88 69 PRO B C 1
ATOM 2873 O O . PRO B 1 69 ? -11.355 12.652 0.322 1 96.88 69 PRO B O 1
ATOM 2876 N N . SER B 1 70 ? -13.429 11.836 0.252 1 96.46 70 SER B N 1
ATOM 2877 C CA . SER B 1 70 ? -13.112 10.9 -0.821 1 96.46 70 SER B CA 1
ATOM 2878 C C . SER B 1 70 ? -13.141 11.589 -2.182 1 96.46 70 SER B C 1
ATOM 2880 O O . SER B 1 70 ? -12.682 11.026 -3.178 1 96.46 70 SER B O 1
ATOM 2882 N N . GLU B 1 71 ? -13.632 12.795 -2.251 1 97.21 71 GLU B N 1
ATOM 2883 C CA . GLU B 1 71 ? -13.775 13.513 -3.514 1 97.21 71 GLU B CA 1
ATOM 2884 C C . GLU B 1 71 ? -12.645 14.52 -3.707 1 97.21 71 GLU B C 1
ATOM 2886 O O . GLU B 1 71 ? -12.446 15.033 -4.81 1 97.21 71 GLU B O 1
ATOM 2891 N N . VAL B 1 72 ? -11.927 14.795 -2.616 1 97.85 72 VAL B N 1
ATOM 2892 C CA . VAL B 1 72 ? -10.786 15.697 -2.731 1 97.85 72 VAL B CA 1
ATOM 2893 C C . VAL B 1 72 ? -9.79 15.143 -3.747 1 97.85 72 VAL B C 1
ATOM 2895 O O . VAL B 1 72 ? -9.459 13.955 -3.717 1 97.85 72 VAL B O 1
ATOM 2898 N N . ASN B 1 73 ? -9.376 15.947 -4.673 1 98.16 73 ASN B N 1
ATOM 2899 C CA . ASN B 1 73 ? -8.316 15.543 -5.591 1 98.16 73 ASN B CA 1
ATOM 2900 C C . ASN B 1 73 ? -6.935 15.744 -4.974 1 98.16 73 ASN B C 1
ATOM 2902 O O . ASN B 1 73 ? -6.206 16.661 -5.357 1 98.16 73 ASN B O 1
ATOM 2906 N N . TYR B 1 74 ? -6.565 14.865 -4.145 1 98.67 74 TYR B N 1
ATOM 2907 C CA . TYR B 1 74 ? -5.329 14.966 -3.378 1 98.67 74 TYR B CA 1
ATOM 2908 C C . TYR B 1 74 ? -4.117 15.018 -4.301 1 98.67 74 TYR B C 1
ATOM 2910 O O . TYR B 1 74 ? -3.155 15.741 -4.033 1 98.67 74 TYR B O 1
ATOM 2918 N N . ARG B 1 75 ? -4.154 14.233 -5.41 1 98.71 75 ARG B N 1
ATOM 2919 C CA . ARG B 1 75 ? -3.031 14.214 -6.342 1 98.71 75 ARG B CA 1
ATOM 2920 C C . ARG B 1 75 ? -2.818 15.587 -6.971 1 98.71 75 ARG B C 1
ATOM 2922 O O . ARG B 1 75 ? -1.691 16.085 -7.021 1 98.71 75 ARG B O 1
ATOM 2929 N N . ALA B 1 76 ? -3.899 16.172 -7.396 1 98.65 76 ALA B N 1
ATOM 2930 C CA . ALA B 1 76 ? -3.786 17.496 -8.003 1 98.65 76 ALA B CA 1
ATOM 2931 C C . ALA B 1 76 ? -3.31 18.528 -6.985 1 98.65 76 ALA B C 1
ATOM 2933 O O . ALA B 1 76 ? -2.48 19.384 -7.301 1 98.65 76 ALA B O 1
ATOM 2934 N N . ASN B 1 77 ? -3.852 18.436 -5.769 1 98.75 77 ASN B N 1
ATOM 2935 C CA . ASN B 1 77 ? -3.45 19.364 -4.718 1 98.75 77 ASN B CA 1
ATOM 2936 C C . ASN B 1 77 ? -1.944 19.314 -4.472 1 98.75 77 ASN B C 1
ATOM 2938 O O . ASN B 1 77 ? -1.268 20.343 -4.53 1 98.75 77 ASN B O 1
ATOM 2942 N N . ILE B 1 78 ? -1.429 18.135 -4.253 1 98.86 78 ILE B N 1
ATOM 2943 C CA . ILE B 1 78 ? -0.024 17.977 -3.894 1 98.86 78 ILE B CA 1
ATOM 2944 C C . ILE B 1 78 ? 0.855 18.268 -5.108 1 98.86 78 ILE B C 1
ATOM 2946 O O . ILE B 1 78 ? 1.908 18.898 -4.984 1 98.86 78 ILE B O 1
ATOM 2950 N N . CYS B 1 79 ? 0.429 17.833 -6.281 1 98.79 79 CYS B N 1
ATOM 2951 C CA . CYS B 1 79 ? 1.192 18.086 -7.498 1 98.79 79 CYS B CA 1
ATOM 2952 C C . CYS B 1 79 ? 1.294 19.58 -7.777 1 98.79 79 CYS B C 1
ATOM 2954 O O . CYS B 1 79 ? 2.36 20.075 -8.148 1 98.79 79 CYS B O 1
ATOM 2956 N N . ALA B 1 80 ? 0.18 20.275 -7.632 1 98.57 80 ALA B N 1
ATOM 2957 C CA . ALA B 1 80 ? 0.186 21.72 -7.846 1 98.57 80 ALA B CA 1
ATOM 2958 C C . ALA B 1 80 ? 1.161 22.41 -6.897 1 98.57 80 ALA B C 1
ATOM 2960 O O . ALA B 1 80 ? 1.886 23.324 -7.299 1 98.57 80 ALA B O 1
ATOM 2961 N N . LEU B 1 81 ? 1.16 21.974 -5.669 1 98.62 81 LEU B N 1
ATOM 2962 C CA . LEU B 1 81 ? 2.09 22.546 -4.701 1 98.62 81 LEU B CA 1
ATOM 2963 C C . LEU B 1 81 ? 3.534 22.254 -5.095 1 98.62 81 LEU B C 1
ATOM 2965 O O . LEU B 1 81 ? 4.401 23.122 -4.977 1 98.62 81 LEU B O 1
ATOM 2969 N N . LYS B 1 82 ? 3.794 21.049 -5.517 1 98.26 82 LYS B N 1
ATOM 2970 C CA . LYS B 1 82 ? 5.123 20.704 -6.013 1 98.26 82 LYS B CA 1
ATOM 2971 C C . LYS B 1 82 ? 5.532 21.613 -7.169 1 98.26 82 LYS B C 1
ATOM 2973 O O . LYS B 1 82 ? 6.665 22.097 -7.215 1 98.26 82 LYS B O 1
ATOM 2978 N N . GLN B 1 83 ? 4.629 21.858 -8.084 1 97.18 83 GLN B N 1
ATOM 2979 C CA . GLN B 1 83 ? 4.882 22.713 -9.239 1 97.18 83 GLN B CA 1
ATOM 2980 C C . GLN B 1 83 ? 5.254 24.128 -8.804 1 97.18 83 GLN B C 1
ATOM 2982 O O . GLN B 1 83 ? 6.044 24.801 -9.469 1 97.18 83 GLN B O 1
ATOM 2987 N N . MET B 1 84 ? 4.693 24.537 -7.665 1 97.31 84 MET B N 1
ATOM 2988 C CA . MET B 1 84 ? 4.962 25.877 -7.15 1 97.31 84 MET B CA 1
ATOM 2989 C C . MET B 1 84 ? 6.332 25.939 -6.483 1 97.31 84 MET B C 1
ATOM 2991 O O . MET B 1 84 ? 6.799 27.018 -6.114 1 97.31 84 MET B O 1
ATOM 2995 N N . GLY B 1 85 ? 6.945 24.754 -6.252 1 96.8 85 GLY B N 1
ATOM 2996 C CA . GLY B 1 85 ? 8.261 24.695 -5.635 1 96.8 85 GLY B CA 1
ATOM 2997 C C . GLY B 1 85 ? 8.209 24.41 -4.146 1 96.8 85 GLY B C 1
ATOM 2998 O O . GLY B 1 85 ? 9.229 24.487 -3.458 1 96.8 85 GLY B O 1
ATOM 2999 N N . VAL B 1 86 ? 7.107 24.027 -3.655 1 98.25 86 VAL B N 1
ATOM 3000 C CA . VAL B 1 86 ? 6.893 23.796 -2.23 1 98.25 86 VAL B CA 1
ATOM 3001 C C . VAL B 1 86 ? 7.762 22.632 -1.759 1 98.25 86 VAL B C 1
ATOM 3003 O O . VAL B 1 86 ? 7.837 21.596 -2.424 1 98.25 86 VAL B O 1
ATOM 3006 N N . ARG B 1 87 ? 8.357 22.829 -0.579 1 98.47 87 ARG B N 1
ATOM 3007 C CA . ARG B 1 87 ? 9.199 21.804 0.029 1 98.47 87 ARG B CA 1
ATOM 3008 C C . ARG B 1 87 ? 8.676 21.41 1.406 1 98.47 87 ARG B C 1
ATOM 3010 O O . ARG B 1 87 ? 9.08 20.386 1.96 1 98.47 87 ARG B O 1
ATOM 3017 N N . TYR B 1 88 ? 7.799 22.241 1.976 1 98.82 88 TYR B N 1
ATOM 3018 C CA . TYR B 1 88 ? 7.236 22.035 3.306 1 98.82 88 TYR B CA 1
ATOM 3019 C C . TYR B 1 88 ? 5.731 22.279 3.305 1 98.82 88 TYR B C 1
ATOM 3021 O O . TYR B 1 88 ? 5.268 23.337 2.873 1 98.82 88 TYR B O 1
ATOM 3029 N N . ILE B 1 89 ? 4.99 21.29 3.778 1 98.84 89 ILE B N 1
ATOM 3030 C CA . ILE B 1 89 ? 3.544 21.442 3.893 1 98.84 89 ILE B CA 1
ATOM 3031 C C . ILE B 1 89 ? 3.132 21.373 5.361 1 98.84 89 ILE B C 1
ATOM 3033 O O . ILE B 1 89 ? 3.426 20.392 6.049 1 98.84 89 ILE B O 1
ATOM 3037 N N . LEU B 1 90 ? 2.513 22.382 5.826 1 98.62 90 LEU B N 1
ATOM 3038 C CA . LEU B 1 90 ? 1.783 22.364 7.089 1 98.62 90 LEU B CA 1
ATOM 3039 C C . LEU B 1 90 ? 0.296 22.122 6.854 1 98.62 90 LEU B C 1
ATOM 3041 O O . LEU B 1 90 ? -0.385 22.953 6.249 1 98.62 90 LEU B O 1
ATOM 3045 N N . ALA B 1 91 ? -0.179 21.033 7.305 1 98.48 91 ALA B N 1
ATOM 3046 C CA . ALA B 1 91 ? -1.601 20.725 7.18 1 98.48 91 ALA B CA 1
ATOM 3047 C C . ALA B 1 91 ? -2.333 20.964 8.497 1 98.48 91 ALA B C 1
ATOM 3049 O O . ALA B 1 91 ? -1.803 20.669 9.571 1 98.48 91 ALA B O 1
ATOM 3050 N N . ILE B 1 92 ? -3.488 21.489 8.423 1 97.49 92 ILE B N 1
ATOM 3051 C CA . ILE B 1 92 ? -4.362 21.716 9.568 1 97.49 92 ILE B CA 1
ATOM 3052 C C . ILE B 1 92 ? -5.592 20.816 9.465 1 97.49 92 ILE B C 1
ATOM 3054 O O . ILE B 1 92 ? -6.337 20.881 8.485 1 97.49 92 ILE B O 1
ATOM 3058 N N . ASN B 1 93 ? -5.836 19.997 10.432 1 96.03 93 ASN B N 1
ATOM 3059 C CA . ASN B 1 93 ? -6.893 18.994 10.352 1 96.03 93 ASN B CA 1
ATOM 3060 C C . ASN B 1 93 ? -7.801 19.038 11.578 1 96.03 93 ASN B C 1
ATOM 3062 O O . ASN B 1 93 ? -7.331 19.251 12.697 1 96.03 93 ASN B O 1
ATOM 3066 N N . ALA B 1 94 ? -9.105 18.897 11.381 1 95.04 94 ALA B N 1
ATOM 3067 C CA . ALA B 1 94 ? -10.05 18.619 12.459 1 95.04 94 ALA B CA 1
ATOM 3068 C C . ALA B 1 94 ? -10.148 17.12 12.729 1 95.04 94 ALA B C 1
ATOM 3070 O O . ALA B 1 94 ? -10.292 16.324 11.799 1 95.04 94 ALA B O 1
ATOM 3071 N N . VAL B 1 95 ? -10.073 16.766 14.01 1 96.59 95 VAL B N 1
ATOM 3072 C CA . VAL B 1 95 ? -10.038 15.338 14.312 1 96.59 95 VAL B CA 1
ATOM 3073 C C . VAL B 1 95 ? -10.865 15.055 15.564 1 96.59 95 VAL B C 1
ATOM 3075 O O . VAL B 1 95 ? -11.114 15.955 16.369 1 96.59 95 VAL B O 1
ATOM 3078 N N . GLY B 1 96 ? -11.322 13.84 15.66 1 95.45 96 GLY B N 1
ATOM 3079 C CA . GLY B 1 96 ? -11.859 13.331 16.912 1 95.45 96 GLY B CA 1
ATOM 3080 C C . GLY B 1 96 ? -10.815 12.646 17.774 1 95.45 96 GLY B C 1
ATOM 3081 O O . GLY B 1 96 ? -9.799 12.167 17.265 1 95.45 96 GLY B O 1
ATOM 3082 N N . SER B 1 97 ? -11.118 12.604 19.046 1 97.19 97 SER B N 1
ATOM 3083 C CA . SER B 1 97 ? -10.214 11.947 19.984 1 97.19 97 SER B CA 1
ATOM 3084 C C . SER B 1 97 ? -10.615 10.494 20.214 1 97.19 97 SER B C 1
ATOM 3086 O O . SER B 1 97 ? -11.803 10.182 20.321 1 97.19 97 SER B O 1
ATOM 3088 N N . LEU B 1 98 ? -9.634 9.616 20.235 1 97.29 98 LEU B N 1
ATOM 3089 C CA . LEU B 1 98 ? -9.829 8.22 20.614 1 97.29 98 LEU B CA 1
ATOM 3090 C C . LEU B 1 98 ? -9.227 7.94 21.986 1 97.29 98 LEU B C 1
ATOM 3092 O O . LEU B 1 98 ? -9.162 6.786 22.416 1 97.29 98 LEU B O 1
ATOM 3096 N N . ASP B 1 99 ? -8.718 8.889 22.602 1 96.42 99 ASP B N 1
ATOM 3097 C CA . ASP B 1 99 ? -7.955 8.773 23.841 1 96.42 99 ASP B CA 1
ATOM 3098 C C . ASP B 1 99 ? -8.299 9.905 24.806 1 96.42 99 ASP B C 1
ATOM 3100 O O . ASP B 1 99 ? -8.326 11.074 24.415 1 96.42 99 ASP B O 1
ATOM 3104 N N . GLU B 1 100 ? -8.52 9.669 26.063 1 94.96 100 GLU B N 1
ATOM 3105 C CA . GLU B 1 100 ? -8.953 10.642 27.062 1 94.96 100 GLU B CA 1
ATOM 3106 C C . GLU B 1 100 ? -7.875 11.693 27.31 1 94.96 100 GLU B C 1
ATOM 3108 O O . GLU B 1 100 ? -8.173 12.798 27.771 1 94.96 100 GLU B O 1
ATOM 3113 N N . SER B 1 101 ? -6.675 11.358 26.954 1 96.84 101 SER B N 1
ATOM 3114 C CA . SER B 1 101 ? -5.575 12.286 27.193 1 96.84 101 SER B CA 1
ATOM 3115 C C . SER B 1 101 ? -5.537 13.384 26.135 1 96.84 101 SER B C 1
ATOM 3117 O O . SER B 1 101 ? -4.838 14.386 26.298 1 96.84 101 SER B O 1
ATOM 3119 N N . PHE B 1 102 ? -6.263 13.207 25.077 1 97.46 102 PHE B N 1
ATOM 3120 C CA . PHE B 1 102 ? -6.432 14.211 24.033 1 97.46 102 PHE B CA 1
ATOM 3121 C C . PHE B 1 102 ? -7.83 14.816 24.084 1 97.46 102 PHE B C 1
ATOM 3123 O O . PHE B 1 102 ? -8.798 14.191 23.645 1 97.46 102 PHE B O 1
ATOM 3130 N N . LYS B 1 103 ? -7.962 16.057 24.482 1 95.67 103 LYS B N 1
ATOM 3131 C CA . LYS B 1 103 ? -9.274 16.634 24.76 1 95.67 103 LYS B CA 1
ATOM 3132 C C . LYS B 1 103 ? -9.652 17.672 23.707 1 95.67 103 LYS B C 1
ATOM 3134 O O . LYS B 1 103 ? -8.779 18.271 23.077 1 95.67 103 LYS B O 1
ATOM 3139 N N . PRO B 1 104 ? -11 17.836 23.556 1 95.13 104 PRO B N 1
ATOM 3140 C CA . PRO B 1 104 ? -11.419 18.913 22.656 1 95.13 104 PRO B CA 1
ATOM 3141 C C . PRO B 1 104 ? -10.733 20.242 22.967 1 95.13 104 PRO B C 1
ATOM 3143 O O . PRO B 1 104 ? -10.694 20.664 24.126 1 95.13 104 PRO B O 1
ATOM 3146 N N . GLY B 1 105 ? -10.181 20.827 21.917 1 96.02 105 GLY B N 1
ATOM 3147 C CA . GLY B 1 105 ? -9.426 22.059 22.089 1 96.02 105 GLY B CA 1
ATOM 3148 C C . GLY B 1 105 ? -7.925 21.852 22.027 1 96.02 105 GLY B C 1
ATOM 3149 O O . GLY B 1 105 ? -7.174 22.792 21.757 1 96.02 105 GLY B O 1
ATOM 3150 N N . ASP B 1 106 ? -7.484 20.653 22.261 1 97.8 106 ASP B N 1
ATOM 3151 C CA . ASP B 1 106 ? -6.058 20.349 22.204 1 97.8 106 ASP B CA 1
ATOM 3152 C C . ASP B 1 106 ? -5.533 20.445 20.773 1 97.8 106 ASP B C 1
ATOM 3154 O O . ASP B 1 106 ? -6.292 20.283 19.816 1 97.8 106 ASP B O 1
ATOM 3158 N N . LEU B 1 107 ? -4.28 20.777 20.666 1 98.4 107 LEU B N 1
ATOM 3159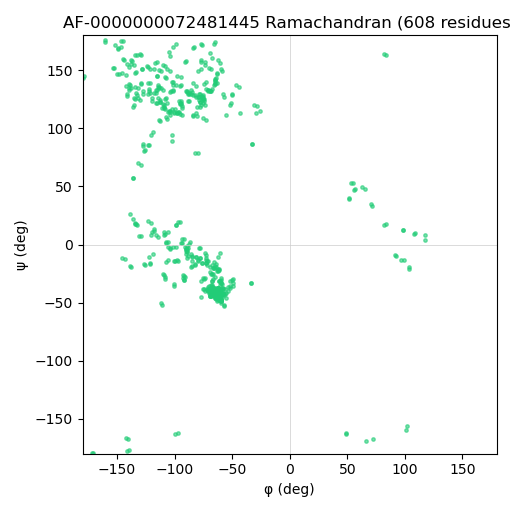 C CA . LEU B 1 107 ? -3.528 20.715 19.417 1 98.4 107 LEU B CA 1
ATOM 3160 C C . LEU B 1 107 ? -2.492 19.597 19.46 1 98.4 107 LEU B C 1
ATOM 3162 O O . LEU B 1 107 ? -1.788 19.436 20.46 1 98.4 107 LEU B O 1
ATOM 3166 N N . VAL B 1 108 ? -2.428 18.804 18.412 1 98.73 108 VAL B N 1
ATOM 3167 C CA . VAL B 1 108 ? -1.549 17.639 18.436 1 98.73 108 VAL B CA 1
ATOM 3168 C C . VAL B 1 108 ? -0.689 17.614 17.175 1 98.73 108 VAL B C 1
ATOM 3170 O O . VAL B 1 108 ? -1.209 17.701 16.06 1 98.73 108 VAL B O 1
ATOM 3173 N N . LEU B 1 109 ? 0.588 17.569 17.337 1 98.71 109 LEU B N 1
ATOM 3174 C CA . LEU B 1 109 ? 1.476 17.224 16.232 1 98.71 109 LEU B CA 1
ATOM 3175 C C . LEU B 1 109 ? 1.528 15.714 16.027 1 98.71 109 LEU B C 1
ATOM 3177 O O . LEU B 1 109 ? 2.167 15 16.803 1 98.71 109 LEU B O 1
ATOM 3181 N N . CYS B 1 110 ? 0.953 15.274 14.915 1 98.55 110 CYS B N 1
ATOM 3182 C CA . CYS B 1 110 ? 0.902 13.837 14.675 1 98.55 110 CYS B CA 1
ATOM 3183 C C . CYS B 1 110 ? 2.221 13.331 14.103 1 98.55 110 CYS B C 1
ATOM 3185 O O . CYS B 1 110 ? 2.793 13.955 13.207 1 98.55 110 CYS B O 1
ATOM 3187 N N . ASP B 1 111 ? 2.661 12.208 14.626 1 98.36 111 ASP B N 1
ATOM 3188 C CA . ASP B 1 111 ? 3.914 11.656 14.12 1 98.36 111 ASP B CA 1
ATOM 3189 C C . ASP B 1 111 ? 3.696 10.278 13.499 1 98.36 111 ASP B C 1
ATOM 3191 O O . ASP B 1 111 ? 4.582 9.749 12.823 1 98.36 111 ASP B O 1
ATOM 3195 N N . GLN B 1 112 ? 2.519 9.714 13.648 1 98.56 112 GLN B N 1
ATOM 3196 C CA . GLN B 1 112 ? 2.166 8.43 13.053 1 98.56 112 GLN B CA 1
ATOM 3197 C C . GLN B 1 112 ? 0.753 8.46 12.477 1 98.56 112 GLN B C 1
ATOM 3199 O O . GLN B 1 112 ? -0.087 9.244 12.921 1 98.56 112 GLN B O 1
ATOM 3204 N N . ILE B 1 113 ? 0.514 7.576 11.504 1 98.63 113 ILE B N 1
ATOM 3205 C CA . ILE B 1 113 ? -0.77 7.505 10.815 1 98.63 113 ILE B CA 1
ATOM 3206 C C . ILE B 1 113 ? -1.125 6.047 10.536 1 98.63 113 ILE B C 1
ATOM 3208 O O . ILE B 1 113 ? -0.26 5.25 10.166 1 98.63 113 ILE B O 1
ATOM 3212 N N . ILE B 1 114 ? -2.292 5.66 10.75 1 98.47 114 ILE B N 1
ATOM 3213 C CA . ILE B 1 114 ? -2.876 4.398 10.307 1 98.47 114 ILE B CA 1
ATOM 3214 C C . ILE B 1 114 ? -3.93 4.665 9.235 1 98.47 114 ILE B C 1
ATOM 3216 O O . ILE B 1 114 ? -4.937 5.327 9.498 1 98.47 114 ILE B O 1
ATOM 3220 N N . ASP B 1 115 ? -3.704 4.161 8.085 1 97.94 115 ASP B N 1
ATOM 3221 C CA . ASP B 1 115 ? -4.574 4.433 6.945 1 97.94 115 ASP B CA 1
ATOM 3222 C C . ASP B 1 115 ? -5.647 3.356 6.804 1 97.94 115 ASP B C 1
ATOM 3224 O O . ASP B 1 115 ? -5.336 2.191 6.55 1 97.94 115 ASP B O 1
ATOM 3228 N N . LYS B 1 116 ? -6.881 3.748 6.891 1 97.37 116 LYS B N 1
ATOM 3229 C CA . LYS B 1 116 ? -8.013 2.846 6.701 1 97.37 116 LYS B CA 1
ATOM 3230 C C . LYS B 1 116 ? -8.867 3.276 5.512 1 97.37 116 LYS B C 1
ATOM 3232 O O . LYS B 1 116 ? -10.009 2.835 5.369 1 97.37 116 LYS B O 1
ATOM 3237 N N . THR B 1 117 ? -8.359 4.208 4.702 1 96.89 117 THR B N 1
ATOM 3238 C CA . THR B 1 117 ? -9.088 4.67 3.526 1 96.89 117 THR B CA 1
ATOM 3239 C C . THR B 1 117 ? -8.994 3.649 2.395 1 96.89 117 THR B C 1
ATOM 3241 O O . THR B 1 117 ? -8.072 2.831 2.367 1 96.89 117 THR B O 1
ATOM 3244 N N . TYR B 1 118 ? -9.974 3.701 1.397 1 94.29 118 TYR B N 1
ATOM 3245 C CA . TYR B 1 118 ? -9.97 2.672 0.363 1 94.29 118 TYR B CA 1
ATOM 3246 C C . TYR B 1 118 ? -10.423 3.241 -0.976 1 94.29 118 TYR B C 1
ATOM 3248 O O . TYR B 1 118 ? -10.312 2.578 -2.009 1 94.29 118 TYR B O 1
ATOM 3256 N N . ALA B 1 119 ? -10.958 4.419 -1.068 1 92.57 119 ALA B N 1
ATOM 3257 C CA . ALA B 1 119 ? -11.635 4.887 -2.275 1 92.57 119 ALA B CA 1
ATOM 3258 C C . ALA B 1 119 ? -10.818 5.969 -2.976 1 92.57 119 ALA B C 1
ATOM 3260 O O . ALA B 1 119 ? -11.286 6.582 -3.939 1 92.57 119 ALA B O 1
ATOM 3261 N N . ARG B 1 120 ? -9.544 6.221 -2.517 1 93.09 120 ARG B N 1
ATOM 3262 C CA . ARG B 1 120 ? -8.783 7.357 -3.028 1 93.09 120 ARG B CA 1
ATOM 3263 C C . ARG B 1 120 ? -7.516 6.892 -3.738 1 93.09 120 ARG B C 1
ATOM 3265 O O . ARG B 1 120 ? -6.97 5.834 -3.416 1 93.09 120 ARG B O 1
ATOM 3272 N N . LYS B 1 121 ? -7.116 7.748 -4.74 1 94.51 121 LYS B N 1
ATOM 3273 C CA . LYS B 1 121 ? -5.809 7.52 -5.351 1 94.51 121 LYS B CA 1
ATOM 3274 C C . LYS B 1 121 ? -4.683 7.982 -4.431 1 94.51 121 LYS B C 1
ATOM 3276 O O . LYS B 1 121 ? -4.636 9.149 -4.037 1 94.51 121 LYS B O 1
ATOM 3281 N N . THR B 1 122 ? -3.77 7.066 -4.164 1 96.01 122 THR B N 1
ATOM 3282 C CA . THR B 1 122 ? -2.819 7.373 -3.101 1 96.01 122 THR B CA 1
ATOM 3283 C C . THR B 1 122 ? -1.389 7.355 -3.633 1 96.01 122 THR B C 1
ATOM 3285 O O . THR B 1 122 ? -0.431 7.367 -2.857 1 96.01 122 THR B O 1
ATOM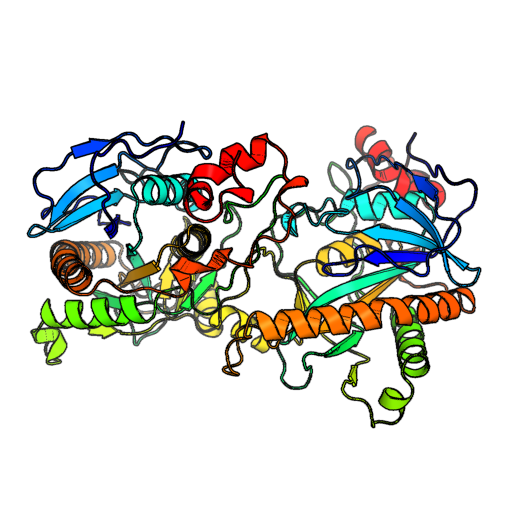 3288 N N . THR B 1 123 ? -1.179 7.249 -4.964 1 98.33 123 THR B N 1
ATOM 3289 C CA . THR B 1 123 ? 0.156 7.245 -5.552 1 98.33 123 THR B CA 1
ATOM 3290 C C . THR B 1 123 ? 0.166 8.006 -6.875 1 98.33 123 THR B C 1
ATOM 3292 O O . THR B 1 123 ? -0.826 8.003 -7.606 1 98.33 123 THR B O 1
ATOM 3295 N N . PHE B 1 124 ? 1.258 8.657 -7.151 1 98.65 124 PHE B N 1
ATOM 3296 C CA . PHE B 1 124 ? 1.48 9.282 -8.45 1 98.65 124 PHE B CA 1
ATOM 3297 C C . PHE B 1 124 ? 2.034 8.273 -9.448 1 98.65 124 PHE B C 1
ATOM 3299 O O . PHE B 1 124 ? 2.04 8.525 -10.655 1 98.65 124 PHE B O 1
ATOM 3306 N N . PHE B 1 125 ? 2.55 7.2 -8.98 1 98.38 125 PHE B N 1
ATOM 3307 C CA . PHE B 1 125 ? 3.324 6.275 -9.8 1 98.38 125 PHE B CA 1
ATOM 3308 C C . PHE B 1 125 ? 2.488 5.058 -10.178 1 98.38 125 PHE B C 1
ATOM 3310 O O . PHE B 1 125 ? 2.404 4.094 -9.414 1 98.38 125 PHE B O 1
ATOM 3317 N N . GLU B 1 126 ? 1.917 5.115 -11.254 1 97.56 126 GLU B N 1
ATOM 3318 C CA . GLU B 1 126 ? 1.05 4.114 -11.867 1 97.56 126 GLU B CA 1
ATOM 3319 C C . GLU B 1 126 ? 1.089 4.207 -13.39 1 97.56 126 GLU B C 1
ATOM 3321 O O . GLU B 1 126 ? 1.707 5.118 -13.945 1 97.56 126 GLU B O 1
ATOM 3326 N N . GLY B 1 127 ? 0.464 3.233 -14.076 1 96.77 127 GLY B N 1
ATOM 3327 C CA . GLY B 1 127 ? 0.395 3.272 -15.528 1 96.77 127 GLY B CA 1
ATOM 3328 C C . GLY B 1 127 ? 1.734 3.022 -16.196 1 96.77 127 GLY B C 1
ATOM 3329 O O . GLY B 1 127 ? 2.086 3.699 -17.165 1 96.77 127 GLY B O 1
ATOM 3330 N N . GLY B 1 128 ? 2.554 2.17 -15.617 1 97.44 128 GLY B N 1
ATOM 3331 C CA . GLY B 1 128 ? 3.796 1.767 -16.257 1 97.44 128 GLY B CA 1
ATOM 3332 C C . GLY B 1 128 ? 5.03 2.164 -15.468 1 97.44 128 GLY B C 1
ATOM 3333 O O . GLY B 1 128 ? 6.156 2.007 -15.946 1 97.44 128 GLY B O 1
ATOM 3334 N N . VAL B 1 129 ? 4.81 2.751 -14.271 1 98.09 129 VAL B N 1
ATOM 3335 C CA . VAL B 1 129 ? 5.915 3.103 -13.385 1 98.09 129 VAL B CA 1
ATOM 3336 C C . VAL B 1 129 ? 5.554 2.749 -11.944 1 98.09 129 VAL B C 1
ATOM 3338 O O . VAL B 1 129 ? 4.418 2.958 -11.513 1 98.09 129 VAL B O 1
ATOM 3341 N N . VAL B 1 130 ? 6.531 2.125 -11.268 1 97.24 130 VAL B N 1
ATOM 3342 C CA . VAL B 1 130 ? 6.304 1.722 -9.884 1 97.24 130 VAL B CA 1
ATOM 3343 C C . VAL B 1 130 ? 7.337 2.386 -8.976 1 97.24 130 VAL B C 1
ATOM 3345 O O . VAL B 1 130 ? 8.533 2.377 -9.277 1 97.24 130 VAL B O 1
ATOM 3348 N N . ALA B 1 131 ? 6.892 2.979 -7.937 1 96.79 131 ALA B N 1
ATOM 3349 C CA . ALA B 1 131 ? 7.773 3.491 -6.89 1 96.79 131 ALA B CA 1
ATOM 3350 C C . ALA B 1 131 ? 7.352 2.973 -5.517 1 96.79 131 ALA B C 1
ATOM 3352 O O . ALA B 1 131 ? 6.164 2.975 -5.183 1 96.79 131 ALA B O 1
ATOM 3353 N N . HIS B 1 132 ? 8.265 2.433 -4.749 1 94.35 132 HIS B N 1
ATOM 3354 C CA . HIS B 1 132 ? 8.087 2.094 -3.342 1 94.35 132 HIS B CA 1
ATOM 3355 C C . HIS B 1 132 ? 8.825 3.077 -2.44 1 94.35 132 HIS B C 1
ATOM 3357 O O . HIS B 1 132 ? 10.057 3.119 -2.437 1 94.35 132 HIS B O 1
ATOM 3363 N N . VAL B 1 133 ? 8.087 3.826 -1.669 1 95.28 133 VAL B N 1
ATOM 3364 C CA . VAL B 1 133 ? 8.735 4.838 -0.841 1 95.28 133 VAL B CA 1
ATOM 3365 C C . VAL B 1 133 ? 8.61 4.457 0.633 1 95.28 133 VAL B C 1
ATOM 3367 O O . VAL B 1 133 ? 7.63 3.827 1.037 1 95.28 133 VAL B O 1
ATOM 3370 N N . ASP B 1 134 ? 9.629 4.887 1.372 1 92.91 134 ASP B N 1
ATOM 3371 C CA . ASP B 1 134 ? 9.608 4.707 2.82 1 92.91 134 ASP B CA 1
ATOM 3372 C C . ASP B 1 134 ? 8.585 5.632 3.475 1 92.91 134 ASP B C 1
ATOM 3374 O O . ASP B 1 134 ? 8.514 6.818 3.147 1 92.91 134 ASP B O 1
ATOM 3378 N N . LEU B 1 135 ? 7.795 5.031 4.362 1 95.55 135 LEU B N 1
ATOM 3379 C CA . LEU B 1 135 ? 6.785 5.821 5.059 1 95.55 135 LEU B CA 1
ATOM 3380 C C . LEU B 1 135 ? 6.754 5.475 6.544 1 95.55 135 LEU B C 1
ATOM 3382 O O . LEU B 1 135 ? 5.736 5.674 7.211 1 95.55 135 LEU B O 1
ATOM 3386 N N . ALA B 1 136 ? 7.826 4.935 7.074 1 95.86 136 ALA B N 1
ATOM 3387 C CA . ALA B 1 136 ? 7.871 4.56 8.485 1 95.86 136 ALA B CA 1
ATOM 3388 C C . ALA B 1 136 ? 7.485 5.736 9.378 1 95.86 136 ALA B C 1
ATOM 3390 O O . ALA B 1 136 ? 6.813 5.556 10.396 1 95.86 136 ALA B O 1
ATOM 3391 N N . HIS B 1 137 ? 7.967 6.886 8.975 1 96.91 137 HIS B N 1
ATOM 3392 C CA . HIS B 1 137 ? 7.616 8.147 9.618 1 96.91 137 HIS B CA 1
ATOM 3393 C C . HIS B 1 137 ? 6.917 9.088 8.642 1 96.91 137 HIS B C 1
ATOM 3395 O O . HIS B 1 137 ? 7.574 9.86 7.939 1 96.91 137 HIS B O 1
ATOM 3401 N N . PRO B 1 138 ? 5.578 9.076 8.693 1 97.96 138 PRO B N 1
ATOM 3402 C CA . PRO B 1 138 ? 4.802 9.754 7.652 1 97.96 138 PRO B CA 1
ATOM 3403 C C . PRO B 1 138 ? 4.876 11.275 7.757 1 97.96 138 PRO B C 1
ATOM 3405 O O . PRO B 1 138 ? 4.539 11.98 6.802 1 97.96 138 PRO B O 1
ATOM 3408 N N . THR B 1 139 ? 5.304 11.796 8.938 1 98.47 139 THR B N 1
ATOM 3409 C CA . THR B 1 139 ? 5.519 13.226 9.129 1 98.47 139 THR B CA 1
ATOM 3410 C C . THR B 1 139 ? 6.986 13.517 9.432 1 98.47 139 THR B C 1
ATOM 3412 O O . THR B 1 139 ? 7.735 12.619 9.822 1 98.47 139 THR B O 1
ATOM 3415 N N . SER B 1 140 ? 7.403 14.73 9.146 1 98.43 140 SER B N 1
ATOM 3416 C CA . SER B 1 140 ? 8.789 15.133 9.361 1 98.43 140 SER B CA 1
ATOM 3417 C C . SER B 1 140 ? 9.076 15.36 10.841 1 98.43 140 SER B C 1
ATOM 3419 O O . SER B 1 140 ? 8.411 16.17 11.491 1 98.43 140 SER B O 1
ATOM 3421 N N . ARG B 1 141 ? 10.08 14.724 11.354 1 97.44 141 ARG B N 1
ATOM 3422 C CA . ARG B 1 141 ? 10.462 14.863 12.756 1 97.44 141 ARG B CA 1
ATOM 3423 C C . ARG B 1 141 ? 10.963 16.273 13.05 1 97.44 141 ARG B C 1
ATOM 3425 O O . ARG B 1 141 ? 10.6 16.868 14.067 1 97.44 141 ARG B O 1
ATOM 3432 N N . ILE B 1 142 ? 11.73 16.751 12.155 1 98.23 142 ILE B N 1
ATOM 3433 C CA . ILE B 1 142 ? 12.305 18.08 12.333 1 98.23 142 ILE B CA 1
ATOM 3434 C C . ILE B 1 142 ? 11.205 19.134 12.235 1 98.23 142 ILE B C 1
ATOM 3436 O O . ILE B 1 142 ? 11.124 20.035 13.073 1 98.23 142 ILE B O 1
ATOM 3440 N N . PHE B 1 143 ? 10.342 18.983 11.252 1 98.62 143 PHE B N 1
ATOM 3441 C CA . PHE B 1 143 ? 9.247 19.93 11.079 1 98.62 143 PHE B CA 1
ATOM 3442 C C . PHE B 1 143 ? 8.322 19.915 12.29 1 98.62 143 PHE B C 1
ATOM 3444 O O . PHE B 1 143 ? 7.92 20.971 12.783 1 98.62 143 PHE B O 1
ATOM 3451 N N . ASN B 1 144 ? 8.05 18.727 12.774 1 98.57 144 ASN B N 1
ATOM 3452 C CA . ASN B 1 144 ? 7.208 18.597 13.959 1 98.57 144 ASN B CA 1
ATOM 3453 C C . ASN B 1 144 ? 7.815 19.319 15.159 1 98.57 144 ASN B C 1
ATOM 3455 O O . ASN B 1 144 ? 7.099 19.964 15.928 1 98.57 144 ASN B O 1
ATOM 3459 N N . LYS B 1 145 ? 9.105 19.191 15.31 1 98.24 145 LYS B N 1
ATOM 3460 C CA . LYS B 1 145 ? 9.779 19.862 16.418 1 98.24 145 LYS B CA 1
ATOM 3461 C C . LYS B 1 145 ? 9.666 21.378 16.292 1 98.24 145 LYS B C 1
ATOM 3463 O O . LYS B 1 145 ? 9.345 22.065 17.265 1 98.24 145 LYS B O 1
ATOM 3468 N N . ILE B 1 146 ? 9.895 21.876 15.118 1 98.27 146 ILE B N 1
ATOM 3469 C CA . ILE B 1 146 ? 9.797 23.309 14.861 1 98.27 146 ILE B CA 1
ATOM 3470 C C . ILE B 1 146 ? 8.375 23.788 15.144 1 98.27 146 ILE B C 1
ATOM 3472 O O . ILE B 1 146 ? 8.177 24.804 15.814 1 98.27 146 ILE B O 1
ATOM 3476 N N . ALA B 1 147 ? 7.416 23.044 14.661 1 98.47 147 ALA B N 1
ATOM 3477 C CA . ALA B 1 147 ? 6.012 23.403 14.844 1 98.47 147 ALA B CA 1
ATOM 3478 C C . ALA B 1 147 ? 5.624 23.364 16.319 1 98.47 147 ALA B C 1
ATOM 3480 O O . ALA B 1 147 ? 4.901 24.24 16.8 1 98.47 147 ALA B O 1
ATOM 3481 N N . TYR B 1 148 ? 6.102 22.345 17.018 1 98.47 148 TYR B N 1
ATOM 3482 C CA . TYR B 1 148 ? 5.792 22.21 18.437 1 98.47 148 TYR B CA 1
ATOM 3483 C C . TYR B 1 148 ? 6.292 23.418 19.221 1 98.47 148 TYR B C 1
ATOM 3485 O O . TYR B 1 148 ? 5.547 24.005 20.01 1 98.47 148 TYR B O 1
ATOM 3493 N N . GLU B 1 149 ? 7.506 23.787 19.012 1 98.09 149 GLU B N 1
ATOM 3494 C CA . GLU B 1 149 ? 8.089 24.939 19.693 1 98.09 149 GLU B CA 1
ATOM 3495 C C . GLU B 1 149 ? 7.345 26.224 19.34 1 98.09 149 GLU B C 1
ATOM 3497 O O . GLU B 1 149 ? 7.123 27.076 20.203 1 98.09 149 GLU B O 1
ATOM 3502 N N . ALA B 1 150 ? 7.017 26.338 18.102 1 97.97 150 ALA B N 1
ATOM 3503 C CA . ALA B 1 150 ? 6.272 27.513 17.658 1 97.97 150 ALA B CA 1
ATOM 3504 C C . ALA B 1 150 ? 4.912 27.592 18.344 1 97.97 150 ALA B C 1
ATOM 3506 O O . ALA B 1 150 ? 4.465 28.676 18.727 1 97.97 150 ALA B O 1
ATOM 3507 N N . LEU B 1 151 ? 4.239 26.441 18.454 1 98.15 151 LEU B N 1
ATOM 3508 C CA . LEU B 1 151 ? 2.944 26.4 19.123 1 98.15 151 LEU B CA 1
ATOM 3509 C C . LEU B 1 151 ? 3.066 26.849 20.575 1 98.15 151 LEU B C 1
ATOM 3511 O O . LEU B 1 151 ? 2.237 27.62 21.063 1 98.15 151 LEU B O 1
ATOM 3515 N N . LEU B 1 152 ? 4.101 26.447 21.235 1 97.74 152 LEU B N 1
ATOM 3516 C CA . LEU B 1 152 ? 4.305 26.816 22.631 1 97.74 152 LEU B CA 1
ATOM 3517 C C . LEU B 1 152 ? 4.596 28.308 22.762 1 97.74 152 LEU B C 1
ATOM 3519 O O . LEU B 1 152 ? 4.209 28.936 23.751 1 97.74 152 LEU B O 1
ATOM 3523 N N . ARG B 1 153 ? 5.291 28.865 21.792 1 97.22 153 ARG B N 1
ATOM 3524 C CA . ARG B 1 153 ? 5.533 30.305 21.79 1 97.22 153 ARG B CA 1
ATOM 3525 C C . ARG B 1 153 ? 4.243 31.076 21.533 1 97.22 153 ARG B C 1
ATOM 3527 O O . ARG B 1 153 ? 4.017 32.133 22.127 1 97.22 153 ARG B O 1
ATOM 3534 N N . CYS B 1 154 ? 3.461 30.536 20.687 1 96.25 154 CYS B N 1
ATOM 3535 C CA . CYS B 1 154 ? 2.202 31.175 20.321 1 96.25 154 CYS B CA 1
ATOM 3536 C C . CYS B 1 154 ? 1.23 31.175 21.494 1 96.25 154 CYS B C 1
ATOM 3538 O O . CYS B 1 154 ? 0.419 32.093 21.634 1 96.25 154 CYS B O 1
ATOM 3540 N N . PHE B 1 155 ? 1.351 30.156 22.306 1 96.67 155 PHE B N 1
ATOM 3541 C CA . PHE B 1 155 ? 0.463 30.004 23.452 1 96.67 155 PHE B CA 1
ATOM 3542 C C . PHE B 1 155 ? 1.263 29.836 24.738 1 96.67 155 PHE B C 1
ATOM 3544 O O . PHE B 1 155 ? 1.263 28.759 25.34 1 96.67 155 PHE B O 1
ATOM 3551 N N . PRO B 1 156 ? 1.714 30.905 25.26 1 95.83 156 PRO B N 1
ATOM 3552 C CA . PRO B 1 156 ? 2.631 30.828 26.399 1 95.83 156 PRO B CA 1
ATOM 3553 C C . PRO B 1 156 ? 1.963 30.277 27.657 1 95.83 156 PRO B C 1
ATOM 3555 O O . PRO B 1 156 ? 2.615 29.615 28.468 1 95.83 156 PRO B O 1
ATOM 3558 N N . ASP B 1 157 ? 0.691 30.638 27.847 1 95.73 157 ASP B N 1
ATOM 3559 C CA . ASP B 1 157 ? -0.009 30.105 29.012 1 95.73 157 ASP B CA 1
ATOM 3560 C C . ASP B 1 157 ? -0.054 28.58 28.976 1 95.73 157 ASP B C 1
ATOM 3562 O O . ASP B 1 157 ? 0.055 27.925 30.015 1 95.73 157 ASP B O 1
ATOM 3566 N N . VAL B 1 158 ? -0.257 28.043 27.799 1 94.37 158 VAL B N 1
ATOM 3567 C CA . VAL B 1 158 ? -0.261 26.595 27.616 1 94.37 158 VAL B CA 1
ATOM 3568 C C . VAL B 1 158 ? 1.13 26.034 27.903 1 94.37 158 VAL B C 1
ATOM 3570 O O . VAL B 1 158 ? 1.267 25.011 28.577 1 94.37 158 VAL B O 1
ATOM 3573 N N . ALA B 1 159 ? 2.168 26.695 27.443 1 94.37 159 ALA B N 1
ATOM 3574 C CA . ALA B 1 159 ? 3.551 26.285 27.674 1 94.37 159 ALA B CA 1
ATOM 3575 C C . ALA B 1 159 ? 3.866 26.235 29.167 1 94.37 159 ALA B C 1
ATOM 3577 O O . ALA B 1 159 ? 4.654 25.399 29.613 1 94.37 159 ALA B O 1
ATOM 3578 N N . ALA B 1 160 ? 3.166 27.076 29.874 1 94.83 160 ALA B N 1
ATOM 3579 C CA . ALA B 1 160 ? 3.404 27.189 31.311 1 94.83 160 ALA B CA 1
ATOM 3580 C C . ALA B 1 160 ? 2.503 26.237 32.092 1 94.83 160 ALA B C 1
ATOM 3582 O O . ALA B 1 160 ? 2.553 26.194 33.323 1 94.83 160 ALA B O 1
ATOM 3583 N N . GLY B 1 161 ? 1.677 25.546 31.378 1 92.36 161 GLY B N 1
ATOM 3584 C CA . GLY B 1 161 ? 0.773 24.613 32.032 1 92.36 161 GLY B CA 1
ATOM 3585 C C . GLY B 1 161 ? -0.465 25.28 32.601 1 92.36 161 GLY B C 1
ATOM 3586 O O . GLY B 1 161 ? -1.111 24.737 33.499 1 92.36 161 GLY B O 1
ATOM 3587 N N . LYS B 1 162 ? -0.801 26.458 32.215 1 92.72 162 LYS B N 1
ATOM 3588 C CA . LYS B 1 162 ? -1.91 27.234 32.763 1 92.72 162 LYS B CA 1
ATOM 3589 C C . LYS B 1 162 ? -2.998 27.453 31.715 1 92.72 162 LYS B C 1
ATOM 3591 O O . LYS B 1 162 ? -3.933 28.225 31.937 1 92.72 162 LYS B O 1
ATOM 3596 N N . GLY B 1 163 ? -2.829 26.835 30.631 1 90.46 163 GLY B N 1
ATOM 3597 C CA . GLY B 1 163 ? -3.783 27.049 29.555 1 90.46 163 GLY B CA 1
ATOM 3598 C C . GLY B 1 163 ? -5.03 26.195 29.684 1 90.46 163 GLY B C 1
ATOM 3599 O O . GLY B 1 163 ? -5.089 25.296 30.526 1 90.46 163 GLY B O 1
ATOM 3600 N N . THR B 1 164 ? -6.014 26.486 28.869 1 92.26 164 THR B N 1
ATOM 3601 C CA . THR B 1 164 ? -7.297 25.791 28.866 1 92.26 164 THR B CA 1
ATOM 3602 C C . THR B 1 164 ? -7.256 24.584 27.935 1 92.26 164 THR B C 1
ATOM 3604 O O . THR B 1 164 ? -8.249 23.867 27.794 1 92.26 164 THR B O 1
ATOM 3607 N N . PHE B 1 165 ? -6.139 24.397 27.235 1 96.16 165 PHE B N 1
ATOM 3608 C CA . PHE B 1 165 ? -5.906 23.258 26.356 1 96.16 165 PHE B CA 1
ATOM 3609 C C . PHE B 1 165 ? -4.442 22.836 26.391 1 96.16 165 PHE B C 1
ATOM 3611 O O . PHE B 1 165 ? -3.633 23.443 27.096 1 96.16 165 PHE B O 1
ATOM 3618 N N . GLN B 1 166 ? -4.108 21.761 25.729 1 97.74 166 GLN B N 1
ATOM 3619 C CA . GLN B 1 166 ? -2.741 21.252 25.705 1 97.74 166 GLN B CA 1
ATOM 3620 C C . GLN B 1 166 ? -2.223 21.133 24.274 1 97.74 166 GLN B C 1
ATOM 3622 O O . GLN B 1 166 ? -3.009 21.04 23.329 1 97.74 166 GLN B O 1
ATOM 3627 N N . VAL B 1 167 ? -0.927 21.231 24.18 1 98.33 167 VAL B N 1
ATOM 3628 C CA . VAL B 1 167 ? -0.23 20.932 22.934 1 98.33 167 VAL B CA 1
ATOM 3629 C C . VAL B 1 167 ? 0.548 19.625 23.078 1 98.33 167 VAL B C 1
ATOM 3631 O O . VAL B 1 167 ? 1.385 19.489 23.974 1 98.33 167 VAL B O 1
ATOM 3634 N N . HIS B 1 168 ? 0.186 18.656 22.269 1 98.36 168 HIS B N 1
ATOM 3635 C CA . HIS B 1 168 ? 0.85 17.357 22.303 1 98.36 168 HIS B CA 1
ATOM 3636 C C . HIS B 1 168 ? 1.896 17.244 21.198 1 98.36 168 HIS B C 1
ATOM 3638 O O . HIS B 1 168 ? 1.629 17.595 20.047 1 98.36 168 HIS B O 1
ATOM 3644 N N . SER B 1 169 ? 3.045 16.703 21.484 1 98.04 169 SER B N 1
ATOM 3645 C CA . SER B 1 169 ? 4.144 16.621 20.528 1 98.04 169 SER B CA 1
ATOM 3646 C C . SER B 1 169 ? 4.067 15.338 19.706 1 98.04 169 SER B C 1
ATOM 3648 O O . SER B 1 169 ? 4.864 15.135 18.787 1 98.04 169 SER B O 1
ATOM 3650 N N . SER B 1 170 ? 3.11 14.472 20.056 1 98.2 170 SER B N 1
ATOM 3651 C CA . SER B 1 170 ? 2.989 13.189 19.37 1 98.2 170 SER B CA 1
ATOM 3652 C C . SER B 1 170 ? 1.556 12.669 19.42 1 98.2 170 SER B C 1
ATOM 3654 O O . SER B 1 170 ? 0.815 12.966 20.359 1 98.2 170 SER B O 1
ATOM 3656 N N . GLY B 1 171 ? 1.184 11.909 18.442 1 98.62 171 GLY B N 1
ATOM 3657 C CA . GLY B 1 171 ? -0.104 11.239 18.358 1 98.62 171 GLY B CA 1
ATOM 3658 C C . GLY B 1 171 ? -0.261 10.405 17.1 1 98.62 171 GLY B C 1
ATOM 3659 O O . GLY B 1 171 ? 0.23 10.782 16.034 1 98.62 171 GLY B O 1
ATOM 3660 N N . THR B 1 172 ? -0.901 9.308 17.222 1 98.81 172 THR B N 1
ATOM 3661 C CA . THR B 1 172 ? -1.222 8.454 16.084 1 98.81 172 THR B CA 1
ATOM 3662 C C . THR B 1 172 ? -2.62 8.761 15.555 1 98.81 172 THR B C 1
ATOM 3664 O O . THR B 1 172 ? -3.604 8.663 16.291 1 98.81 172 THR B O 1
ATOM 3667 N N . LEU B 1 173 ? -2.663 9.138 14.328 1 98.83 173 LEU B N 1
ATOM 3668 C CA . LEU B 1 173 ? -3.913 9.548 13.699 1 98.83 173 LEU B CA 1
ATOM 3669 C C . LEU B 1 173 ? -4.441 8.456 12.774 1 98.83 173 LEU B C 1
ATOM 3671 O O . LEU B 1 173 ? -3.794 8.111 11.783 1 98.83 173 LEU B O 1
ATOM 3675 N N . VAL B 1 174 ? -5.597 7.877 13.107 1 98.77 174 VAL B N 1
ATOM 3676 C CA . VAL B 1 174 ? -6.293 6.964 12.207 1 98.77 174 VAL B CA 1
ATOM 3677 C C . VAL B 1 174 ? -7.041 7.76 11.14 1 98.77 174 VAL B C 1
ATOM 3679 O O . VAL B 1 174 ? -7.799 8.679 11.459 1 98.77 174 VAL B O 1
ATOM 3682 N N . THR B 1 175 ? -6.845 7.481 9.906 1 98.55 175 THR B N 1
ATOM 3683 C CA . THR B 1 175 ? -7.587 8.127 8.829 1 98.55 175 THR B CA 1
ATOM 3684 C C . THR B 1 175 ? -8.658 7.193 8.273 1 98.55 175 THR B C 1
ATOM 3686 O O . THR B 1 175 ? -8.341 6.156 7.688 1 98.55 175 THR B O 1
ATOM 3689 N N . MET B 1 176 ? -9.842 7.567 8.466 1 97.98 176 MET B N 1
ATOM 3690 C CA . MET B 1 176 ? -10.951 6.763 7.96 1 97.98 176 MET B CA 1
ATOM 3691 C C . MET B 1 176 ? -11.514 7.36 6.675 1 97.98 176 MET B C 1
ATOM 3693 O O . MET B 1 176 ? -11.19 8.494 6.318 1 97.98 176 MET B O 1
ATOM 3697 N N . GLU B 1 177 ? -12.358 6.651 6.004 1 96.88 177 GLU B N 1
ATOM 3698 C CA . GLU B 1 177 ? -12.842 7.034 4.681 1 96.88 177 GLU B CA 1
ATOM 3699 C C . GLU B 1 177 ? -13.842 8.183 4.771 1 96.88 177 GLU B C 1
ATOM 3701 O O . GLU B 1 177 ? -13.723 9.175 4.049 1 96.88 177 GLU B O 1
ATOM 3706 N N . GLY B 1 178 ? -14.67 8.125 5.799 1 93.69 178 GLY B N 1
ATOM 3707 C CA . GLY B 1 178 ? -15.786 9.056 5.847 1 93.69 178 GLY B CA 1
ATOM 3708 C C . GLY B 1 178 ? -16.799 8.83 4.741 1 93.69 178 GLY B C 1
ATOM 3709 O O . GLY B 1 178 ? -16.8 7.778 4.098 1 93.69 178 GLY B O 1
ATOM 3710 N N . PRO B 1 179 ? -17.773 9.841 4.58 1 94.76 179 PRO B N 1
ATOM 3711 C CA . PRO B 1 179 ? -17.856 11.111 5.306 1 94.76 179 PRO B CA 1
ATOM 3712 C C . PRO B 1 179 ? -18.597 10.984 6.634 1 94.76 179 PRO B C 1
ATOM 3714 O O . PRO B 1 179 ? -18.614 11.928 7.429 1 94.76 179 PRO B O 1
ATOM 3717 N N . GLN B 1 180 ? -19.212 9.805 6.895 1 93 180 GLN B N 1
ATOM 3718 C CA . GLN B 1 180 ? -19.896 9.631 8.172 1 93 180 GLN B CA 1
ATOM 3719 C C . GLN B 1 180 ? -18.896 9.452 9.312 1 93 180 GLN B C 1
ATOM 3721 O O . GLN B 1 180 ? -17.774 8.99 9.093 1 93 180 GLN B O 1
ATOM 3726 N N . PHE B 1 181 ? -19.356 9.811 10.471 1 92.1 181 PHE B N 1
ATOM 3727 C CA . PHE B 1 181 ? -18.55 9.549 11.658 1 92.1 181 PHE B CA 1
ATOM 3728 C C . PHE B 1 181 ? -18.612 8.075 12.04 1 92.1 181 PHE B C 1
ATOM 3730 O O . PHE B 1 181 ? -19.363 7.304 11.44 1 92.1 181 PHE B O 1
ATOM 3737 N N . SER B 1 182 ? -17.85 7.669 12.943 1 93.72 182 SER B N 1
ATOM 3738 C CA . SER B 1 182 ? -17.7 6.269 13.326 1 93.72 182 SER B CA 1
ATOM 3739 C C . SER B 1 182 ? -18.842 5.819 14.231 1 93.72 182 SER B C 1
ATOM 3741 O O . SER B 1 182 ? -19.412 6.626 14.968 1 93.72 182 SER B O 1
ATOM 3743 N N . THR B 1 183 ? -19.209 4.524 14.151 1 94.73 183 THR B N 1
ATOM 3744 C CA . THR B 1 183 ? -19.978 3.905 15.225 1 94.73 183 THR B CA 1
ATOM 3745 C C . THR B 1 183 ? -19.141 3.794 16.496 1 94.73 183 THR B C 1
ATOM 3747 O O . THR B 1 183 ? -17.913 3.882 16.446 1 94.73 183 THR B O 1
ATOM 3750 N N . LYS B 1 184 ? -19.806 3.63 17.585 1 95.71 184 LYS B N 1
ATOM 3751 C CA . LYS B 1 184 ? -19.09 3.433 18.841 1 95.71 184 LYS B CA 1
ATOM 3752 C C . LYS B 1 184 ? -18.129 2.252 18.747 1 95.71 184 LYS B C 1
ATOM 3754 O O . LYS B 1 184 ? -16.982 2.34 19.191 1 95.71 184 LYS B O 1
ATOM 3759 N N . ALA B 1 185 ? -18.579 1.086 18.187 1 96.71 185 ALA B N 1
ATOM 3760 C CA . ALA B 1 185 ? -17.756 -0.114 18.056 1 96.71 185 ALA B CA 1
ATOM 3761 C C . ALA B 1 185 ? -16.523 0.157 17.199 1 96.71 185 ALA B C 1
ATOM 3763 O O . ALA B 1 185 ? -15.429 -0.324 17.504 1 96.71 185 ALA B O 1
ATOM 3764 N N . GLU B 1 186 ? -16.618 0.914 16.138 1 96.92 186 GLU B N 1
ATOM 3765 C CA . GLU B 1 186 ? -15.493 1.272 15.279 1 96.92 186 GLU B CA 1
ATOM 3766 C C . GLU B 1 186 ? -14.473 2.123 16.031 1 96.92 186 GLU B C 1
ATOM 3768 O O . GLU B 1 186 ? -13.265 1.918 15.895 1 96.92 186 GLU B O 1
ATOM 3773 N N . SER B 1 187 ? -14.951 3.12 16.745 1 96.5 187 SER B N 1
ATOM 3774 C CA . SER B 1 187 ? -14.059 3.98 17.515 1 96.5 187 SER B CA 1
ATOM 3775 C C . SER B 1 187 ? -13.283 3.18 18.557 1 96.5 187 SER B C 1
ATOM 3777 O O . SER B 1 187 ? -12.092 3.418 18.77 1 96.5 187 SER B O 1
ATOM 3779 N N . LEU B 1 188 ? -13.977 2.251 19.208 1 97.12 188 LEU B N 1
ATOM 3780 C CA . LEU B 1 188 ? -13.315 1.4 20.191 1 97.12 188 LEU B CA 1
ATOM 3781 C C . LEU B 1 188 ? -12.256 0.525 19.529 1 97.12 188 LEU B C 1
ATOM 3783 O O . LEU B 1 188 ? -11.18 0.313 20.091 1 97.12 188 LEU B O 1
ATOM 3787 N N . LEU B 1 189 ? -12.548 0.019 18.395 1 96.74 189 LEU B N 1
ATOM 3788 C CA . LEU B 1 189 ? -11.566 -0.743 17.633 1 96.74 189 LEU B CA 1
ATOM 3789 C C . LEU B 1 189 ? -10.348 0.114 17.305 1 96.74 189 LEU B C 1
ATOM 3791 O O . LEU B 1 189 ? -9.209 -0.323 17.486 1 96.74 189 LEU B O 1
ATOM 3795 N N . ASN B 1 190 ? -10.567 1.305 16.815 1 97.31 190 ASN B N 1
ATOM 3796 C CA . ASN B 1 190 ? -9.478 2.206 16.456 1 97.31 190 ASN B CA 1
ATOM 3797 C C . ASN B 1 190 ? -8.618 2.557 17.667 1 97.31 190 ASN B C 1
ATOM 3799 O O . ASN B 1 190 ? -7.399 2.692 17.55 1 97.31 190 ASN B O 1
ATOM 3803 N N . LYS B 1 191 ? -9.266 2.732 18.766 1 95.86 191 LYS B N 1
ATOM 3804 C CA . LYS B 1 191 ? -8.543 2.914 20.022 1 95.86 191 LYS B CA 1
ATOM 3805 C C . LYS B 1 191 ? -7.678 1.698 20.339 1 95.86 191 LYS B C 1
ATOM 3807 O O . LYS B 1 191 ? -6.499 1.838 20.673 1 95.86 191 LYS B O 1
ATOM 3812 N N . GLN B 1 192 ? -8.223 0.537 20.167 1 95.43 192 GLN B N 1
ATOM 3813 C CA . GLN B 1 192 ? -7.569 -0.723 20.507 1 95.43 192 GLN B CA 1
ATOM 3814 C C . GLN B 1 192 ? -6.341 -0.958 19.634 1 95.43 192 GLN B C 1
ATOM 3816 O O . GLN B 1 192 ? -5.347 -1.527 20.091 1 95.43 192 GLN B O 1
ATOM 3821 N N . ILE B 1 193 ? -6.369 -0.427 18.489 1 95.23 193 ILE B N 1
ATOM 3822 C CA . ILE B 1 193 ? -5.263 -0.725 17.586 1 95.23 193 ILE B CA 1
ATOM 3823 C C . ILE B 1 193 ? -4.193 0.358 17.705 1 95.23 193 ILE B C 1
ATOM 3825 O O . ILE B 1 193 ? -3.277 0.427 16.883 1 95.23 193 ILE B O 1
ATOM 3829 N N . GLY B 1 194 ? -4.368 1.253 18.592 1 95.35 194 GLY B N 1
ATOM 3830 C CA . GLY B 1 194 ? -3.29 2.177 18.909 1 95.35 194 GLY B CA 1
ATOM 3831 C C . GLY B 1 194 ? -3.546 3.586 18.409 1 95.35 194 GLY B C 1
ATOM 3832 O O . GLY B 1 194 ? -2.659 4.441 18.465 1 95.35 194 GLY B O 1
ATOM 3833 N N . GLY B 1 195 ? -4.721 3.866 17.95 1 97.96 195 GLY B N 1
ATOM 3834 C CA . GLY B 1 195 ? -5.063 5.216 17.532 1 97.96 195 GLY B CA 1
ATOM 3835 C C . GLY B 1 195 ? -5.272 6.166 18.696 1 97.96 195 GLY B C 1
ATOM 3836 O O . GLY B 1 195 ? -5.852 5.788 19.716 1 97.96 195 GLY B O 1
ATOM 3837 N N . HIS B 1 196 ? -4.773 7.352 18.554 1 98.7 196 HIS B N 1
ATOM 3838 C CA . HIS B 1 196 ? -5.051 8.411 19.517 1 98.7 196 HIS B CA 1
ATOM 3839 C C . HIS B 1 196 ? -6.13 9.356 19.001 1 98.7 196 HIS B C 1
ATOM 3841 O O . HIS B 1 196 ? -6.893 9.924 19.787 1 98.7 196 HIS B O 1
ATOM 3847 N N . LEU B 1 197 ? -6.123 9.53 17.761 1 98.66 197 LEU B N 1
ATOM 3848 C CA . LEU B 1 197 ? -6.997 10.459 17.052 1 98.66 197 LEU B CA 1
ATOM 3849 C C . LEU B 1 197 ? -7.6 9.801 15.816 1 98.66 197 LEU B C 1
ATOM 3851 O O . LEU B 1 197 ? -7.109 8.769 15.354 1 98.66 197 LEU B O 1
ATOM 3855 N N . ILE B 1 198 ? -8.668 10.428 15.317 1 98.45 198 ILE B N 1
ATOM 3856 C CA . ILE B 1 198 ? -9.291 9.912 14.103 1 98.45 198 ILE B CA 1
ATOM 3857 C C . ILE B 1 198 ? -9.727 11.075 13.213 1 98.45 198 ILE B C 1
ATOM 3859 O O . ILE B 1 198 ? -10.277 12.065 13.7 1 98.45 198 ILE B O 1
ATOM 3863 N N . GLY B 1 199 ? -9.369 11.062 11.978 1 97.68 199 GLY B N 1
ATOM 3864 C CA . GLY B 1 199 ? -9.76 12.007 10.944 1 97.68 199 GLY B CA 1
ATOM 3865 C C . GLY B 1 199 ? -9.984 11.355 9.593 1 97.68 199 GLY B C 1
ATOM 3866 O O . GLY B 1 199 ? -10.124 10.133 9.503 1 97.68 199 GLY B O 1
ATOM 3867 N N . MET B 1 200 ? -10.076 12.189 8.518 1 97.89 200 MET B N 1
ATOM 3868 C CA . MET B 1 200 ? -10.529 11.587 7.267 1 97.89 200 MET B CA 1
ATOM 3869 C C . MET B 1 200 ? -9.607 11.968 6.114 1 97.89 200 MET B C 1
ATOM 3871 O O . MET B 1 200 ? -9.863 11.609 4.963 1 97.89 200 MET B O 1
ATOM 3875 N N . THR B 1 201 ? -8.383 12.692 6.397 1 97.65 201 THR B N 1
ATOM 3876 C CA . THR B 1 201 ? -7.734 13.261 5.221 1 97.65 201 THR B CA 1
ATOM 3877 C C . THR B 1 201 ? -6.223 13.066 5.29 1 97.65 201 THR B C 1
ATOM 3879 O O . THR B 1 201 ? -5.536 13.133 4.268 1 97.65 201 THR B O 1
ATOM 3882 N N . SER B 1 202 ? -5.599 12.809 6.379 1 98.14 202 SER B N 1
ATOM 3883 C CA . SER B 1 202 ? -4.169 12.986 6.612 1 98.14 202 SER B CA 1
ATOM 3884 C C . SER B 1 202 ? -3.356 11.91 5.902 1 98.14 202 SER B C 1
ATOM 3886 O O . SER B 1 202 ? -2.272 12.185 5.383 1 98.14 202 SER B O 1
ATOM 3888 N N . ALA B 1 203 ? -3.828 10.697 5.905 1 98.41 203 ALA B N 1
ATOM 3889 C CA . ALA B 1 203 ? -3.041 9.593 5.361 1 98.41 203 ALA B CA 1
ATOM 3890 C C . ALA B 1 203 ? -2.737 9.813 3.882 1 98.41 203 ALA B C 1
ATOM 3892 O O . ALA B 1 203 ? -1.588 9.682 3.451 1 98.41 203 ALA B O 1
ATOM 3893 N N . THR B 1 204 ? -3.757 10.173 3.083 1 98.16 204 THR B N 1
ATOM 3894 C CA . THR B 1 204 ? -3.591 10.364 1.646 1 98.16 204 THR B CA 1
ATOM 3895 C C . THR B 1 204 ? -2.651 11.532 1.361 1 98.16 204 THR B C 1
ATOM 3897 O O . THR B 1 204 ? -1.782 11.438 0.491 1 98.16 204 THR B O 1
ATOM 3900 N N . GLU B 1 205 ? -2.774 12.573 2.123 1 98.51 205 GLU B N 1
ATOM 3901 C CA . GLU B 1 205 ? -1.922 13.746 1.949 1 98.51 205 GLU B CA 1
ATOM 3902 C C . GLU B 1 205 ? -0.464 13.418 2.255 1 98.51 205 GLU B C 1
ATOM 3904 O O . GLU B 1 205 ? 0.436 13.806 1.507 1 98.51 205 GLU B O 1
ATOM 3909 N N . ALA B 1 206 ? -0.251 12.726 3.362 1 98.71 206 ALA B N 1
ATOM 3910 C CA . ALA B 1 206 ? 1.106 12.386 3.782 1 98.71 206 ALA B CA 1
ATOM 3911 C C . ALA B 1 206 ? 1.79 11.491 2.752 1 98.71 206 ALA B C 1
ATOM 3913 O O . ALA B 1 206 ? 2.966 11.685 2.435 1 98.71 206 ALA B O 1
ATOM 3914 N N . ARG B 1 207 ? 1.064 10.531 2.241 1 98.35 207 ARG B N 1
ATOM 3915 C CA . ARG B 1 207 ? 1.605 9.6 1.256 1 98.35 207 ARG B CA 1
ATOM 3916 C C . ARG B 1 207 ? 2.011 10.328 -0.02 1 98.35 207 ARG B C 1
ATOM 3918 O O . ARG B 1 207 ? 3.111 10.119 -0.537 1 98.35 207 ARG B O 1
ATOM 3925 N N . LEU B 1 208 ? 1.14 11.161 -0.546 1 98.84 208 LEU B N 1
ATOM 3926 C CA . LEU B 1 208 ? 1.404 11.866 -1.795 1 98.84 208 LEU B CA 1
ATOM 3927 C C . LEU B 1 208 ? 2.491 12.919 -1.605 1 98.84 208 LEU B C 1
ATOM 3929 O O . LEU B 1 208 ? 3.31 13.139 -2.5 1 98.84 208 LEU B O 1
ATOM 3933 N N . ALA B 1 209 ? 2.49 13.54 -0.418 1 98.9 209 ALA B N 1
ATOM 3934 C CA . ALA B 1 209 ? 3.57 14.479 -0.125 1 98.9 209 ALA B CA 1
ATOM 3935 C C . ALA B 1 209 ? 4.926 13.779 -0.15 1 98.9 209 ALA B C 1
ATOM 3937 O O . ALA B 1 209 ? 5.897 14.313 -0.691 1 98.9 209 ALA B O 1
ATOM 3938 N N . ARG B 1 210 ? 4.988 12.606 0.445 1 98.56 210 ARG B N 1
ATOM 3939 C CA . ARG B 1 210 ? 6.226 11.832 0.451 1 98.56 210 ARG B CA 1
ATOM 3940 C C . ARG B 1 210 ? 6.685 11.523 -0.969 1 98.56 210 ARG B C 1
ATOM 3942 O O . ARG B 1 210 ? 7.851 11.735 -1.31 1 98.56 210 ARG B O 1
ATOM 3949 N N . GLU B 1 211 ? 5.783 11.099 -1.831 1 98.52 211 GLU B N 1
ATOM 3950 C CA . GLU B 1 211 ? 6.127 10.761 -3.209 1 98.52 211 GLU B CA 1
ATOM 3951 C C . GLU B 1 211 ? 6.527 12.005 -3.998 1 98.52 211 GLU B C 1
ATOM 3953 O O . GLU B 1 211 ? 7.235 11.908 -5.003 1 98.52 211 GLU B O 1
ATOM 3958 N N . ALA B 1 212 ? 6.04 13.149 -3.568 1 98.75 212 ALA B N 1
ATOM 3959 C CA . ALA B 1 212 ? 6.402 14.404 -4.221 1 98.75 212 ALA B CA 1
A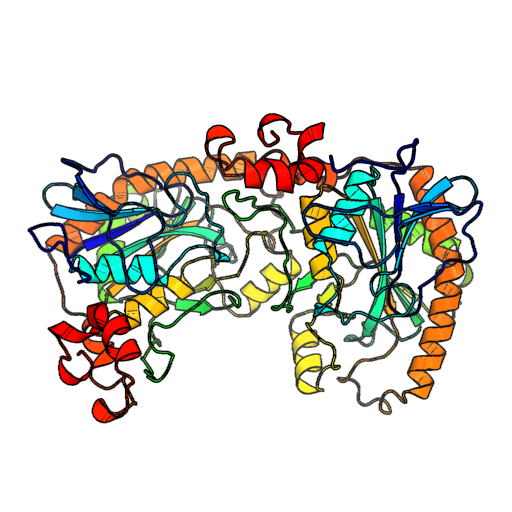TOM 3960 C C . ALA B 1 212 ? 7.662 15.001 -3.6 1 98.75 212 ALA B C 1
ATOM 3962 O O . ALA B 1 212 ? 8.075 16.106 -3.959 1 98.75 212 ALA B O 1
ATOM 3963 N N . GLU B 1 213 ? 8.205 14.328 -2.578 1 98.56 213 GLU B N 1
ATOM 3964 C CA . GLU B 1 213 ? 9.409 14.743 -1.866 1 98.56 213 GLU B CA 1
ATOM 3965 C C . GLU B 1 213 ? 9.205 16.088 -1.174 1 98.56 213 GLU B C 1
ATOM 3967 O O . GLU B 1 213 ? 10.049 16.98 -1.277 1 98.56 213 GLU B O 1
ATOM 3972 N N . ILE B 1 214 ? 8.138 16.158 -0.474 1 98.8 214 ILE B N 1
ATOM 3973 C CA . ILE B 1 214 ? 7.798 17.32 0.341 1 98.8 214 ILE B CA 1
ATOM 3974 C C . ILE B 1 214 ? 7.715 16.912 1.81 1 98.8 214 ILE B C 1
ATOM 3976 O O . ILE B 1 214 ? 7.089 15.904 2.146 1 98.8 214 ILE B O 1
ATOM 3980 N N . ALA B 1 215 ? 8.368 17.645 2.688 1 98.85 215 ALA B N 1
ATOM 3981 C CA . ALA B 1 215 ? 8.227 17.414 4.124 1 98.85 215 ALA B CA 1
ATOM 3982 C C . ALA B 1 215 ? 6.835 17.809 4.608 1 98.85 215 ALA B C 1
ATOM 3984 O O . ALA B 1 215 ? 6.349 18.9 4.3 1 98.85 215 ALA B O 1
ATOM 3985 N N . TYR B 1 216 ? 6.236 16.965 5.351 1 98.82 216 TYR B N 1
ATOM 3986 C CA . TYR B 1 216 ? 4.841 17.106 5.751 1 98.82 216 TYR B CA 1
ATOM 3987 C C . TYR B 1 216 ? 4.708 17.122 7.269 1 98.82 216 TYR B C 1
ATOM 3989 O O . TYR B 1 216 ? 5.342 16.322 7.963 1 98.82 216 TYR B O 1
ATOM 3997 N N . ALA B 1 217 ? 3.967 18.023 7.804 1 98.76 217 ALA B N 1
ATOM 3998 C CA . ALA B 1 217 ? 3.522 18.077 9.195 1 98.76 217 ALA B CA 1
ATOM 3999 C C . ALA B 1 217 ? 2.036 18.413 9.283 1 98.76 217 ALA B C 1
ATOM 4001 O O . ALA B 1 217 ? 1.506 19.139 8.439 1 98.76 217 ALA B O 1
ATOM 4002 N N . THR B 1 218 ? 1.408 17.882 10.273 1 98.46 218 THR B N 1
ATOM 4003 C CA . THR B 1 218 ? -0.006 18.177 10.472 1 98.46 218 THR B CA 1
ATOM 4004 C C . THR B 1 218 ? -0.283 18.54 11.929 1 98.46 218 THR B C 1
ATOM 4006 O O . THR B 1 218 ? 0.223 17.886 12.843 1 98.46 218 THR B O 1
ATOM 4009 N N . VAL B 1 219 ? -0.932 19.65 12.119 1 98.37 219 VAL B N 1
ATOM 4010 C CA . VAL B 1 219 ? -1.514 19.993 13.412 1 98.37 219 VAL B CA 1
ATOM 4011 C C . VAL B 1 219 ? -2.971 19.539 13.46 1 98.37 219 VAL B C 1
ATOM 4013 O O . VAL B 1 219 ? -3.824 20.094 12.763 1 98.37 219 VAL B O 1
ATOM 4016 N N . ALA B 1 220 ? -3.207 18.592 14.256 1 98.28 220 ALA B N 1
ATOM 4017 C CA . ALA B 1 220 ? -4.563 18.09 14.462 1 98.28 220 ALA B CA 1
ATOM 4018 C C . ALA B 1 220 ? -5.275 18.871 15.563 1 98.28 220 ALA B C 1
ATOM 4020 O O . ALA B 1 220 ? -4.787 18.948 16.693 1 98.28 220 ALA B O 1
ATOM 4021 N N . MET B 1 221 ? -6.382 19.42 15.231 1 97.6 221 MET B N 1
ATOM 4022 C CA . MET B 1 221 ? -7.217 20.129 16.196 1 97.6 221 MET B CA 1
ATOM 4023 C C . MET B 1 221 ? -8.336 19.23 16.711 1 97.6 221 MET B C 1
ATOM 4025 O O . MET B 1 221 ? -9.26 18.894 15.968 1 97.6 221 MET B O 1
ATOM 4029 N N . VAL B 1 222 ? -8.244 18.91 17.966 1 96.93 222 VAL B N 1
ATOM 4030 C CA . VAL B 1 222 ? -9.211 17.975 18.534 1 96.93 222 VAL B CA 1
ATOM 4031 C C . VAL B 1 222 ? -10.555 18.674 18.723 1 96.93 222 VAL B C 1
ATOM 4033 O O . VAL B 1 222 ? -10.639 19.699 19.403 1 96.93 222 VAL B O 1
ATOM 4036 N N . THR B 1 223 ? -11.575 18.102 18.168 1 93.53 223 THR B N 1
ATOM 4037 C CA . THR B 1 223 ? -12.863 18.786 18.166 1 93.53 223 THR B CA 1
ATOM 4038 C C . THR B 1 223 ? -13.85 18.083 19.093 1 93.53 223 THR B C 1
ATOM 4040 O O . THR B 1 223 ? -14.798 18.701 19.583 1 93.53 223 THR B O 1
ATOM 4043 N N . ASP B 1 224 ? -13.645 16.851 19.298 1 92.11 224 ASP B N 1
ATOM 4044 C CA . ASP B 1 224 ? -14.598 16.04 20.049 1 92.11 224 ASP B CA 1
ATOM 4045 C C . ASP B 1 224 ? -13.942 14.763 20.568 1 92.11 224 ASP B C 1
ATOM 4047 O O . ASP B 1 224 ? -12.77 14.503 20.29 1 92.11 224 ASP B O 1
ATOM 4051 N N . MET B 1 225 ? -14.715 14.042 21.355 1 93.12 225 MET B N 1
ATOM 4052 C CA . MET B 1 225 ? -14.21 12.799 21.932 1 93.12 225 MET B CA 1
ATOM 4053 C C . MET B 1 225 ? -14.62 11.6 21.084 1 93.12 225 MET B C 1
ATOM 4055 O O . MET B 1 225 ? -14.628 10.466 21.568 1 93.12 225 MET B O 1
ATOM 4059 N N . ASP B 1 226 ? -14.959 11.805 19.902 1 91.34 226 ASP B N 1
ATOM 4060 C CA . ASP B 1 226 ? -15.446 10.793 18.969 1 91.34 226 ASP B CA 1
ATOM 4061 C C . ASP B 1 226 ? -16.541 9.94 19.606 1 91.34 226 ASP B C 1
ATOM 4063 O O . ASP B 1 226 ? -17.119 10.322 20.625 1 91.34 226 ASP B O 1
ATOM 4067 N N . ALA B 1 227 ? -16.864 8.774 19.062 1 90.07 227 ALA B N 1
ATOM 4068 C CA . ALA B 1 227 ? -18.082 8.044 19.405 1 90.07 227 ALA B CA 1
ATOM 4069 C C . ALA B 1 227 ? -17.851 7.124 20.6 1 90.07 227 ALA B C 1
ATOM 4071 O O . ALA B 1 227 ? -18.806 6.619 21.196 1 90.07 227 ALA B O 1
ATOM 4072 N N . TRP B 1 228 ? -16.628 6.93 21.046 1 89.58 228 TRP B N 1
ATOM 4073 C CA . TRP B 1 228 ? -16.348 5.91 22.052 1 89.58 228 TRP 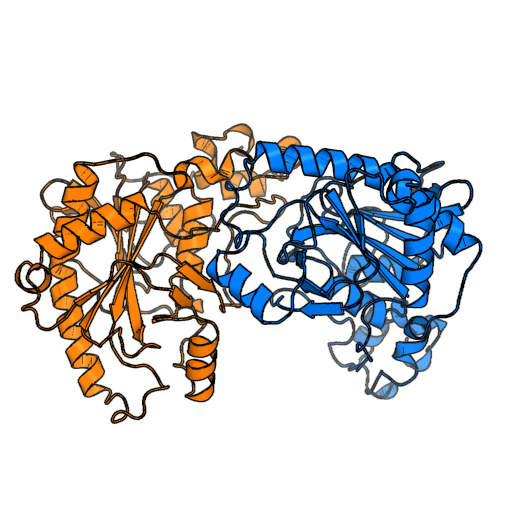B CA 1
ATOM 4074 C C . TRP B 1 228 ? -16.761 6.386 23.44 1 89.58 228 TRP B C 1
ATOM 4076 O O . TRP B 1 228 ? -17.057 5.573 24.319 1 89.58 228 TRP B O 1
ATOM 4086 N N . SER B 1 229 ? -16.674 7.664 23.67 1 80.65 229 SER B N 1
ATOM 4087 C CA . SER B 1 229 ? -16.879 8.221 25.003 1 80.65 229 SER B CA 1
ATOM 4088 C C . SER B 1 229 ? -18.363 8.4 25.306 1 80.65 229 SER B C 1
ATOM 4090 O O . SER B 1 229 ? -19.141 8.768 24.424 1 80.65 229 SER B O 1
ATOM 4092 N N . ASP B 1 230 ? -18.761 7.864 26.473 1 69.86 230 ASP B N 1
ATOM 4093 C CA . ASP B 1 230 ? -20.142 8.015 26.924 1 69.86 230 ASP B CA 1
ATOM 4094 C C . ASP B 1 230 ? -20.412 9.441 27.398 1 69.86 230 ASP B C 1
ATOM 4096 O O . ASP B 1 230 ? -21.503 9.741 27.887 1 69.86 230 ASP B O 1
ATOM 4100 N N . ALA B 1 231 ? -19.361 10.121 27.47 1 58.5 231 ALA B N 1
ATOM 4101 C CA . ALA B 1 231 ? -19.66 11.505 27.828 1 58.5 231 ALA B CA 1
ATOM 4102 C C . ALA B 1 231 ? -20.811 12.053 26.988 1 58.5 231 ALA B C 1
ATOM 4104 O O . ALA B 1 231 ? -21.082 11.553 25.894 1 58.5 231 ALA B O 1
ATOM 4105 N N . PRO B 1 232 ? -21.686 12.754 27.659 1 52.6 232 PRO B N 1
ATOM 4106 C CA . PRO B 1 232 ? -22.842 13.221 26.89 1 52.6 232 PRO B CA 1
ATOM 4107 C C . PRO B 1 232 ? -22.524 13.423 25.41 1 52.6 232 PRO B C 1
ATOM 4109 O O . PRO B 1 232 ? -21.411 13.825 25.063 1 52.6 232 PRO B O 1
ATOM 4112 N N . HIS B 1 233 ? -23.222 12.68 24.555 1 49.96 233 HIS B N 1
ATOM 4113 C CA . HIS B 1 233 ? -23.087 12.661 23.103 1 49.96 233 HIS B CA 1
ATOM 4114 C C . HIS B 1 233 ? -22.652 14.022 22.572 1 49.96 233 HIS B C 1
ATOM 4116 O O . HIS B 1 233 ? -23.071 15.059 23.093 1 49.96 233 HIS B O 1
ATOM 4122 N N . VAL B 1 234 ? -21.605 14 21.976 1 52.76 234 VAL B N 1
ATOM 4123 C CA . VAL B 1 234 ? -21.146 15.203 21.289 1 52.76 234 VAL B CA 1
ATOM 4124 C C . VAL B 1 234 ? -22.346 15.994 20.773 1 52.76 234 VAL B C 1
ATOM 4126 O O . VAL B 1 234 ? -23.165 15.468 20.016 1 52.76 234 VAL B O 1
ATOM 4129 N N . ASP B 1 235 ? -22.908 16.843 21.58 1 58.18 235 ASP B N 1
ATOM 4130 C CA . ASP B 1 235 ? -23.855 17.835 21.08 1 58.18 235 ASP B CA 1
ATOM 4131 C C . ASP B 1 235 ? -23.238 18.666 19.958 1 58.18 235 ASP B C 1
ATOM 4133 O O . ASP B 1 235 ? -22.164 19.247 20.126 1 58.18 235 ASP B O 1
ATOM 4137 N N . VAL B 1 236 ? -23.767 18.444 18.845 1 62.21 236 VAL B N 1
ATOM 4138 C CA . VAL B 1 236 ? -23.369 19.195 17.659 1 62.21 236 VAL B CA 1
ATOM 4139 C C . VAL B 1 236 ? -23.002 20.624 18.051 1 62.21 236 VAL B C 1
ATOM 4141 O O . VAL B 1 236 ? -22.048 21.195 17.518 1 62.21 236 VAL B O 1
ATOM 4144 N N . SER B 1 237 ? -23.702 21.159 19.103 1 70.61 237 SER B N 1
ATOM 4145 C CA . SER B 1 237 ? -23.437 22.53 19.525 1 70.61 237 SER B CA 1
ATOM 4146 C C . SER B 1 237 ? -22.058 22.655 20.163 1 70.61 237 SER B C 1
ATOM 4148 O O . SER B 1 237 ? -21.342 23.63 19.922 1 70.61 237 SER B O 1
ATOM 4150 N N . GLN B 1 238 ? -21.743 21.695 21.031 1 76.11 238 GLN B N 1
ATOM 4151 C CA . GLN B 1 238 ? -20.429 21.707 21.665 1 76.11 238 GLN B CA 1
ATOM 4152 C C . GLN B 1 238 ? -19.318 21.542 20.631 1 76.11 238 GLN B C 1
ATOM 4154 O O . GLN B 1 238 ? -18.289 22.217 20.705 1 76.11 238 GLN B O 1
ATOM 4159 N N . VAL B 1 239 ? -19.569 20.743 19.655 1 75.25 239 VAL B N 1
ATOM 4160 C CA . VAL B 1 239 ? -18.599 20.521 18.588 1 75.25 239 VAL B CA 1
ATOM 4161 C C . VAL B 1 239 ? -18.378 21.817 17.811 1 75.25 239 VAL B C 1
ATOM 4163 O O . VAL B 1 239 ? -17.239 22.179 17.508 1 75.25 239 VAL B O 1
ATOM 4166 N N . MET B 1 240 ? -19.378 22.525 17.635 1 79.29 240 MET B N 1
ATOM 4167 C CA . MET B 1 240 ? -19.276 23.769 16.878 1 79.29 240 MET B CA 1
ATOM 4168 C C . MET B 1 240 ? -18.511 24.825 17.668 1 79.29 240 MET B C 1
ATOM 4170 O O . MET B 1 240 ? -17.742 25.599 17.095 1 79.29 240 MET B O 1
ATOM 4174 N N . LYS B 1 241 ? -18.781 24.878 18.963 1 85.48 241 LYS B N 1
ATOM 4175 C CA . LYS B 1 241 ? -18.061 25.819 19.817 1 85.48 241 LYS B CA 1
ATOM 4176 C C . LYS B 1 241 ? -16.564 25.523 19.819 1 85.48 241 LYS B C 1
ATOM 4178 O O . LYS B 1 241 ? -15.745 26.436 19.693 1 85.48 241 LYS B O 1
ATOM 4183 N N . VAL B 1 242 ? -16.291 24.32 19.965 1 88.89 242 VAL B N 1
ATOM 4184 C CA . VAL B 1 242 ? -14.891 23.911 19.982 1 88.89 242 VAL B CA 1
ATOM 4185 C C . VAL B 1 242 ? -14.257 24.179 18.618 1 88.89 242 VAL B C 1
ATOM 4187 O O . VAL B 1 242 ? -13.12 24.648 18.537 1 88.89 242 VAL B O 1
ATOM 4190 N N . MET B 1 243 ? -15.011 23.939 17.594 1 85.76 243 MET B N 1
ATOM 4191 C CA . MET B 1 243 ? -14.516 24.194 16.244 1 85.76 243 MET B CA 1
ATOM 4192 C C . MET B 1 243 ? -14.191 25.672 16.053 1 85.76 243 MET B C 1
ATOM 4194 O O . MET B 1 243 ? -13.172 26.015 15.451 1 85.76 243 MET B O 1
ATOM 4198 N N . ALA B 1 244 ? -15.021 26.513 16.569 1 87.53 244 ALA B N 1
ATOM 4199 C CA . ALA B 1 244 ? -14.804 27.953 16.456 1 87.53 244 ALA B CA 1
ATOM 4200 C C . ALA B 1 244 ? -13.548 28.379 17.211 1 87.53 244 ALA B C 1
ATOM 4202 O O . ALA B 1 244 ? -12.762 29.188 16.713 1 87.53 244 ALA B O 1
ATOM 4203 N N . ALA B 1 245 ? -13.45 27.808 18.388 1 91.87 245 ALA B N 1
ATOM 4204 C CA . ALA B 1 245 ? -12.266 28.116 19.185 1 91.87 245 ALA B CA 1
ATOM 4205 C C . ALA B 1 245 ? -10.996 27.626 18.494 1 91.87 245 ALA B C 1
ATOM 4207 O O . ALA B 1 245 ? -9.966 28.304 18.521 1 91.87 245 ALA B O 1
ATOM 4208 N N . ASN B 1 246 ? -11.093 26.495 17.939 1 93.01 246 ASN B N 1
ATOM 4209 C CA . ASN B 1 246 ? -9.964 25.949 17.194 1 93.01 246 ASN B CA 1
ATOM 4210 C C . ASN B 1 246 ? -9.631 26.803 15.975 1 93.01 246 ASN B C 1
ATOM 4212 O O . ASN B 1 246 ? -8.458 27.004 15.653 1 93.01 246 ASN B O 1
ATOM 4216 N N . ALA B 1 247 ? -10.642 27.243 15.36 1 90.22 247 ALA B N 1
ATOM 4217 C CA . ALA B 1 247 ? -10.443 28.105 14.199 1 90.22 247 ALA B CA 1
ATOM 4218 C C . ALA B 1 247 ? -9.721 29.392 14.588 1 90.22 247 ALA B C 1
ATOM 4220 O O . ALA B 1 247 ? -8.901 29.908 13.825 1 90.22 247 ALA B O 1
ATOM 4221 N N . GLU B 1 248 ? -10.025 29.912 15.717 1 91.86 248 GLU B N 1
ATOM 4222 C CA . GLU B 1 248 ? -9.34 31.101 16.213 1 91.86 248 GLU B CA 1
ATOM 4223 C C . GLU B 1 248 ? -7.859 30.825 16.454 1 91.86 248 GLU B C 1
ATOM 4225 O O . GLU B 1 248 ? -7.004 31.644 16.111 1 91.86 248 GLU B O 1
ATOM 4230 N N . LYS B 1 249 ? -7.59 29.672 17.105 1 94.62 249 LYS B N 1
ATOM 4231 C CA . LYS B 1 249 ? -6.195 29.279 17.287 1 94.62 249 LYS B CA 1
ATOM 4232 C C . LYS B 1 249 ? -5.478 29.161 15.945 1 94.62 249 LYS B C 1
ATOM 4234 O O . LYS B 1 249 ? -4.323 29.57 15.815 1 94.62 249 LYS B O 1
ATOM 4239 N N . ALA B 1 250 ? -6.218 28.665 14.96 1 94.3 250 ALA B N 1
ATOM 4240 C CA . ALA B 1 250 ? -5.65 28.391 13.642 1 94.3 250 ALA B CA 1
ATOM 4241 C C . ALA B 1 250 ? -5.353 29.686 12.892 1 94.3 250 ALA B C 1
ATOM 4243 O O . ALA B 1 250 ? -4.608 29.685 11.91 1 94.3 250 ALA B O 1
ATOM 4244 N N . GLN B 1 251 ? -5.872 30.762 13.34 1 92.08 251 GLN B N 1
ATOM 4245 C CA . GLN B 1 251 ? -5.538 32.057 12.757 1 92.08 251 GLN B CA 1
ATOM 4246 C C . GLN B 1 251 ? -4.215 32.583 13.307 1 92.08 251 GLN B C 1
ATOM 4248 O O . GLN B 1 251 ? -3.614 33.492 12.73 1 92.08 251 GLN B O 1
ATOM 4253 N N . ARG B 1 252 ? -3.721 31.956 14.31 1 93.18 252 ARG B N 1
ATOM 4254 C CA . ARG B 1 252 ? -2.556 32.488 15.009 1 93.18 252 ARG B CA 1
ATOM 4255 C C . ARG B 1 252 ? -1.331 31.608 14.78 1 93.18 252 ARG B C 1
ATOM 4257 O O . ARG B 1 252 ? -0.298 32.085 14.307 1 93.18 252 ARG B O 1
ATOM 4264 N N . TYR B 1 253 ? -1.445 30.323 15.01 1 95.62 253 TYR B N 1
ATOM 4265 C CA . TYR B 1 253 ? -0.244 29.507 15.148 1 95.62 253 TYR B CA 1
ATOM 4266 C C . TYR B 1 253 ? 0.425 29.288 13.796 1 95.62 253 TYR B C 1
ATOM 4268 O O . TYR B 1 253 ? 1.643 29.113 13.72 1 95.62 253 TYR B O 1
ATOM 4276 N N . PRO B 1 254 ? -0.316 29.277 12.643 1 95.7 254 PRO B N 1
ATOM 4277 C CA . PRO B 1 254 ? 0.413 29.112 11.383 1 95.7 254 PRO B CA 1
ATOM 4278 C C . PRO B 1 254 ? 1.443 30.215 11.148 1 95.7 254 PRO B C 1
ATOM 4280 O O . PRO B 1 254 ? 2.515 29.956 10.595 1 95.7 254 PRO B O 1
ATOM 4283 N N . VAL B 1 255 ? 1.149 31.403 11.606 1 94.65 255 VAL B N 1
ATOM 4284 C CA . VAL B 1 255 ? 2.059 32.532 11.446 1 94.65 255 VAL B CA 1
ATOM 4285 C C . VAL B 1 255 ? 3.386 32.229 12.138 1 94.65 255 VAL B C 1
ATOM 4287 O O . VAL B 1 255 ? 4.453 32.373 11.537 1 94.65 255 VAL B O 1
ATOM 4290 N N . GLU B 1 256 ? 3.245 31.744 13.335 1 96.1 256 GLU B N 1
ATOM 4291 C CA . GLU B 1 256 ? 4.44 31.458 14.123 1 96.1 256 GLU B CA 1
ATOM 4292 C C . GLU B 1 256 ? 5.213 30.276 13.545 1 96.1 256 GLU B C 1
ATOM 4294 O O . GLU B 1 256 ? 6.445 30.276 13.542 1 96.1 256 GLU B O 1
ATOM 4299 N N . ILE B 1 257 ? 4.514 29.286 13.074 1 97.61 257 ILE B N 1
ATOM 4300 C CA . ILE B 1 257 ? 5.157 28.097 12.523 1 97.61 257 ILE B CA 1
ATOM 4301 C C . ILE B 1 257 ? 5.874 28.454 11.224 1 97.61 257 ILE B C 1
ATOM 4303 O O . ILE B 1 257 ? 7.021 28.052 11.01 1 97.61 257 ILE B O 1
ATOM 4307 N N . ILE B 1 258 ? 5.225 29.23 10.361 1 96.74 258 ILE B N 1
ATOM 4308 C CA . ILE B 1 258 ? 5.796 29.634 9.08 1 96.74 258 ILE B CA 1
ATOM 4309 C C . ILE B 1 258 ? 7.055 30.465 9.315 1 96.74 258 ILE B C 1
ATOM 4311 O O . ILE B 1 258 ? 8.085 30.237 8.676 1 96.74 258 ILE B O 1
ATOM 4315 N N . LYS B 1 259 ? 6.962 31.397 10.257 1 95.83 259 LYS B N 1
ATOM 4316 C CA . LYS B 1 259 ? 8.118 32.224 10.591 1 95.83 259 LYS B CA 1
ATOM 4317 C C . LYS B 1 259 ? 9.285 31.369 11.077 1 95.83 259 LYS B C 1
ATOM 4319 O O . LYS B 1 259 ? 10.422 31.555 10.639 1 95.83 259 LYS B O 1
ATOM 4324 N N . SER B 1 260 ? 8.983 30.491 11.97 1 96.98 260 SER B N 1
ATOM 4325 C CA . SER B 1 260 ? 10.012 29.621 12.529 1 96.98 260 SER B CA 1
ATOM 4326 C C . SER B 1 260 ? 10.641 28.745 11.451 1 96.98 260 SER B C 1
ATOM 4328 O O . SER B 1 260 ? 11.857 28.54 11.441 1 96.98 260 SER B O 1
ATOM 4330 N N . LEU B 1 261 ? 9.806 28.235 10.59 1 96.96 261 LEU B N 1
ATOM 4331 C CA . LEU B 1 261 ? 10.28 27.38 9.507 1 96.96 261 LEU B CA 1
ATOM 4332 C C . LEU B 1 261 ? 11.158 28.165 8.539 1 96.96 261 LEU B C 1
ATOM 4334 O O . LEU B 1 261 ? 12.21 27.681 8.115 1 96.96 261 LEU B O 1
ATOM 4338 N N . ALA B 1 262 ? 10.711 29.363 8.205 1 96.01 262 ALA B N 1
ATOM 4339 C CA . ALA B 1 262 ? 11.45 30.205 7.267 1 96.01 262 ALA B CA 1
ATOM 4340 C C . ALA B 1 262 ? 12.838 30.539 7.805 1 96.01 262 ALA B C 1
ATOM 4342 O O . ALA B 1 262 ? 13.79 30.688 7.036 1 96.01 262 ALA B O 1
ATOM 4343 N N . GLN B 1 263 ? 12.935 30.623 9.082 1 94.92 263 GLN B N 1
ATOM 4344 C CA . GLN B 1 263 ? 14.203 30.946 9.726 1 94.92 263 GLN B CA 1
ATOM 4345 C C . GLN B 1 263 ? 15.083 29.707 9.862 1 94.92 263 GLN B C 1
ATOM 4347 O O . GLN B 1 263 ? 16.287 29.817 10.106 1 94.92 263 GLN B O 1
ATOM 4352 N N . ASN B 1 264 ? 14.425 28.545 9.722 1 93.27 264 ASN B N 1
ATOM 4353 C CA . ASN B 1 264 ? 15.137 27.291 9.946 1 93.27 264 ASN B CA 1
ATOM 4354 C C . ASN B 1 264 ? 14.813 26.262 8.867 1 93.27 264 ASN B C 1
ATOM 4356 O O . ASN B 1 264 ? 14.385 25.148 9.174 1 93.27 264 ASN B O 1
ATOM 4360 N N . LEU B 1 265 ? 15.071 26.669 7.652 1 95.06 265 LEU B N 1
ATOM 4361 C CA . LEU B 1 265 ? 14.855 25.69 6.592 1 95.06 265 LEU B CA 1
ATOM 4362 C C . LEU B 1 265 ? 15.823 24.52 6.727 1 95.06 265 LEU B C 1
ATOM 4364 O O . LEU B 1 265 ? 16.974 24.704 7.13 1 95.06 265 LEU B O 1
ATOM 4368 N N . PHE B 1 266 ? 15.35 23.336 6.513 1 97.46 266 PHE B N 1
ATOM 4369 C CA . PHE B 1 266 ? 16.166 22.143 6.705 1 97.46 266 PHE B CA 1
ATOM 4370 C C . PHE B 1 266 ? 15.961 21.157 5.56 1 97.46 266 PHE B C 1
ATOM 4372 O O . PHE B 1 266 ? 15.011 21.287 4.785 1 97.46 266 PHE B O 1
ATOM 4379 N N . ASP B 1 267 ? 16.903 20.336 5.404 1 97.39 267 ASP B N 1
ATOM 4380 C CA . ASP B 1 267 ? 16.76 19.188 4.514 1 97.39 267 ASP B CA 1
ATOM 4381 C C . ASP B 1 267 ? 16.186 17.985 5.257 1 97.39 267 ASP B C 1
ATOM 4383 O O . ASP B 1 267 ? 16.549 17.728 6.407 1 97.39 267 ASP B O 1
ATOM 4387 N N . ASP B 1 268 ? 15.218 17.376 4.725 1 97.24 268 ASP B N 1
ATOM 4388 C CA . ASP B 1 268 ? 14.502 16.247 5.312 1 97.24 268 ASP B CA 1
ATOM 4389 C C . ASP B 1 268 ? 14.696 14.981 4.48 1 97.24 268 ASP B C 1
ATOM 4391 O O . ASP B 1 268 ? 14.826 15.05 3.256 1 97.24 268 ASP B O 1
ATOM 4395 N N . PRO B 1 269 ? 14.774 13.809 5.133 1 94.65 269 PRO B N 1
ATOM 4396 C CA . PRO B 1 269 ? 14.788 12.573 4.346 1 94.65 269 PRO B CA 1
ATOM 4397 C C . PRO B 1 269 ? 13.667 12.521 3.311 1 94.65 269 PRO B C 1
ATOM 4399 O O . PRO B 1 269 ? 13.852 11.968 2.223 1 94.65 269 PRO B O 1
ATOM 4402 N N . ALA B 1 270 ? 12.547 13.162 3.603 1 97.04 270 ALA B N 1
ATOM 4403 C CA . ALA B 1 270 ? 11.406 13.182 2.691 1 97.04 270 ALA B CA 1
ATOM 4404 C C . ALA B 1 270 ? 11.768 13.867 1.376 1 97.04 270 ALA B C 1
ATOM 4406 O O . ALA B 1 270 ? 11.156 13.598 0.34 1 97.04 270 ALA B O 1
ATOM 4407 N N . HIS B 1 271 ? 12.777 14.711 1.361 1 98.08 271 HIS B N 1
ATOM 4408 C CA . HIS B 1 271 ? 13.155 15.471 0.175 1 98.08 271 HIS B CA 1
ATOM 4409 C C . HIS B 1 271 ? 13.946 14.608 -0.802 1 98.08 271 HIS B C 1
ATOM 4411 O O . HIS B 1 271 ? 14.26 15.047 -1.911 1 98.08 271 HIS B O 1
ATOM 4417 N N . HIS B 1 272 ? 14.242 13.316 -0.43 1 96.17 272 HIS B N 1
ATOM 4418 C CA . HIS B 1 272 ? 15.116 12.465 -1.229 1 96.17 272 HIS B CA 1
ATOM 4419 C C . HIS B 1 272 ? 14.524 11.069 -1.397 1 96.17 272 HIS B C 1
ATOM 4421 O O . HIS B 1 272 ? 15.241 10.122 -1.729 1 96.17 272 HIS B O 1
ATOM 4427 N N . THR B 1 273 ? 13.278 10.95 -1.17 1 95.34 273 THR B N 1
ATOM 4428 C CA . THR B 1 273 ? 12.659 9.636 -1.041 1 95.34 273 THR B CA 1
ATOM 4429 C C . THR B 1 273 ? 12.679 8.895 -2.375 1 95.34 273 THR B C 1
ATOM 4431 O O . THR B 1 273 ? 12.728 7.664 -2.407 1 95.34 273 THR B O 1
ATOM 4434 N N . LEU B 1 274 ? 12.734 9.554 -3.537 1 96.26 274 LEU B N 1
ATOM 4435 C CA . LEU B 1 274 ? 12.588 8.921 -4.843 1 96.26 274 LEU B CA 1
ATOM 4436 C C . LEU B 1 274 ? 13.941 8.473 -5.384 1 96.26 274 LEU B C 1
ATOM 4438 O O . LEU B 1 274 ? 14.012 7.817 -6.426 1 96.26 274 LEU B O 1
ATOM 4442 N N . GLU B 1 275 ? 15.03 8.815 -4.685 1 92.74 275 GLU B N 1
ATOM 4443 C CA . GLU B 1 275 ? 16.38 8.559 -5.179 1 92.74 275 GLU B CA 1
ATOM 4444 C C . GLU B 1 275 ? 16.552 7.097 -5.583 1 92.74 275 GLU B C 1
ATOM 4446 O O . GLU B 1 275 ? 17.17 6.8 -6.607 1 92.74 275 GLU B O 1
ATOM 4451 N N . TYR B 1 276 ? 15.907 6.114 -4.857 1 88.58 276 TYR B N 1
ATOM 4452 C CA . TYR B 1 276 ? 16.038 4.693 -5.158 1 88.58 276 TYR B CA 1
ATOM 4453 C C . TYR B 1 276 ? 14.678 4.006 -5.153 1 88.58 276 TYR B C 1
ATOM 4455 O O . TYR B 1 276 ? 14.596 2.778 -5.071 1 88.58 276 TYR B O 1
ATOM 4463 N N . ALA B 1 277 ? 13.679 4.826 -5.242 1 93.8 277 ALA B N 1
ATOM 4464 C CA . ALA B 1 277 ? 12.353 4.269 -4.988 1 93.8 277 ALA B CA 1
ATOM 4465 C C . ALA B 1 277 ? 11.692 3.812 -6.285 1 93.8 277 ALA B C 1
ATOM 4467 O O . ALA B 1 277 ? 10.806 2.953 -6.269 1 93.8 277 ALA B O 1
ATOM 4468 N N . ILE B 1 278 ? 12.051 4.405 -7.434 1 95.43 278 ILE B N 1
ATOM 4469 C CA . ILE B 1 278 ? 11.425 4.066 -8.707 1 95.43 278 ILE B CA 1
ATOM 4470 C C . ILE B 1 278 ? 12.039 2.781 -9.258 1 95.43 278 ILE B C 1
ATOM 4472 O O . ILE B 1 278 ? 13.23 2.741 -9.576 1 95.43 278 ILE B O 1
ATOM 4476 N N . MET B 1 279 ? 11.242 1.788 -9.416 1 93.58 279 MET B N 1
ATOM 4477 C CA . MET B 1 279 ? 11.704 0.437 -9.721 1 93.58 279 MET B CA 1
ATOM 4478 C C . MET B 1 279 ? 11.748 0.204 -11.228 1 93.58 279 MET B C 1
ATOM 4480 O O . MET B 1 279 ? 12.54 -0.605 -11.713 1 93.58 279 MET B O 1
ATOM 4484 N N . THR B 1 280 ? 10.885 0.85 -11.958 1 95.89 280 THR B N 1
ATOM 4485 C CA . THR B 1 280 ? 10.834 0.697 -13.408 1 95.89 280 THR B CA 1
ATOM 4486 C C . THR B 1 280 ? 11.971 1.466 -14.073 1 95.89 280 THR B C 1
ATOM 4488 O O . THR B 1 280 ? 12.161 2.655 -13.809 1 95.89 280 THR B O 1
ATOM 4491 N N . LYS B 1 281 ? 12.687 0.802 -14.877 1 96.12 281 LYS B N 1
ATOM 4492 C CA . LYS B 1 281 ? 13.762 1.49 -15.586 1 96.12 281 LYS B CA 1
ATOM 4493 C C . LYS B 1 281 ? 13.207 2.562 -16.519 1 96.12 281 LYS B C 1
ATOM 4495 O O . LYS B 1 281 ? 12.174 2.36 -17.161 1 96.12 281 LYS B O 1
ATOM 4500 N N . PRO B 1 282 ? 13.951 3.688 -16.608 1 97.24 282 PRO B N 1
ATOM 4501 C CA . PRO B 1 282 ? 13.457 4.825 -17.387 1 97.24 282 PRO B CA 1
ATOM 4502 C C . PRO B 1 282 ? 13.088 4.444 -18.819 1 97.24 282 PRO B C 1
ATOM 4504 O O . PRO B 1 282 ? 12.09 4.933 -19.354 1 97.24 282 PRO B O 1
ATOM 4507 N N . GLU B 1 283 ? 13.844 3.553 -19.421 1 97.37 283 GLU B N 1
ATOM 4508 C CA . GLU B 1 283 ? 13.653 3.227 -20.831 1 97.37 283 GLU B CA 1
ATOM 4509 C C . GLU B 1 283 ? 12.387 2.401 -21.04 1 97.37 283 GLU B C 1
ATOM 4511 O O . GLU B 1 283 ? 11.93 2.233 -22.173 1 97.37 283 GLU B O 1
ATOM 4516 N N . HIS B 1 284 ? 11.807 1.905 -19.985 1 97.05 284 HIS B N 1
ATOM 4517 C CA . HIS B 1 284 ? 10.633 1.049 -20.11 1 97.05 284 HIS B CA 1
ATOM 4518 C C . HIS B 1 284 ? 9.372 1.772 -19.652 1 97.05 284 HIS B C 1
ATOM 4520 O O . HIS B 1 284 ? 8.281 1.197 -19.668 1 97.05 284 HIS B O 1
ATOM 4526 N N . ILE B 1 285 ? 9.481 3.024 -19.244 1 97.9 285 ILE B N 1
ATOM 4527 C CA . ILE B 1 285 ? 8.321 3.817 -18.85 1 97.9 285 ILE B CA 1
ATOM 4528 C C . ILE B 1 285 ? 7.667 4.425 -20.089 1 97.9 285 ILE B C 1
ATOM 4530 O O . ILE B 1 285 ? 8.337 5.067 -20.901 1 97.9 285 ILE B O 1
ATOM 4534 N N . PRO B 1 286 ? 6.349 4.229 -20.215 1 98.02 286 PRO B N 1
ATOM 4535 C CA . PRO B 1 286 ? 5.658 4.804 -21.371 1 98.02 286 PRO B CA 1
ATOM 4536 C C . PRO B 1 286 ? 5.778 6.325 -21.434 1 98.02 286 PRO B C 1
ATOM 4538 O O . PRO B 1 286 ? 5.798 6.989 -20.394 1 98.02 286 PRO B O 1
ATOM 4541 N N . ALA B 1 287 ? 5.743 6.886 -22.597 1 97.59 287 ALA B N 1
ATOM 4542 C CA . ALA B 1 287 ? 5.902 8.322 -22.817 1 97.59 287 ALA B CA 1
ATOM 4543 C C . ALA B 1 287 ? 4.813 9.111 -22.097 1 97.59 287 ALA B C 1
ATOM 4545 O O . ALA B 1 287 ? 5.09 10.14 -21.476 1 97.59 287 ALA B O 1
ATOM 4546 N N . GLU B 1 288 ? 3.6 8.599 -22.208 1 97.79 288 GLU B N 1
ATOM 4547 C CA . GLU B 1 288 ? 2.479 9.278 -21.566 1 97.79 288 GLU B CA 1
ATOM 4548 C C . GLU B 1 288 ? 2.67 9.351 -20.054 1 97.79 288 GLU B C 1
ATOM 4550 O O . GLU B 1 288 ? 2.353 10.366 -19.431 1 97.79 288 GLU B O 1
ATOM 4555 N N . THR B 1 289 ? 3.209 8.299 -19.512 1 98.29 289 THR B N 1
ATOM 4556 C CA . THR B 1 289 ? 3.457 8.242 -18.076 1 98.29 289 THR B CA 1
ATOM 4557 C C . THR B 1 289 ? 4.572 9.206 -17.681 1 98.29 289 THR B C 1
ATOM 4559 O O . THR B 1 289 ? 4.465 9.907 -16.672 1 98.29 289 THR B O 1
ATOM 4562 N N . LYS B 1 290 ? 5.624 9.258 -18.459 1 97.86 290 LYS B N 1
ATOM 4563 C CA . LYS B 1 290 ? 6.707 10.202 -18.2 1 97.86 290 LYS B CA 1
ATOM 4564 C C . LYS B 1 290 ? 6.192 11.639 -18.187 1 97.86 290 LYS B C 1
ATOM 4566 O O . LYS B 1 290 ? 6.586 12.437 -17.334 1 97.86 290 LYS B O 1
ATOM 4571 N N . GLN B 1 291 ? 5.312 11.947 -19.127 1 97.43 291 GLN B N 1
ATOM 4572 C CA . GLN B 1 291 ? 4.728 13.282 -19.184 1 97.43 291 GLN B CA 1
ATOM 4573 C C . GLN B 1 291 ? 3.899 13.573 -17.936 1 97.43 291 GLN B C 1
ATOM 4575 O O . GLN B 1 291 ? 3.948 14.681 -17.396 1 97.43 291 GLN B O 1
ATOM 4580 N N . ARG B 1 292 ? 3.192 12.589 -17.488 1 97.93 292 ARG B N 1
ATOM 4581 C CA . ARG B 1 292 ? 2.289 12.758 -16.354 1 97.93 292 ARG B CA 1
ATOM 4582 C C . ARG B 1 292 ? 3.068 13.014 -15.068 1 97.93 292 ARG B C 1
ATOM 4584 O O . ARG B 1 292 ? 2.686 13.869 -14.265 1 97.93 292 ARG B O 1
ATOM 4591 N N . ILE B 1 293 ? 4.223 12.309 -14.892 1 98.39 293 ILE B N 1
ATOM 4592 C CA . ILE B 1 293 ? 4.915 12.407 -13.611 1 98.39 293 ILE B CA 1
ATOM 4593 C C . ILE B 1 293 ? 5.992 13.487 -13.688 1 98.39 293 ILE B C 1
ATOM 4595 O O . ILE B 1 293 ? 6.674 13.764 -12.698 1 98.39 293 ILE B O 1
ATOM 4599 N N . ALA B 1 294 ? 6.18 14.17 -14.729 1 97.77 294 ALA B N 1
ATOM 4600 C CA . ALA B 1 294 ? 7.251 15.127 -14.993 1 97.77 294 ALA B CA 1
ATOM 4601 C C . ALA B 1 294 ? 7.293 16.212 -13.921 1 97.77 294 ALA B C 1
ATOM 4603 O O . ALA B 1 294 ? 8.365 16.548 -13.411 1 97.77 294 ALA B O 1
ATOM 4604 N N . PRO B 1 295 ? 6.123 16.741 -13.499 1 97.45 295 PRO B N 1
ATOM 4605 C CA . PRO B 1 295 ? 6.196 17.796 -12.486 1 97.45 295 PRO B CA 1
ATOM 4606 C C . PRO B 1 295 ? 6.84 17.32 -11.185 1 97.45 295 PRO B C 1
ATOM 4608 O O . PRO B 1 295 ? 7.331 18.136 -10.401 1 97.45 295 PRO B O 1
ATOM 4611 N N . LEU B 1 296 ? 6.83 16.027 -10.969 1 97.99 296 LEU B N 1
ATOM 4612 C CA . LEU B 1 296 ? 7.313 15.466 -9.713 1 97.99 296 LEU B CA 1
ATOM 4613 C C . LEU B 1 296 ? 8.797 15.126 -9.805 1 97.99 296 LEU B C 1
ATOM 4615 O O . LEU B 1 296 ? 9.508 15.154 -8.798 1 97.99 296 LEU B O 1
ATOM 4619 N N . VAL B 1 297 ? 9.32 14.804 -11.073 1 97.71 297 VAL B N 1
ATOM 4620 C CA . VAL B 1 297 ? 10.612 14.126 -11.11 1 97.71 297 VAL B CA 1
ATOM 4621 C C . VAL B 1 297 ? 11.577 14.902 -12.004 1 97.71 297 VAL B C 1
ATOM 4623 O O . VAL B 1 297 ? 12.793 14.703 -11.935 1 97.71 297 VAL B O 1
ATOM 4626 N N . ALA B 1 298 ? 11.161 15.793 -12.871 1 96.2 298 ALA B N 1
ATOM 4627 C CA . ALA B 1 298 ? 11.967 16.345 -13.957 1 96.2 298 ALA B CA 1
ATOM 4628 C C . ALA B 1 298 ? 13.179 17.095 -13.413 1 96.2 298 ALA B C 1
ATOM 4630 O O . ALA B 1 298 ? 14.268 17.029 -13.988 1 96.2 298 ALA B O 1
ATOM 4631 N N . SER B 1 299 ? 12.984 17.786 -12.348 1 94.06 299 SER B N 1
ATOM 4632 C CA . SER B 1 299 ? 14.039 18.651 -11.832 1 94.06 299 SER B CA 1
ATOM 4633 C C . SER B 1 299 ? 15.173 17.835 -11.221 1 94.06 299 SER B C 1
ATOM 4635 O O . SER B 1 299 ? 16.349 18.142 -11.429 1 94.06 299 SER B O 1
ATOM 4637 N N . LYS B 1 300 ? 14.881 16.78 -10.556 1 96.36 300 LYS B N 1
ATOM 4638 C CA . LYS B 1 300 ? 15.883 16.046 -9.79 1 96.36 300 LYS B CA 1
ATOM 4639 C C . LYS B 1 300 ? 16.221 14.716 -10.459 1 96.36 300 LYS B C 1
ATOM 4641 O O . LYS B 1 300 ? 17.331 14.202 -10.305 1 96.36 300 LYS B O 1
ATOM 4646 N N . TYR B 1 301 ? 15.275 14.181 -11.132 1 97.14 301 TYR B N 1
ATOM 4647 C CA . TYR B 1 301 ? 15.443 12.889 -11.788 1 97.14 301 TYR B CA 1
ATOM 4648 C C . TYR B 1 301 ? 15.028 12.962 -13.253 1 97.14 301 TYR B C 1
ATOM 4650 O O . TYR B 1 301 ? 14.082 12.291 -13.671 1 97.14 301 TYR B O 1
ATOM 4658 N N . PRO B 1 302 ? 15.762 13.657 -14.07 1 96.75 302 PRO B N 1
ATOM 4659 C CA . PRO B 1 302 ? 15.356 13.933 -15.45 1 96.75 302 PRO B CA 1
ATOM 4660 C C . PRO B 1 302 ? 15.265 12.669 -16.302 1 96.75 302 PRO B C 1
ATOM 4662 O O . PRO B 1 302 ? 14.591 12.665 -17.336 1 96.75 302 PRO B O 1
ATOM 4665 N N . GLN B 1 303 ? 15.884 11.556 -15.894 1 96.79 303 GLN B N 1
ATOM 4666 C CA . GLN B 1 303 ? 15.838 10.314 -16.659 1 96.79 303 GLN B CA 1
ATOM 4667 C C . GLN B 1 303 ? 14.43 9.726 -16.669 1 96.79 303 GLN B C 1
ATOM 4669 O O . GLN B 1 303 ? 14.113 8.876 -17.502 1 96.79 303 GLN B O 1
ATOM 4674 N N . PHE B 1 304 ? 13.599 10.143 -15.776 1 97.15 304 PHE B N 1
ATOM 4675 C CA . PHE B 1 304 ? 12.242 9.616 -15.696 1 97.15 304 PHE B CA 1
ATOM 4676 C C . PHE B 1 304 ? 11.247 10.584 -16.326 1 97.15 304 PHE B C 1
ATOM 4678 O O . PHE B 1 304 ? 10.037 10.353 -16.284 1 97.15 304 PHE B O 1
ATOM 4685 N N . ALA B 1 305 ? 11.656 11.681 -16.781 1 95.19 305 ALA B N 1
ATOM 4686 C CA . ALA B 1 305 ? 10.838 12.68 -17.463 1 95.19 305 ALA B CA 1
ATOM 4687 C C . ALA B 1 305 ? 11.084 12.656 -18.969 1 95.19 305 ALA B C 1
ATOM 4689 O O . ALA B 1 305 ? 12.072 12.083 -19.434 1 95.19 305 ALA B O 1
ATOM 4690 N N . PRO B 1 306 ? 10.165 13.232 -19.707 1 92.91 306 PRO B N 1
ATOM 4691 C CA . PRO B 1 306 ? 10.361 13.188 -21.158 1 92.91 306 PRO B CA 1
ATOM 4692 C C . PRO B 1 306 ? 11.694 13.795 -21.591 1 92.91 306 PRO B C 1
ATOM 4694 O O . PRO B 1 306 ? 12.217 14.687 -20.92 1 92.91 306 PRO B O 1
#

Secondary structure (DSSP, 8-state):
-----SSS---EEEEE-TT-S--TT-EEEEEE---BTTB--SS-EEEEEETTEEEEEEETTTTTT-S-TTT--HHHHHHHHHHTT--EEEEEEEEEESSTTS-TT-EEE--EEEE---SS---S--SS--B----SSSS-HHHHHHHHHHHHHH-HHHHTT-SSS-EES--EEEE---SSPPPHHHHHHHHHTT-SEEESSHHHHHHHHHHTT-EEEEEEEEEE-TTT--SS---HHHHHHHHHHHHHHHTTHHHHHHHHHHHT----GGGGGGGGTB-S-GGGS-HHHHHHHHHHHTTT-GGG--/-----SSS---EEEEE-TT-S--TT-EEEEEE---BTTB--SS-EEEEEETTEEEEEEETTTTTT-S-TTTS-HHHHHHHHHHTT--EEEEEEEEEESSTTS-TT-EEE--EEEE---SS---S--SS--B----SSSS-HHHHHHHHHHHHHH-HHHHTT-SSS-EES--EEEE---SSPPPHHHHHHHHHTT-SEEESSHHHHHHHHHHTT-EEEEEEEEEE-TTT--SS---HHHHHHHHHHHHHHHTTHHHHHHHHHHHT----GGGGGGGGTB-S-GGGS-HHHHHHHHHHHTTT-GGG--

Solvent-accessible surface area (backbone atoms only — not comparable to full-atom values): 31243 Å² total; per-residue (Å²): 133,77,60,48,88,55,94,63,77,32,42,36,32,38,37,24,29,79,76,32,62,71,61,83,61,55,36,83,68,44,77,39,85,49,65,36,82,68,39,59,33,48,48,57,41,30,40,21,25,43,93,82,42,58,30,34,39,37,25,52,29,19,80,56,41,27,36,37,58,59,61,40,42,56,60,10,41,50,50,33,42,38,36,38,46,32,43,35,38,43,35,39,40,57,23,26,15,48,33,88,89,48,44,57,54,19,38,28,30,43,49,41,71,45,75,59,55,76,75,62,82,58,67,85,54,54,81,56,38,47,59,61,66,89,59,92,57,51,28,34,69,65,55,42,50,52,38,46,54,26,45,35,66,70,35,51,50,39,64,70,71,69,40,96,43,51,77,38,81,57,40,29,35,28,14,37,44,62,62,49,51,51,21,25,54,39,33,46,39,43,31,70,75,62,28,36,27,38,35,46,56,59,48,50,49,33,46,39,30,36,74,52,28,21,35,30,35,41,44,34,35,26,37,32,55,50,43,57,48,80,56,76,68,78,45,69,65,55,38,49,51,35,44,51,54,46,36,56,51,60,56,48,42,56,54,44,29,51,49,52,40,72,75,52,74,75,89,50,76,35,58,53,40,62,80,79,15,58,69,51,54,50,90,70,39,42,69,71,39,19,59,53,46,23,71,65,32,36,91,84,39,47,73,55,21,118,132,75,61,49,89,55,94,62,76,33,42,36,30,37,37,25,28,79,76,32,60,72,62,81,61,55,37,82,68,44,77,40,85,49,65,35,83,69,38,59,32,47,50,55,40,31,40,21,25,42,94,82,40,58,30,35,39,37,25,51,29,18,80,76,63,75,38,52,59,64,62,39,41,58,60,9,41,49,48,34,40,38,36,37,46,33,43,35,39,42,32,40,40,55,23,27,16,48,34,88,88,49,42,57,52,18,39,28,31,41,48,36,44,38,73,62,55,72,81,62,82,57,69,85,55,51,79,30,29,24,47,47,37,87,25,43,56,50,28,34,68,67,55,41,52,53,39,48,54,24,45,34,66,69,34,52,51,39,64,70,70,69,39,96,46,52,79,37,80,57,39,28,35,30,16,37,43,57,87,64,80,67,52,43,71,53,34,47,49,43,29,72,62,61,26,35,27,37,35,44,54,60,46,54,51,34,47,39,28,37,75,52,28,20,35,31,33,41,44,34,35,25,32,32,53,50,51,57,49,80,56,77,66,83,42,70,65,58,37,49,52,34,42,52,54,44,35,56,50,58,56,48,39,57,53,44,28,51,50,53,40,71,75,54,73,74,89,51,76,35,59,52,41,64,81,80,16,56,67,27,52,50,92,69,40,44,67,71,39,19,57,54,43,22,69,64,32,36,89,83,40,46,71,57,21,117

Foldseek 3Di:
DQAAPDPDAAAEEEEEEVLPLDFPQFAPWDWDWGAALLGGALGTWIWGDQVNHTYTYHYQCHSVNPRFLLRGSLLNNLLSSLRSVYAAYEYEFEWAFLDPVAAQQEKEKEFAEAEAADRHDQDLADDFWFFDFDCPTLAFLVLLVLLQVLLCVLPVCQVVVNDPYHYYSYFYEYAHADPDFDALVVSNVCVVVGHGIYYHHRNSNSRSCLLLLHHYIYIYRHQYNGHNDVPPPCPPVSSVVSSNSVSVSVNGSVSSSSVSCVVPPDHTPSNCRRVPGIDRQLVRGDQSSLCNCCSRACVPNVSNHD/DQAAPDPDAAAEEEEEEVLPLDFPQFAPWDWDWGAALQGGALGTWIWGDQVNHTYIYHYQCHSVNPAFLLRGSLLNNLLSSLRSVYAAYEYEAEWAFLDPVAAQQEKEKEFAEAEAADRHDQDLADDFWFFDFDCPGLAFLVLLVLLQVLLCVLPVCQVVVNDPYHYYSYFYEYAHQDPDFDALVVSNVCVVVGHGIYYHHRNSNSRSCLLLLHHYIYIYRHQYNGNNDPPPPPDPVSSVVSSNSVSVSVNTSVSSSSVSCVVPPDHTPSNCRRVPGIDRQLVRGDQVSLCNCCSRACVPNVSNHD

InterPro domains:
  IPR000845 Nucleoside phosphorylase domain [PF01048] (11-258)
  IPR010044 Methylthioadenosine phosphorylase (MTAP) [MF_01963] (10-283)
  IPR010044 Methylthioadenosine phosphorylase (MTAP) [PTHR42679] (6-277)
  IPR010044 Methylthioadenosine phosphorylase (MTAP) [TIGR01694] (12-259)
  IPR010044 Methylthioadenosine phosphorylase (MTAP) [cd09010] (12-252)
  IPR018099 Purine phosphorylase, family 2, conserved site [PS01240] (58-98)
  IPR035994 Nucleoside phosphorylase superfamily [G3DSA:3.40.50.1580] (4-298)
  IPR035994 Nucleoside phosphorylase superfamily [SSF53167] (10-284)

Organism: Leishmania tarentolae (NCBI:txid5689)

pLDDT: mean 94.54, std 7.46, range [49.88, 98.9]

Nearest PDB structures (foldseek):
  1cb0-assembly1_A  TM=9.093E-01  e=2.043E-31  Homo sapiens
  3t94-assembly1_A  TM=9.199E-01  e=2.938E-29  Saccharolobus solfataricus
  9jd2-assembly1_A  TM=9.227E-01  e=3.120E-29  Aeropyrum pernix K1
  1v4n-assembly1_A  TM=9.017E-01  e=1.271E-29  Sulfurisphaera tokodaii
  2a8y-assembly1_K  TM=9.082E-01  e=1.933E-29  Saccharolobus solfataricus

Radius of gyration: 26.33 Å; Cα contacts (8 Å, |Δi|>4): 1398; chains: 2; bounding box: 55×77×61 Å

Sequence (612 aa):
MYGNPHKEVVTIAVIGGSGVYKLDCLQDAKYYDVPTPYGNPSGQLCVAKVDGVSCVFLPRHGPHHQYNPSEVNYRANICALKQMGVRYILAINAVGSLDESFKPGDLVLCDQIIDKTYARKTTFFEGGVVAHVDLAHPTSRIFNKIAYEALLRCFPDVAAGKGTFQVHSSGTLVTMEGPQFSTKAESLLNKQIGGHLIGMTSATEARLAREAEIAYATVAMVTDMDAWSDAPHVDVSQVMKVMAANAEKAQRYPVEIIKSLAQNLFDDPAHHTLEYAIMTKPEHIPAETKQRIAPLVASKYPQFAPMYGNPHKEVVTIAVIGGSGVYKLDCLQDAKYYDVPTPYGNPSGQLCVAKVDGVSCVFLPRHGPHHQYNPSEVNYRANICALKQMGVRYILAINAVGSLDESFKPGDLVLCDQIIDKTYARKTTFFEGGVVAHVDLAHPTSRIFNKIAYEALLRCFPDVAAGKGTFQVHSSGTLVTMEGPQFSTKAESLLNKQIGGHLIGMTSATEARLAREAEIAYATVAMVTDMDAWSDAPHVDVSQVMKVMAANAEKAQRYPVEIIKSLAQNLFDDPAHHTLEYAIMTKPEHIPAETKQRIAPLVASKYPQFAP